Protein AF-A0A7W1PFA1-F1 (afdb_monomer)

Nearest PDB structures (foldseek):
  4y68-assembly4_D  TM=8.320E-01  e=7.350E-23  Streptococcus agalactiae 515
  4y68-assembly3_B  TM=8.410E-01  e=1.377E-21  Streptococcus agalactiae 515
  8vcb-assembly2_B  TM=6.824E-01  e=9.541E-14  Bacteroides fragilis
  6vbb-assembly1_A  TM=6.671E-01  e=4.237E-11  Acinetobacter baumannii
  6vbb-assembly1_B  TM=6.614E-01  e=5.052E-11  Acinetobacter baumannii

Foldseek 3Di:
DFWAQQPPFFKFKWKFWPAPDPDTPDIDTCRPPGDGHGGGDDDDDDDDDHDPRTDDMDMDIDGDGDGDDDDPPDDDDDCPALPEDPQLVVQLVVLLVCCCVFFLLNVVDPSVVLVVVLVVVCGNPHDPVVCQVSSQVSQVVSVLNQWGWFDDDDPPDPDDDAKAWDDLPQAEIETEDAADADLDQVVLQNNLQRLQVRVVVSVVSHHLAYEYELELRLYHDLFSVCLNCVLQLADPQLKWWQFSVRDTWTWHYDQSFIDTPRHGSHGYPHDDHHPDNQQAYEYEYDQNCADSSVVSVLSNPPPHNYFYWEAWYVQRQFAWDWDAGPNRIITTHGGTFMHGPVGDTGSTIDGTPYYDYHQPPDDDDCPTPGNVVRVVSSCPDPSNVVSPDPDD

Radius of gyration: 30.36 Å; Cα contacts (8 Å, |Δi|>4): 870; chains: 1; bounding box: 67×48×95 Å

Sequence (392 aa):
MRTRDATGGSAGFALVVWGTSPLPLYAEAMASTGATGTQDWTRYEIELPVPREAVRIEFGAHFSGAGTAWFDALALETVTDAAITDSVRAYIQHALELMQTHSMRRDSIDWTSFRAHAWEQVRGTRTVAALHPVLEVLVRRLGDGHSIFVRQGPNRNPAPVPPGGERAGDHVGYLRVPGFGTADPKQSTAYADAIQDAIRTLEATGACGWIVDLRNNTGGNMWPMIAGLGPLLGQNPVGWFVRPTGAREPWTYERGASLYRGTPLATVTRAHVVRDADAPVAVLTDGRTASSGEAAVVAFRGRPNTRSFGAATAGMSTGNESFEMADGSRLLITTNVYADRTGQTYGTVIAPDVTLPASGSGQPTPNDTVAVAARNWVESQPACAKAATPHR

Structure (mmCIF, N/CA/C/O backbone):
data_AF-A0A7W1PFA1-F1
#
_entry.id   AF-A0A7W1PFA1-F1
#
loop_
_atom_site.group_PDB
_atom_site.id
_atom_site.type_symbol
_atom_site.label_atom_id
_atom_site.label_alt_id
_atom_site.label_comp_id
_atom_site.label_asym_id
_atom_site.label_entity_id
_atom_site.label_seq_id
_atom_site.pdbx_PDB_ins_code
_atom_site.Cartn_x
_atom_site.Cartn_y
_atom_site.Cartn_z
_atom_site.occupancy
_atom_site.B_iso_or_equiv
_atom_site.auth_seq_id
_atom_site.auth_comp_id
_atom_site.auth_asym_id
_atom_site.auth_atom_id
_atom_site.pdbx_PDB_model_num
ATOM 1 N N . MET A 1 1 ? 31.881 8.098 -46.195 1.00 95.50 1 MET A N 1
ATOM 2 C CA . MET A 1 1 ? 31.759 9.379 -46.920 1.00 95.50 1 MET A CA 1
ATOM 3 C C . MET A 1 1 ? 33.104 10.085 -46.917 1.00 95.50 1 MET A C 1
ATOM 5 O O . MET A 1 1 ? 33.820 9.977 -45.930 1.00 95.50 1 MET A O 1
ATOM 9 N N . ARG A 1 2 ? 33.440 10.786 -47.998 1.00 97.00 2 ARG A N 1
ATOM 10 C CA . ARG A 1 2 ? 34.595 11.691 -48.108 1.00 97.00 2 ARG A CA 1
ATOM 11 C C . ARG A 1 2 ? 34.093 13.039 -48.616 1.00 97.00 2 ARG A C 1
ATOM 13 O O . ARG A 1 2 ? 33.219 13.052 -49.482 1.00 97.00 2 ARG A O 1
ATOM 20 N N . THR A 1 3 ? 34.642 14.151 -48.141 1.00 97.31 3 THR A N 1
ATOM 21 C CA . THR A 1 3 ? 34.258 15.493 -48.610 1.00 97.31 3 THR A CA 1
ATOM 22 C C . THR A 1 3 ? 35.472 16.331 -48.987 1.00 97.31 3 THR A C 1
ATOM 24 O O . THR A 1 3 ? 36.561 16.171 -48.437 1.00 97.31 3 THR A O 1
ATOM 27 N N . ARG A 1 4 ? 35.290 17.245 -49.938 1.00 97.69 4 ARG A N 1
ATOM 28 C CA . ARG A 1 4 ? 36.255 18.290 -50.280 1.00 97.69 4 ARG A CA 1
ATOM 29 C C . ARG A 1 4 ? 35.522 19.617 -50.381 1.00 97.69 4 ARG A C 1
ATOM 31 O O . ARG A 1 4 ? 34.580 19.737 -51.163 1.00 97.69 4 ARG A O 1
ATOM 38 N N . ASP A 1 5 ? 35.972 20.576 -49.586 1.00 96.31 5 ASP A N 1
ATOM 39 C CA . ASP A 1 5 ? 35.474 21.949 -49.522 1.00 96.31 5 ASP A CA 1
ATOM 40 C C . ASP A 1 5 ? 33.950 22.036 -49.319 1.00 96.31 5 ASP A C 1
ATOM 42 O O . ASP A 1 5 ? 33.300 22.951 -49.821 1.00 96.31 5 ASP A O 1
ATOM 46 N N . ALA A 1 6 ? 33.374 21.076 -48.579 1.00 93.75 6 ALA A N 1
ATOM 47 C CA . ALA A 1 6 ? 31.945 21.035 -48.280 1.00 93.75 6 ALA A CA 1
ATOM 48 C C . ALA A 1 6 ? 31.562 22.187 -47.338 1.00 93.75 6 ALA A C 1
ATOM 50 O O . ALA A 1 6 ? 31.852 22.155 -46.142 1.00 93.75 6 ALA A O 1
ATOM 51 N N . THR A 1 7 ? 30.933 23.226 -47.876 1.00 92.25 7 THR A N 1
ATOM 52 C CA . THR A 1 7 ? 30.607 24.465 -47.155 1.00 92.25 7 THR A CA 1
ATOM 53 C C . THR A 1 7 ? 29.149 24.859 -47.376 1.00 92.25 7 THR A C 1
ATOM 55 O O . THR A 1 7 ? 28.557 24.548 -48.407 1.00 92.25 7 THR A O 1
ATOM 58 N N . GLY A 1 8 ? 28.541 25.539 -46.399 1.00 88.62 8 GLY A N 1
ATOM 59 C CA . GLY A 1 8 ? 27.139 25.973 -46.492 1.00 88.62 8 GLY A CA 1
ATOM 60 C C . GLY A 1 8 ? 26.102 24.844 -46.389 1.00 88.62 8 GLY A C 1
ATOM 61 O O . GLY A 1 8 ? 24.938 25.069 -46.702 1.00 88.62 8 GLY A O 1
ATOM 62 N N . GLY A 1 9 ? 26.516 23.651 -45.954 1.00 89.25 9 GLY A N 1
ATOM 63 C CA . GLY A 1 9 ? 25.670 22.482 -45.719 1.00 89.25 9 GLY A CA 1
ATOM 64 C C . GLY A 1 9 ? 26.510 21.260 -45.339 1.00 89.25 9 GLY A C 1
ATOM 65 O O . GLY A 1 9 ? 27.693 21.398 -45.015 1.00 89.25 9 GLY A O 1
ATOM 66 N N . SER A 1 10 ? 25.902 20.075 -45.357 1.00 91.50 10 SER A N 1
ATOM 67 C CA . SER A 1 10 ? 26.555 18.809 -45.006 1.00 91.50 10 SER A CA 1
ATOM 68 C C . SER A 1 10 ? 26.254 17.703 -46.018 1.00 91.50 10 SER A C 1
ATOM 70 O O . SER A 1 10 ? 25.242 17.727 -46.729 1.00 91.50 10 SER A O 1
ATOM 72 N N . ALA A 1 11 ? 27.174 16.741 -46.104 1.00 95.62 11 ALA A N 1
ATOM 73 C CA . ALA A 1 11 ? 26.965 15.465 -46.777 1.00 95.62 11 ALA A CA 1
ATOM 74 C C . ALA A 1 11 ? 26.536 14.420 -45.745 1.00 95.62 11 ALA A C 1
ATOM 76 O O . ALA A 1 11 ? 27.199 14.250 -44.721 1.00 95.62 11 ALA A O 1
ATOM 77 N N . GLY A 1 12 ? 25.442 13.715 -46.004 1.00 94.94 12 GLY A N 1
ATOM 78 C CA . GLY A 1 12 ? 24.849 12.806 -45.035 1.00 94.94 12 GLY A CA 1
ATOM 79 C C . GLY A 1 12 ? 24.020 11.709 -45.676 1.00 94.94 12 GLY A C 1
ATOM 80 O O . GLY A 1 12 ? 23.800 11.675 -46.888 1.00 94.94 12 GLY A O 1
ATOM 81 N N . PHE A 1 13 ? 23.532 10.811 -44.834 1.00 95.62 13 PHE A N 1
ATOM 82 C CA . PHE A 1 13 ? 22.479 9.876 -45.193 1.00 95.62 13 PHE A CA 1
ATOM 83 C C . PHE A 1 13 ? 21.123 10.439 -44.779 1.00 95.62 13 PHE A C 1
ATOM 85 O O . PHE A 1 13 ? 21.032 11.284 -43.893 1.00 95.62 13 PHE A O 1
ATOM 92 N N . ALA A 1 14 ? 20.075 9.983 -45.448 1.00 93.75 14 ALA A N 1
ATOM 93 C CA . ALA A 1 14 ? 18.697 10.169 -45.038 1.00 93.75 14 ALA A CA 1
ATOM 94 C C . ALA A 1 14 ? 18.042 8.792 -44.927 1.00 93.75 14 ALA A C 1
ATOM 96 O O . ALA A 1 14 ? 18.232 7.954 -45.809 1.00 93.75 14 ALA A O 1
ATOM 97 N N . LEU A 1 15 ? 17.289 8.568 -43.854 1.00 94.94 15 LEU A N 1
ATOM 98 C CA . LEU A 1 15 ? 16.469 7.381 -43.635 1.00 94.94 15 LEU A CA 1
ATOM 99 C C . LEU A 1 15 ? 15.120 7.829 -43.075 1.00 94.94 15 LEU A C 1
ATOM 101 O O . LEU A 1 15 ? 15.060 8.585 -42.107 1.00 94.94 15 LEU A O 1
ATOM 105 N N . VAL A 1 16 ? 14.036 7.370 -43.690 1.00 95.38 16 VAL A N 1
ATOM 106 C CA . VAL A 1 16 ? 12.663 7.719 -43.327 1.00 95.38 16 VAL A CA 1
ATOM 107 C C . VAL A 1 16 ? 11.815 6.454 -43.310 1.00 95.38 16 VAL A C 1
ATOM 109 O O . VAL A 1 16 ? 11.769 5.704 -44.284 1.00 95.38 16 VAL A O 1
ATOM 112 N N . VAL A 1 17 ? 11.121 6.222 -42.202 1.00 94.50 17 VAL A N 1
ATOM 113 C CA . VAL A 1 17 ? 10.216 5.090 -41.995 1.00 94.50 17 VAL A CA 1
ATOM 114 C C . VAL A 1 17 ? 8.788 5.616 -41.972 1.00 94.50 17 VAL A C 1
ATOM 116 O O . VAL A 1 17 ? 8.445 6.481 -41.169 1.00 94.50 17 VAL A O 1
ATOM 119 N N . TRP A 1 18 ? 7.944 5.089 -42.850 1.00 95.50 18 TRP A N 1
ATOM 120 C CA . TRP A 1 18 ? 6.570 5.536 -43.058 1.00 95.50 18 TRP A CA 1
ATOM 121 C C . TRP A 1 18 ? 5.560 4.533 -42.506 1.00 95.50 18 TRP A C 1
ATOM 123 O O . TRP A 1 18 ? 5.718 3.323 -42.673 1.00 95.50 18 TRP A O 1
ATOM 133 N N . GLY A 1 19 ? 4.490 5.057 -41.909 1.00 90.31 19 GLY A N 1
ATOM 134 C CA . GLY A 1 19 ? 3.269 4.318 -41.590 1.00 90.31 19 GLY A CA 1
ATOM 135 C C . GLY A 1 19 ? 2.179 4.600 -42.626 1.00 90.31 19 GLY A C 1
ATOM 136 O O . GLY A 1 19 ? 2.445 5.129 -43.702 1.00 90.31 19 GLY A O 1
ATOM 137 N N . THR A 1 20 ? 0.927 4.289 -42.297 1.00 89.75 20 THR A N 1
ATOM 138 C CA . THR A 1 20 ? -0.233 4.576 -43.166 1.00 89.75 20 THR A CA 1
ATOM 139 C C . THR A 1 20 ? -0.642 6.055 -43.188 1.00 89.75 20 THR A C 1
ATOM 141 O O . THR A 1 20 ? -1.449 6.463 -44.021 1.00 89.75 20 THR A O 1
ATOM 144 N N . SER A 1 21 ? -0.094 6.860 -42.275 1.00 89.12 21 SER A N 1
ATOM 145 C CA . SER A 1 21 ? -0.281 8.311 -42.201 1.00 89.12 21 SER A CA 1
ATOM 146 C C . SER A 1 21 ? 0.597 9.047 -43.227 1.00 89.12 21 SER A C 1
ATOM 148 O O . SER A 1 21 ? 1.689 8.573 -43.541 1.00 89.12 21 SER A O 1
ATOM 150 N N . PRO A 1 22 ? 0.193 10.242 -43.705 1.00 84.62 22 PRO A N 1
ATOM 151 C CA . PRO A 1 22 ? 1.040 11.108 -44.532 1.00 84.62 22 PRO A CA 1
ATOM 152 C C . PRO A 1 22 ? 2.252 11.713 -43.795 1.00 84.62 22 PRO A C 1
ATOM 154 O O . PRO A 1 22 ? 3.031 12.426 -44.422 1.00 84.62 22 PRO A O 1
ATOM 157 N N . LEU A 1 23 ? 2.422 11.464 -42.491 1.00 88.38 23 LEU A N 1
ATOM 158 C CA . LEU A 1 23 ? 3.625 11.823 -41.731 1.00 88.38 23 LEU A CA 1
ATOM 159 C C . LEU A 1 23 ? 4.494 10.579 -41.475 1.00 88.38 23 LEU A C 1
ATOM 161 O O . LEU A 1 23 ? 3.942 9.512 -41.187 1.00 88.38 23 LEU A O 1
ATOM 165 N N . PRO A 1 24 ? 5.835 10.697 -41.537 1.00 90.31 24 PRO A N 1
ATOM 166 C CA . PRO A 1 24 ? 6.719 9.578 -41.235 1.00 90.31 24 PRO A CA 1
ATOM 167 C C . PRO A 1 24 ? 6.647 9.200 -39.748 1.00 90.31 24 PRO A C 1
ATOM 169 O O . PRO A 1 24 ? 6.462 10.058 -38.886 1.00 90.31 24 PRO A O 1
ATOM 172 N N . LEU A 1 25 ? 6.820 7.909 -39.453 1.00 78.31 25 LEU A N 1
ATOM 173 C CA . LEU A 1 25 ? 6.956 7.384 -38.088 1.00 78.31 25 LEU A CA 1
ATOM 174 C C . LEU A 1 25 ? 8.307 7.790 -37.489 1.00 78.31 25 LEU A C 1
ATOM 176 O O . LEU A 1 25 ? 8.373 8.208 -36.337 1.00 78.31 25 LEU A O 1
ATOM 180 N N . TYR A 1 26 ? 9.368 7.698 -38.297 1.00 89.50 26 TYR A N 1
ATOM 181 C CA . TYR A 1 26 ? 10.730 8.089 -37.939 1.00 89.50 26 TYR A CA 1
ATOM 182 C C . TYR A 1 26 ? 11.430 8.704 -39.152 1.00 89.50 26 TYR A C 1
ATOM 184 O O . TYR A 1 26 ? 11.223 8.252 -40.276 1.00 89.50 26 TYR A O 1
ATOM 192 N N . ALA A 1 27 ? 12.265 9.719 -38.936 1.00 91.56 27 ALA A N 1
ATOM 193 C CA . ALA A 1 27 ? 13.074 10.342 -39.979 1.00 91.56 27 ALA A CA 1
ATOM 194 C C . ALA A 1 27 ? 14.385 10.877 -39.388 1.00 91.56 27 ALA A C 1
ATOM 196 O O . ALA A 1 27 ? 14.364 11.540 -38.354 1.00 91.56 27 ALA A O 1
ATOM 197 N N . GLU A 1 28 ? 15.504 10.620 -40.059 1.00 91.38 28 GLU A N 1
ATOM 198 C CA . GLU A 1 28 ? 16.830 11.149 -39.729 1.00 91.38 28 GLU A CA 1
ATOM 199 C C . GLU A 1 28 ? 17.556 11.499 -41.032 1.00 91.38 28 GLU A C 1
ATOM 201 O O . GLU A 1 28 ? 17.470 10.762 -42.015 1.00 91.38 28 GLU A O 1
ATOM 206 N N . ALA A 1 29 ? 18.242 12.640 -41.050 1.00 90.19 29 ALA A N 1
ATOM 207 C CA . ALA A 1 29 ? 18.897 13.197 -42.232 1.00 90.19 29 ALA A CA 1
ATOM 208 C C . ALA A 1 29 ? 20.279 13.806 -41.931 1.00 90.19 29 ALA A C 1
ATOM 210 O O . ALA A 1 29 ? 20.786 14.603 -42.709 1.00 90.19 29 ALA A O 1
ATOM 211 N N . MET A 1 30 ? 20.892 13.487 -40.789 1.00 87.00 30 MET A N 1
ATOM 212 C CA . MET A 1 30 ? 22.246 13.901 -40.405 1.00 87.00 30 MET A CA 1
ATOM 213 C C . MET A 1 30 ? 22.514 15.411 -40.536 1.00 87.00 30 MET A C 1
ATOM 215 O O . MET A 1 30 ? 23.632 15.834 -40.842 1.00 87.00 30 MET A O 1
ATOM 219 N N . ALA A 1 31 ? 21.508 16.250 -40.273 1.00 79.56 31 ALA A N 1
ATOM 220 C CA . ALA A 1 31 ? 21.624 17.699 -40.454 1.00 79.56 31 ALA A CA 1
ATOM 221 C C . ALA A 1 31 ? 22.747 18.314 -39.593 1.00 79.56 31 ALA A C 1
ATOM 223 O O . ALA A 1 31 ? 23.417 19.249 -40.025 1.00 79.56 31 ALA A O 1
ATOM 224 N N . SER A 1 32 ? 22.984 17.766 -38.397 1.00 77.31 32 SER A N 1
ATOM 225 C CA . SER A 1 32 ? 24.036 18.205 -37.467 1.00 77.31 32 SER A CA 1
ATOM 226 C C . SER A 1 32 ? 25.244 17.264 -37.385 1.00 77.31 32 SER A C 1
ATOM 228 O O . SER A 1 32 ? 26.260 17.636 -36.802 1.00 77.31 32 SER A O 1
ATOM 230 N N . THR A 1 33 ? 25.150 16.058 -37.947 1.00 83.44 33 THR A N 1
ATOM 231 C CA . THR A 1 33 ? 26.154 14.985 -37.808 1.00 83.44 33 THR A CA 1
ATOM 232 C C . THR A 1 33 ? 26.799 14.574 -39.133 1.00 83.44 33 THR A C 1
ATOM 234 O O . THR A 1 33 ? 27.705 13.740 -39.147 1.00 83.44 33 THR A O 1
ATOM 237 N N . GLY A 1 34 ? 26.347 15.149 -40.250 1.00 88.12 34 GLY A N 1
ATOM 238 C CA . GLY A 1 34 ? 26.907 14.931 -41.580 1.00 88.12 34 GLY A CA 1
ATOM 239 C C . GLY A 1 34 ? 28.329 15.478 -41.735 1.00 88.12 34 GLY A C 1
ATOM 240 O O . GLY A 1 34 ? 28.792 16.332 -40.978 1.00 88.12 34 GLY A O 1
ATOM 241 N N . ALA A 1 35 ? 29.031 14.991 -42.754 1.00 93.19 35 ALA A N 1
ATOM 242 C CA . ALA A 1 35 ? 30.380 15.428 -43.086 1.00 93.19 35 ALA A CA 1
ATOM 243 C C . ALA A 1 35 ? 30.381 16.871 -43.623 1.00 93.19 35 ALA A C 1
ATOM 245 O O 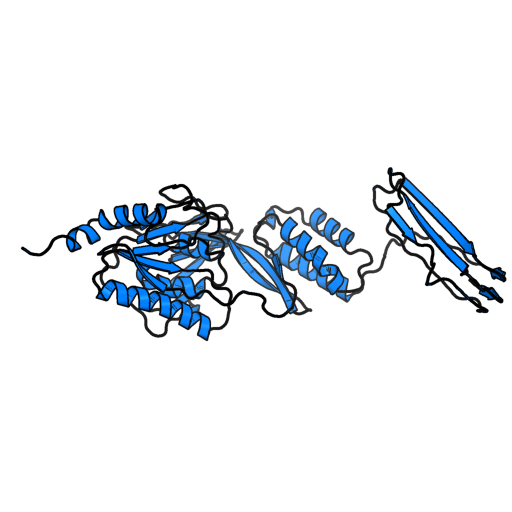. ALA A 1 35 ? 29.548 17.241 -44.455 1.00 93.19 35 ALA A O 1
ATOM 246 N N . THR A 1 36 ? 31.341 17.677 -43.166 1.00 93.62 36 THR A N 1
ATOM 247 C CA . THR A 1 36 ? 31.518 19.094 -43.537 1.00 93.62 36 THR A CA 1
ATOM 248 C C . THR A 1 36 ? 32.998 19.413 -43.771 1.00 93.62 36 THR A C 1
ATOM 250 O O . THR A 1 36 ? 33.881 18.703 -43.297 1.00 93.62 36 THR A O 1
ATOM 253 N N . GLY A 1 37 ? 33.310 20.474 -44.512 1.00 95.06 37 GLY A N 1
ATOM 254 C CA . GLY A 1 37 ? 34.684 20.833 -44.870 1.00 95.06 37 GLY A CA 1
ATOM 255 C C . GLY A 1 37 ? 35.374 19.780 -45.747 1.00 95.06 37 GLY A C 1
ATOM 256 O O . GLY A 1 37 ? 34.734 19.098 -46.553 1.00 95.06 37 GLY A O 1
ATOM 257 N N . THR A 1 38 ? 36.691 19.650 -45.596 1.00 97.19 38 THR A N 1
ATOM 258 C CA . THR A 1 38 ? 37.505 18.640 -46.290 1.00 97.19 38 THR A CA 1
ATOM 259 C C . THR A 1 38 ? 37.869 17.527 -45.318 1.00 97.19 38 THR A C 1
ATOM 261 O O . THR A 1 38 ? 38.599 17.762 -44.357 1.00 97.19 38 THR A O 1
ATOM 264 N N . GLN A 1 39 ? 37.356 16.323 -45.567 1.00 94.25 39 GLN A N 1
ATOM 265 C CA . GLN A 1 39 ? 37.567 15.144 -44.726 1.00 94.25 39 GLN A CA 1
ATOM 266 C C . GLN A 1 39 ? 37.870 13.932 -45.602 1.00 94.25 39 GLN A C 1
ATOM 268 O O . GLN A 1 39 ? 37.300 13.786 -46.687 1.00 94.25 39 GLN A O 1
ATOM 273 N N . ASP A 1 40 ? 38.760 13.061 -45.129 1.00 96.62 40 ASP A N 1
ATOM 274 C CA . ASP A 1 40 ? 39.032 11.785 -45.789 1.00 96.62 40 ASP A CA 1
ATOM 275 C C . ASP A 1 40 ? 37.901 10.770 -45.538 1.00 96.62 40 ASP A C 1
ATOM 277 O O . ASP A 1 40 ? 36.955 11.036 -44.788 1.00 96.62 40 ASP A O 1
ATOM 281 N N . TRP A 1 41 ? 37.974 9.611 -46.191 1.00 97.25 41 TRP A N 1
ATOM 282 C CA . TRP A 1 41 ? 36.997 8.536 -46.049 1.00 97.25 41 TRP A CA 1
ATOM 283 C C . TRP A 1 41 ? 36.738 8.174 -44.584 1.00 97.25 41 TRP A C 1
ATOM 285 O O . TRP A 1 41 ? 37.577 7.593 -43.902 1.00 97.25 41 TRP A O 1
ATOM 295 N N . THR A 1 42 ? 35.525 8.479 -44.133 1.00 91.94 42 THR A N 1
ATOM 296 C CA . THR A 1 42 ? 35.046 8.211 -42.775 1.00 91.94 42 THR A CA 1
ATOM 297 C C . THR A 1 42 ? 33.740 7.422 -42.842 1.00 91.94 42 THR A C 1
ATOM 299 O O . THR A 1 42 ? 32.898 7.668 -43.714 1.00 91.94 42 THR A O 1
ATOM 302 N N . ARG A 1 43 ? 33.568 6.438 -41.955 1.00 91.19 43 ARG A N 1
ATOM 303 C CA . ARG A 1 43 ? 32.334 5.645 -41.849 1.00 91.19 43 ARG A CA 1
ATOM 304 C C . ARG A 1 43 ? 31.265 6.441 -41.099 1.00 91.19 43 ARG A C 1
ATOM 306 O O . ARG A 1 43 ? 31.559 7.056 -40.082 1.00 91.19 43 ARG A O 1
ATOM 313 N N . TYR A 1 44 ? 30.040 6.404 -41.609 1.00 89.31 44 TYR A N 1
ATOM 314 C CA . TYR A 1 44 ? 28.865 7.036 -41.011 1.00 89.31 44 TYR A CA 1
ATOM 315 C C . TYR A 1 44 ? 27.684 6.078 -41.095 1.00 89.31 44 TYR A C 1
ATOM 317 O O . TYR A 1 44 ? 27.642 5.248 -42.002 1.00 89.31 44 TYR A O 1
ATOM 325 N N . GLU A 1 45 ? 26.743 6.201 -40.164 1.00 89.25 45 GLU A N 1
ATOM 326 C CA . GLU A 1 45 ? 25.618 5.279 -40.013 1.00 89.25 45 GLU A CA 1
ATOM 327 C C . GLU A 1 45 ? 24.377 6.025 -39.514 1.00 89.25 45 GLU A C 1
ATOM 329 O O . GLU A 1 45 ? 24.491 7.014 -38.787 1.00 89.25 45 GLU A O 1
ATOM 334 N N . ILE A 1 46 ? 23.198 5.529 -39.898 1.00 85.81 46 ILE A N 1
ATOM 335 C CA . ILE A 1 46 ? 21.899 5.899 -39.329 1.00 85.81 46 ILE A CA 1
ATOM 336 C C . ILE A 1 46 ? 21.186 4.601 -38.958 1.00 85.81 46 ILE A C 1
ATOM 338 O O . ILE A 1 46 ? 21.092 3.693 -39.782 1.00 85.81 46 ILE A O 1
ATOM 342 N N . GLU A 1 47 ? 20.637 4.543 -37.749 1.00 86.25 47 GLU A N 1
ATOM 343 C CA . GLU A 1 47 ? 19.786 3.448 -37.288 1.00 86.25 47 GLU A CA 1
ATOM 344 C C . GLU A 1 47 ? 18.421 4.023 -36.892 1.00 86.25 47 GLU A C 1
ATOM 346 O O . GLU A 1 47 ? 18.351 4.911 -36.042 1.00 86.25 47 GLU A O 1
ATOM 351 N N . LEU A 1 48 ? 17.337 3.537 -37.510 1.00 82.31 48 LEU A N 1
ATOM 352 C CA . LEU A 1 48 ? 15.963 3.899 -37.146 1.00 82.31 48 LEU A CA 1
ATOM 353 C C . LEU A 1 48 ? 15.114 2.651 -36.854 1.00 82.31 48 LEU A C 1
ATOM 355 O O . LEU A 1 48 ? 15.278 1.634 -37.534 1.00 82.31 48 LEU A O 1
ATOM 359 N N . PRO A 1 49 ? 14.169 2.720 -35.895 1.00 80.19 49 PRO A N 1
ATOM 360 C CA . PRO A 1 49 ? 13.229 1.633 -35.643 1.00 80.19 49 PRO A CA 1
ATOM 361 C C . PRO A 1 49 ? 12.311 1.375 -36.844 1.00 80.19 49 PRO A C 1
ATOM 363 O O . PRO A 1 49 ? 11.809 2.311 -37.466 1.00 80.19 49 PRO A O 1
ATOM 366 N N . VAL A 1 50 ? 12.016 0.099 -37.112 1.00 84.00 50 VAL A N 1
ATOM 367 C CA . VAL A 1 50 ? 11.018 -0.332 -38.107 1.00 84.00 50 VAL A CA 1
ATOM 368 C C . VAL A 1 50 ? 9.918 -1.121 -37.384 1.00 84.00 50 VAL A C 1
ATOM 370 O O . VAL A 1 50 ? 10.053 -2.334 -37.206 1.00 84.00 50 VAL A O 1
ATOM 373 N N . PRO A 1 51 ? 8.862 -0.452 -36.886 1.00 75.81 51 PRO A N 1
ATOM 374 C CA . PRO A 1 51 ? 7.789 -1.113 -36.148 1.00 75.81 51 PRO A CA 1
ATOM 375 C C . PRO A 1 51 ? 6.868 -1.907 -37.094 1.00 75.81 51 PRO A C 1
ATOM 377 O O . PRO A 1 51 ? 6.923 -1.742 -38.312 1.00 75.81 51 PRO A O 1
ATOM 380 N N . ARG A 1 52 ? 6.011 -2.787 -36.553 1.00 80.94 52 ARG A N 1
ATOM 381 C CA . ARG A 1 52 ? 5.166 -3.693 -37.367 1.00 80.94 52 ARG A CA 1
ATOM 382 C C . ARG A 1 52 ? 4.184 -2.957 -38.282 1.00 80.94 52 ARG A C 1
ATOM 384 O O . ARG A 1 52 ? 3.785 -3.498 -39.306 1.00 80.94 52 ARG A O 1
ATOM 391 N N . GLU A 1 53 ? 3.785 -1.751 -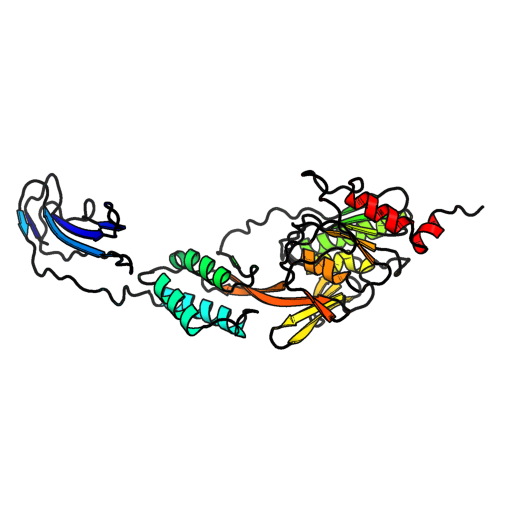37.903 1.00 80.94 53 GLU A N 1
ATOM 392 C CA . GLU A 1 53 ? 2.907 -0.861 -38.660 1.00 80.94 53 GLU A CA 1
ATOM 393 C C . GLU A 1 53 ? 3.621 -0.074 -39.774 1.00 80.94 53 GLU A C 1
ATOM 395 O O . GLU A 1 53 ? 2.967 0.678 -40.501 1.00 80.94 53 GLU A O 1
ATOM 400 N N . ALA A 1 54 ? 4.944 -0.219 -39.918 1.00 91.19 54 ALA A N 1
ATOM 401 C CA . ALA A 1 54 ? 5.684 0.407 -41.004 1.00 91.19 54 ALA A CA 1
ATOM 402 C C . ALA A 1 54 ? 5.299 -0.216 -42.354 1.00 91.19 54 ALA A C 1
ATOM 404 O O . ALA A 1 54 ? 5.274 -1.434 -42.517 1.00 91.19 54 ALA A O 1
ATOM 405 N N . VAL A 1 55 ? 5.030 0.637 -43.342 1.00 96.06 55 VAL A N 1
ATOM 406 C CA . VAL A 1 55 ? 4.591 0.222 -44.687 1.00 96.06 55 VAL A CA 1
ATOM 407 C C . VAL A 1 55 ? 5.601 0.563 -45.779 1.00 96.06 55 VAL A C 1
ATOM 409 O O . VAL A 1 55 ? 5.527 0.009 -46.873 1.00 96.06 55 VAL A O 1
ATOM 412 N N . ARG A 1 56 ? 6.541 1.480 -45.513 1.00 95.06 56 ARG A N 1
ATOM 413 C CA . ARG A 1 56 ? 7.556 1.916 -46.482 1.00 95.06 56 ARG A CA 1
ATOM 414 C C . ARG A 1 56 ? 8.790 2.469 -45.773 1.00 95.06 56 ARG A C 1
ATOM 416 O O . ARG A 1 56 ? 8.667 3.183 -44.783 1.00 95.06 56 ARG A O 1
ATOM 423 N N . ILE A 1 57 ? 9.967 2.182 -46.324 1.00 94.25 57 ILE A N 1
ATOM 424 C CA . ILE A 1 57 ? 11.246 2.770 -45.914 1.00 94.25 57 ILE A CA 1
ATOM 425 C C . ILE A 1 57 ? 11.820 3.515 -47.120 1.00 94.25 57 ILE A C 1
ATOM 427 O O . ILE A 1 57 ? 11.896 2.955 -48.212 1.00 94.25 57 ILE A O 1
ATOM 431 N N . GLU A 1 58 ? 12.210 4.769 -46.925 1.00 95.50 58 GLU A N 1
ATOM 432 C CA . GLU A 1 58 ? 12.914 5.588 -47.911 1.00 95.50 58 GLU A CA 1
ATOM 433 C C . GLU A 1 58 ? 14.301 5.915 -47.369 1.00 95.50 58 GLU A C 1
ATOM 435 O O . GLU A 1 58 ? 14.443 6.289 -46.207 1.00 95.50 58 GLU A O 1
ATOM 440 N N . PHE A 1 59 ? 15.334 5.756 -48.190 1.00 94.44 59 PHE A N 1
ATOM 441 C CA . PHE A 1 59 ? 16.706 6.002 -47.769 1.00 94.44 59 PHE A CA 1
ATOM 442 C C . PHE A 1 59 ? 17.564 6.504 -48.924 1.00 94.44 59 PHE A C 1
ATOM 444 O O . PHE A 1 59 ? 17.259 6.266 -50.093 1.00 94.44 59 PHE A O 1
ATOM 451 N N . GLY A 1 60 ? 18.656 7.186 -48.597 1.00 93.88 60 GLY A N 1
ATOM 452 C CA . GLY A 1 60 ? 19.605 7.650 -49.597 1.00 93.88 60 GLY A CA 1
ATOM 453 C C . GLY A 1 60 ? 20.766 8.439 -49.015 1.00 93.88 60 GLY A C 1
ATOM 454 O O . GLY A 1 60 ? 20.827 8.725 -47.822 1.00 93.88 60 GLY A O 1
ATOM 455 N N . ALA A 1 61 ? 21.694 8.803 -49.889 1.00 95.00 61 ALA A N 1
ATOM 456 C CA . ALA A 1 61 ? 22.728 9.785 -49.612 1.00 95.00 61 ALA A CA 1
ATOM 457 C C . ALA A 1 61 ? 22.278 11.155 -50.127 1.00 95.00 61 ALA A C 1
ATOM 459 O O . ALA A 1 61 ? 21.646 11.248 -51.180 1.00 95.00 61 ALA A O 1
ATOM 460 N N . HIS A 1 62 ? 22.621 12.218 -49.410 1.00 93.56 62 HIS A N 1
ATOM 461 C CA . HIS A 1 62 ? 22.361 13.585 -49.839 1.00 93.56 62 HIS A CA 1
ATOM 462 C C . HIS A 1 62 ? 23.555 14.486 -49.526 1.00 93.56 62 HIS A C 1
ATOM 464 O O . HIS A 1 62 ? 24.362 14.220 -48.635 1.00 93.56 62 HIS A O 1
ATOM 470 N N . PHE A 1 63 ? 23.660 15.573 -50.279 1.00 93.94 63 PHE A N 1
ATOM 471 C CA . PHE A 1 63 ? 24.620 16.634 -50.034 1.00 93.94 63 PHE A CA 1
ATOM 472 C C . PHE A 1 63 ? 23.938 17.976 -50.274 1.00 93.94 63 PHE A C 1
ATOM 474 O O . PHE A 1 63 ? 23.272 18.165 -51.292 1.00 93.94 63 PHE A O 1
ATOM 481 N N . SER A 1 64 ? 24.096 18.889 -49.322 1.00 91.38 64 SER A N 1
ATOM 482 C CA . SER A 1 64 ? 23.638 20.273 -49.421 1.00 91.38 64 SER A CA 1
ATOM 483 C C . SER A 1 64 ? 24.830 21.223 -49.296 1.00 91.38 64 SER A C 1
ATOM 485 O O . SER A 1 64 ? 25.770 20.949 -48.552 1.00 91.38 64 SER A O 1
ATOM 487 N N . GLY A 1 65 ? 24.793 22.343 -50.019 1.00 91.81 65 GLY A N 1
ATOM 488 C CA . GLY A 1 65 ? 25.869 23.338 -50.026 1.00 91.81 65 GLY A CA 1
ATOM 489 C C . GLY A 1 65 ? 26.791 23.249 -51.248 1.00 91.81 65 GLY A C 1
ATOM 490 O O . GLY A 1 65 ? 26.420 22.713 -52.292 1.00 91.81 65 GLY A O 1
ATOM 491 N N . ALA A 1 66 ? 27.983 23.831 -51.128 1.00 95.06 66 ALA A N 1
ATOM 492 C CA . ALA A 1 66 ? 29.009 23.879 -52.169 1.00 95.06 66 ALA A CA 1
ATOM 493 C C . ALA A 1 66 ? 30.165 22.924 -51.845 1.00 95.06 66 ALA A C 1
ATOM 495 O O . ALA A 1 66 ? 30.455 22.699 -50.675 1.00 95.06 66 ALA A O 1
ATOM 496 N N . GLY A 1 67 ? 30.837 22.387 -52.869 1.00 96.19 67 GLY A N 1
ATOM 497 C CA . GLY A 1 67 ? 31.970 21.465 -52.721 1.00 96.19 67 GLY A CA 1
ATOM 498 C C . GLY A 1 67 ? 31.737 20.128 -53.424 1.00 96.19 67 GLY A C 1
ATOM 499 O O . GLY A 1 67 ? 30.997 20.042 -54.405 1.00 96.19 67 GLY A O 1
ATOM 500 N N . THR A 1 68 ? 32.394 19.069 -52.953 1.00 97.19 68 THR A N 1
ATOM 501 C CA . THR A 1 68 ? 32.214 17.706 -53.477 1.00 97.19 68 THR A CA 1
ATOM 502 C C . THR A 1 68 ? 32.109 16.698 -52.339 1.00 97.19 68 THR A C 1
ATOM 504 O O . THR A 1 68 ? 32.906 16.737 -51.402 1.00 97.19 68 THR A O 1
ATOM 507 N N . ALA A 1 69 ? 31.161 15.768 -52.450 1.00 96.75 69 ALA A N 1
ATOM 508 C CA . ALA A 1 69 ? 31.004 14.639 -51.543 1.00 96.75 69 ALA A CA 1
ATOM 509 C C . ALA A 1 69 ? 31.043 13.322 -52.327 1.00 96.75 69 ALA A C 1
ATOM 511 O O . ALA A 1 69 ? 30.405 13.197 -53.372 1.00 96.75 69 ALA A O 1
ATOM 512 N N . TRP A 1 70 ? 31.784 12.345 -51.810 1.00 97.62 70 TRP A N 1
ATOM 513 C CA . TRP A 1 70 ? 31.838 10.985 -52.334 1.00 97.62 70 TRP A CA 1
ATOM 514 C C . TRP A 1 70 ? 31.267 10.007 -51.309 1.00 97.62 70 TRP A C 1
ATOM 516 O O . TRP A 1 70 ? 31.551 10.078 -50.106 1.00 97.62 70 TRP A O 1
ATOM 526 N N . PHE A 1 71 ? 30.483 9.066 -51.818 1.00 97.00 71 PHE A N 1
ATOM 527 C CA . PHE A 1 71 ? 29.831 8.010 -51.062 1.00 97.00 71 PHE A CA 1
ATOM 528 C C . PHE A 1 71 ? 30.253 6.685 -51.682 1.00 97.00 71 PHE A C 1
ATOM 530 O O . PHE A 1 71 ? 30.235 6.547 -52.902 1.00 97.00 71 PHE A O 1
ATOM 537 N N . ASP A 1 72 ? 30.664 5.743 -50.848 1.00 95.56 72 ASP A N 1
ATOM 538 C CA . ASP A 1 72 ? 31.114 4.422 -51.271 1.00 95.56 72 ASP A CA 1
ATOM 539 C C . ASP A 1 72 ? 30.755 3.413 -50.175 1.00 95.56 72 ASP A C 1
ATOM 541 O O . ASP A 1 72 ? 30.524 3.814 -49.028 1.00 95.56 72 ASP A O 1
ATOM 545 N N . ALA A 1 73 ? 30.680 2.134 -50.546 1.00 93.62 73 ALA A N 1
ATOM 546 C CA . ALA A 1 73 ? 30.313 1.015 -49.680 1.00 93.62 73 ALA A CA 1
ATOM 547 C C . ALA A 1 73 ? 28.975 1.216 -48.933 1.00 93.62 73 ALA A C 1
ATOM 549 O O . ALA A 1 73 ? 28.874 0.958 -47.734 1.00 93.62 73 ALA A O 1
ATOM 550 N N . LEU A 1 74 ? 27.942 1.696 -49.637 1.00 92.88 74 LEU A N 1
ATOM 551 C CA . LEU A 1 74 ? 26.604 1.858 -49.060 1.00 92.88 74 LEU A CA 1
ATOM 552 C C . LEU A 1 74 ? 25.949 0.494 -48.824 1.00 92.88 74 LEU A C 1
ATOM 554 O O . LEU A 1 74 ? 25.778 -0.283 -49.762 1.00 92.88 74 LEU A O 1
ATOM 558 N N . ALA A 1 75 ? 25.534 0.247 -47.585 1.00 89.88 75 ALA A N 1
ATOM 559 C CA . ALA A 1 75 ? 24.787 -0.936 -47.190 1.00 89.88 75 ALA A CA 1
ATOM 560 C C . ALA A 1 75 ? 23.523 -0.526 -46.428 1.00 89.88 75 ALA A C 1
ATOM 562 O O . ALA A 1 75 ? 23.544 0.409 -45.627 1.00 89.88 75 ALA A O 1
ATOM 563 N N . LEU A 1 76 ? 22.425 -1.237 -46.690 1.00 88.81 76 LEU A N 1
ATOM 564 C CA . LEU A 1 76 ? 21.228 -1.210 -45.860 1.00 88.81 76 LEU A CA 1
ATOM 565 C C . LEU A 1 76 ? 21.094 -2.586 -45.222 1.00 88.81 76 LEU A C 1
ATOM 567 O O . LEU A 1 76 ? 20.906 -3.582 -45.921 1.00 88.81 76 LEU A O 1
ATOM 571 N N . GLU A 1 77 ? 21.194 -2.631 -43.901 1.00 85.38 77 GLU A N 1
ATOM 572 C CA . GLU A 1 77 ? 21.208 -3.875 -43.145 1.00 85.38 77 GLU A CA 1
ATOM 573 C C . GLU A 1 77 ? 20.060 -3.890 -42.143 1.00 85.38 77 GLU A C 1
ATOM 575 O O . GLU A 1 77 ? 19.738 -2.885 -41.505 1.00 85.38 77 GLU A O 1
ATOM 580 N N . THR A 1 78 ? 19.430 -5.052 -41.983 1.00 78.50 78 THR A N 1
ATOM 581 C CA . THR A 1 78 ? 18.538 -5.268 -40.850 1.00 78.50 78 THR A CA 1
ATOM 582 C C . THR A 1 78 ? 19.386 -5.368 -39.594 1.00 78.50 78 THR A C 1
ATOM 584 O O . THR A 1 78 ? 20.119 -6.342 -39.417 1.00 78.50 78 THR A O 1
ATOM 587 N N . VAL A 1 79 ? 19.247 -4.398 -38.695 1.00 68.00 79 VAL A N 1
ATOM 588 C CA . VAL A 1 79 ? 19.856 -4.467 -37.367 1.00 68.00 79 VAL A CA 1
ATOM 589 C C . VAL A 1 79 ? 19.007 -5.415 -36.513 1.00 68.00 79 VAL A C 1
ATOM 591 O O . VAL A 1 79 ? 18.119 -5.017 -35.763 1.00 68.00 79 VAL A O 1
ATOM 594 N N . THR A 1 80 ? 19.219 -6.720 -36.691 1.00 57.53 80 THR A N 1
ATOM 595 C CA . THR A 1 80 ? 18.496 -7.765 -35.942 1.00 57.53 80 THR A CA 1
ATOM 596 C C . THR A 1 80 ? 18.889 -7.792 -34.466 1.00 57.53 80 THR A C 1
ATOM 598 O O . THR A 1 80 ? 18.090 -8.228 -33.635 1.00 57.53 80 THR A O 1
ATOM 601 N N . ASP A 1 81 ? 20.067 -7.240 -34.163 1.00 56.41 81 ASP A N 1
ATOM 602 C CA . ASP A 1 81 ? 20.622 -6.996 -32.838 1.00 56.41 81 ASP A CA 1
ATOM 603 C C . ASP A 1 81 ? 21.025 -5.527 -32.722 1.00 56.41 81 ASP A C 1
ATOM 605 O O . ASP A 1 81 ? 22.198 -5.172 -32.850 1.00 56.41 81 ASP A O 1
ATOM 609 N N . ALA A 1 82 ? 20.070 -4.649 -32.420 1.00 56.88 82 ALA A N 1
ATOM 610 C CA . ALA A 1 82 ? 20.432 -3.391 -31.785 1.00 56.88 82 ALA A CA 1
ATOM 611 C C . ALA A 1 82 ? 20.939 -3.792 -30.394 1.00 56.88 82 ALA A C 1
ATOM 613 O O . ALA A 1 82 ? 20.155 -3.976 -29.456 1.00 56.88 82 ALA A O 1
ATOM 614 N N . ALA A 1 83 ? 22.231 -4.128 -30.332 1.00 69.56 83 ALA A N 1
ATOM 615 C CA . ALA A 1 83 ? 22.780 -4.938 -29.264 1.00 69.56 83 ALA A CA 1
ATOM 616 C C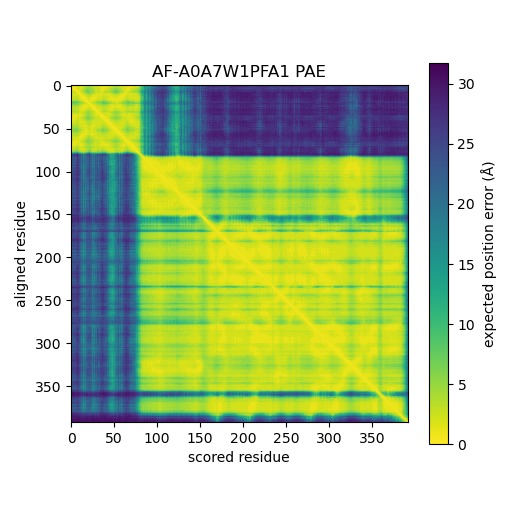 . ALA A 1 83 ? 22.617 -4.187 -27.949 1.00 69.56 83 ALA A C 1
ATOM 618 O O . ALA A 1 83 ? 23.230 -3.138 -27.718 1.00 69.56 83 ALA A O 1
ATOM 619 N N . ILE A 1 84 ? 21.771 -4.737 -27.086 1.00 82.31 84 ILE A N 1
ATOM 620 C CA . ILE A 1 84 ? 21.731 -4.308 -25.702 1.00 82.31 84 ILE A CA 1
ATOM 621 C C . ILE A 1 84 ? 23.086 -4.600 -25.072 1.00 82.31 84 ILE A C 1
ATOM 623 O O . ILE A 1 84 ? 23.717 -5.617 -25.369 1.00 82.31 84 ILE A O 1
ATOM 627 N N . THR A 1 85 ? 23.540 -3.702 -24.211 1.00 84.25 85 THR A N 1
ATOM 628 C CA . THR A 1 85 ? 24.765 -3.929 -23.446 1.00 84.25 85 THR A CA 1
ATOM 629 C C . THR A 1 85 ? 24.559 -5.077 -22.455 1.00 84.25 85 THR A C 1
ATOM 631 O O . THR A 1 85 ? 23.431 -5.356 -22.037 1.00 84.25 85 THR A O 1
ATOM 634 N N . ASP A 1 86 ? 25.641 -5.736 -22.037 1.00 86.38 86 ASP A N 1
ATOM 635 C CA . ASP A 1 86 ? 25.560 -6.836 -21.065 1.00 86.38 86 ASP A CA 1
ATOM 636 C C . ASP A 1 86 ? 24.930 -6.392 -19.739 1.00 86.38 86 ASP A C 1
ATOM 638 O O . ASP A 1 86 ? 24.174 -7.143 -19.125 1.00 86.38 86 ASP A O 1
ATOM 642 N N . SER A 1 87 ? 25.166 -5.142 -19.328 1.00 87.38 87 SER A N 1
ATOM 643 C CA . SER A 1 87 ? 24.549 -4.561 -18.133 1.00 87.38 87 SER A CA 1
ATOM 644 C C . SER A 1 87 ? 23.034 -4.413 -18.277 1.00 87.38 87 SER A C 1
ATOM 646 O O . SER A 1 87 ? 22.299 -4.784 -17.366 1.00 87.38 87 SER A O 1
ATOM 648 N N . VAL A 1 88 ? 22.548 -3.939 -19.429 1.00 91.81 88 VAL A N 1
ATOM 649 C CA . VAL A 1 88 ? 21.112 -3.865 -19.744 1.00 91.81 88 VAL A CA 1
ATOM 650 C C . VAL A 1 88 ? 20.501 -5.262 -19.767 1.00 91.81 88 VAL A C 1
ATOM 652 O O . VAL A 1 88 ? 19.464 -5.481 -19.143 1.00 91.81 88 VAL A O 1
ATOM 655 N N . ARG A 1 89 ? 21.166 -6.220 -20.425 1.00 92.50 89 ARG A N 1
ATOM 656 C CA . ARG A 1 89 ? 20.728 -7.620 -20.507 1.00 92.50 89 ARG A CA 1
ATOM 657 C C . ARG A 1 89 ? 20.592 -8.258 -19.129 1.00 92.50 89 ARG A C 1
ATOM 659 O O . ARG A 1 89 ? 19.540 -8.815 -18.826 1.00 92.50 89 ARG A O 1
ATOM 666 N N . ALA A 1 90 ? 21.624 -8.152 -18.296 1.00 92.50 90 ALA A N 1
ATOM 667 C CA . ALA A 1 90 ? 21.613 -8.702 -16.946 1.00 92.50 90 ALA A CA 1
ATOM 668 C C . ALA A 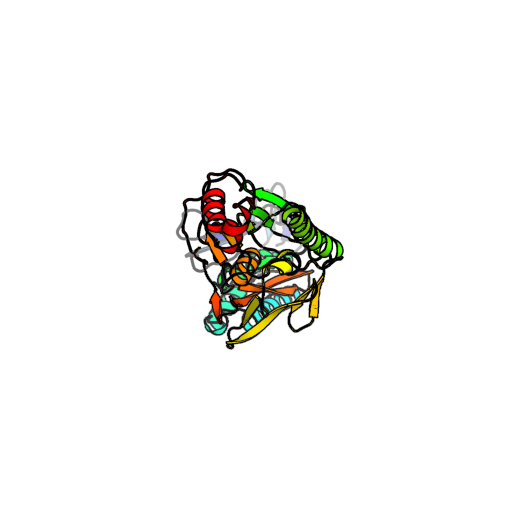1 90 ? 20.516 -8.057 -16.086 1.00 92.50 90 ALA A C 1
ATOM 670 O O . ALA A 1 90 ? 19.800 -8.754 -15.370 1.00 92.50 90 ALA A O 1
ATOM 671 N N . TYR A 1 91 ? 20.334 -6.738 -16.202 1.00 96.31 91 TYR A N 1
ATOM 672 C CA . TYR A 1 91 ? 19.356 -5.996 -15.410 1.00 96.31 91 TYR A CA 1
ATOM 673 C C . TYR A 1 91 ? 17.909 -6.395 -15.732 1.00 96.31 91 TYR A C 1
ATOM 675 O O . TYR A 1 91 ? 17.140 -6.713 -14.823 1.00 96.31 91 TYR A O 1
ATOM 683 N N . ILE A 1 92 ? 17.529 -6.427 -17.017 1.00 96.50 92 ILE A N 1
ATOM 684 C CA . ILE A 1 92 ? 16.173 -6.839 -17.415 1.00 96.50 92 ILE A CA 1
ATOM 685 C C . ILE A 1 92 ? 15.938 -8.331 -17.159 1.00 96.50 92 ILE A C 1
ATOM 687 O O . ILE A 1 92 ? 14.847 -8.709 -16.737 1.00 96.50 92 ILE A O 1
ATOM 691 N N . GLN A 1 93 ? 16.952 -9.182 -17.347 1.00 96.94 93 GLN A N 1
ATOM 692 C CA . GLN A 1 93 ? 16.839 -10.605 -17.040 1.00 96.94 93 GLN A CA 1
ATOM 693 C C . GLN A 1 93 ? 16.554 -10.825 -15.551 1.00 96.94 93 GLN A C 1
ATOM 695 O O . GLN A 1 93 ? 15.601 -11.532 -15.224 1.00 96.94 93 GLN A O 1
ATOM 700 N N . HIS A 1 94 ? 17.310 -10.167 -14.670 1.00 97.94 94 HIS A N 1
ATOM 701 C CA . HIS A 1 94 ? 17.099 -10.251 -13.229 1.00 97.94 94 HIS A CA 1
ATOM 702 C C . HIS A 1 94 ? 15.708 -9.742 -12.822 1.00 97.94 94 HIS A C 1
ATOM 704 O O . HIS A 1 94 ? 15.001 -10.403 -12.064 1.00 97.94 94 HIS A O 1
ATOM 710 N N . ALA A 1 95 ? 15.266 -8.612 -13.386 1.00 98.25 95 ALA A N 1
ATOM 711 C CA . ALA A 1 95 ? 13.922 -8.091 -13.144 1.00 98.25 95 ALA A CA 1
ATOM 712 C C . ALA A 1 95 ? 12.826 -9.100 -13.539 1.00 98.25 95 ALA A C 1
ATOM 714 O O . ALA A 1 95 ? 11.890 -9.329 -12.774 1.00 98.25 95 ALA A O 1
ATOM 715 N N . LEU A 1 96 ? 12.951 -9.733 -14.711 1.00 98.31 96 LEU A N 1
ATOM 716 C CA . LEU A 1 96 ? 12.002 -10.745 -15.186 1.00 98.31 96 LEU A CA 1
ATOM 717 C C . LEU A 1 96 ? 12.002 -12.000 -14.306 1.00 98.31 96 LEU A C 1
ATOM 719 O O . LEU A 1 96 ? 10.935 -12.545 -14.039 1.00 98.31 96 LEU A O 1
ATOM 723 N N . GLU A 1 97 ? 13.168 -12.444 -13.839 1.00 98.31 97 GLU A N 1
ATOM 724 C CA . GLU A 1 97 ? 13.295 -13.580 -12.917 1.00 98.31 97 GLU A CA 1
ATOM 725 C C . GLU A 1 97 ? 12.617 -13.295 -11.573 1.00 98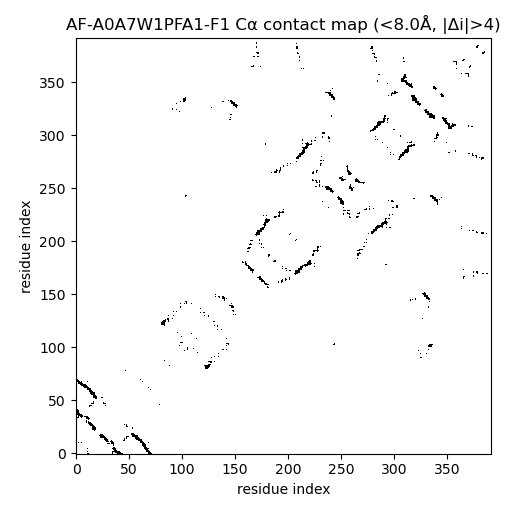.31 97 GLU A C 1
ATOM 727 O O . GLU A 1 97 ? 11.868 -14.138 -11.072 1.00 98.31 97 GLU A O 1
ATOM 732 N N . LEU A 1 98 ? 12.810 -12.093 -11.019 1.00 98.44 98 LEU A N 1
ATOM 733 C CA . LEU A 1 98 ? 12.138 -11.663 -9.793 1.00 98.44 98 LEU A CA 1
ATOM 734 C C . LEU A 1 98 ? 10.615 -11.638 -9.970 1.00 98.44 98 LEU A C 1
ATOM 736 O O . LEU A 1 98 ? 9.885 -12.212 -9.162 1.00 98.44 98 LEU A O 1
ATOM 740 N N . MET A 1 99 ? 10.127 -11.033 -11.057 1.00 98.38 99 MET A N 1
ATOM 741 C CA . MET A 1 99 ? 8.698 -11.007 -11.381 1.00 98.38 99 MET A CA 1
ATOM 742 C C . MET A 1 99 ? 8.119 -12.421 -11.520 1.00 98.38 99 MET A C 1
ATOM 744 O O . MET A 1 99 ? 7.078 -12.715 -10.930 1.00 98.38 99 MET A O 1
ATOM 748 N N . GLN A 1 100 ? 8.813 -13.306 -12.240 1.00 97.94 100 GLN A N 1
ATOM 749 C CA . GLN A 1 100 ? 8.383 -14.685 -12.477 1.00 97.94 100 GLN A CA 1
ATOM 750 C C . GLN A 1 100 ? 8.361 -15.534 -11.213 1.00 97.94 100 GLN A C 1
ATOM 752 O O . GLN A 1 100 ? 7.461 -16.349 -11.019 1.00 97.94 100 GLN A O 1
ATOM 757 N N . THR A 1 101 ? 9.326 -15.322 -10.329 1.00 97.19 101 THR A N 1
ATOM 758 C CA . THR A 1 101 ? 9.450 -16.105 -9.101 1.00 97.19 101 THR A CA 1
ATOM 759 C C . THR A 1 101 ? 8.463 -15.628 -8.034 1.00 97.19 101 THR A C 1
ATOM 761 O O . THR A 1 101 ? 7.831 -16.440 -7.350 1.00 97.19 101 THR A O 1
ATOM 764 N N . HIS A 1 102 ? 8.297 -14.311 -7.887 1.00 97.31 102 HIS A N 1
ATOM 765 C CA . HIS A 1 102 ? 7.664 -13.733 -6.700 1.00 97.31 102 HIS A CA 1
ATOM 766 C C . HIS A 1 102 ? 6.245 -13.207 -6.916 1.00 97.31 102 HIS A C 1
ATOM 768 O O . HIS A 1 102 ? 5.502 -13.130 -5.938 1.00 97.31 102 HIS A O 1
ATOM 774 N N . SER A 1 103 ? 5.834 -12.883 -8.148 1.00 97.00 103 SER A N 1
ATOM 775 C CA . SER A 1 103 ? 4.511 -12.290 -8.382 1.00 97.00 103 SER A CA 1
ATOM 776 C C . SER A 1 103 ? 3.377 -13.181 -7.868 1.00 97.00 103 SER A C 1
ATOM 778 O O . SER A 1 103 ? 3.328 -14.381 -8.140 1.00 97.00 103 SER A O 1
ATOM 780 N N . MET A 1 104 ? 2.396 -12.569 -7.201 1.00 95.69 104 MET A N 1
ATOM 781 C CA . MET A 1 104 ? 1.145 -13.212 -6.791 1.00 95.69 104 MET A CA 1
ATOM 782 C C . MET A 1 104 ? 0.377 -13.792 -7.993 1.00 95.69 104 MET A C 1
ATOM 784 O O . MET A 1 104 ? -0.412 -14.723 -7.847 1.00 95.69 104 MET A O 1
ATOM 788 N N . ARG A 1 105 ? 0.622 -13.256 -9.196 1.00 95.00 105 ARG A N 1
ATOM 789 C CA . ARG A 1 105 ? 0.002 -13.660 -10.465 1.00 95.00 105 ARG A CA 1
ATOM 790 C C . ARG A 1 105 ? 0.851 -14.651 -11.265 1.00 95.00 105 ARG A C 1
ATOM 792 O O . ARG A 1 105 ? 0.449 -15.010 -12.371 1.00 95.00 105 ARG A O 1
ATOM 799 N N . ARG A 1 106 ? 1.994 -15.110 -10.740 1.00 95.31 106 ARG A N 1
ATOM 800 C CA . ARG A 1 106 ? 2.983 -15.897 -11.499 1.00 95.31 106 ARG A CA 1
ATOM 801 C C . ARG A 1 106 ? 2.430 -17.141 -12.186 1.00 95.31 106 ARG A C 1
ATOM 803 O O . ARG A 1 106 ? 2.846 -17.424 -13.299 1.00 95.31 106 ARG A O 1
ATOM 810 N N . ASP A 1 107 ? 1.463 -17.827 -11.585 1.00 94.75 107 ASP A N 1
ATOM 811 C CA . ASP A 1 107 ? 0.898 -19.055 -12.160 1.00 94.75 107 ASP A CA 1
ATOM 812 C C . ASP A 1 107 ? -0.155 -18.766 -13.250 1.00 94.75 107 ASP A C 1
ATOM 814 O O . ASP A 1 107 ? -0.528 -19.651 -14.012 1.00 94.75 107 ASP A O 1
ATOM 818 N N . SER A 1 108 ? -0.626 -17.516 -13.346 1.00 94.19 108 SER A N 1
ATOM 819 C CA . SER A 1 108 ? -1.616 -17.064 -14.337 1.00 94.19 108 SER A CA 1
ATOM 820 C C . SER A 1 108 ? -1.013 -16.330 -15.540 1.00 94.19 108 SER A C 1
ATOM 822 O O . SER A 1 108 ? -1.720 -16.047 -16.505 1.00 94.19 108 SER A O 1
ATOM 824 N N . ILE A 1 109 ? 0.279 -15.998 -15.486 1.00 95.94 109 ILE A N 1
ATOM 825 C CA . ILE A 1 109 ? 0.976 -15.246 -16.533 1.00 95.94 109 ILE A CA 1
ATOM 826 C C . ILE A 1 109 ? 1.609 -16.222 -17.531 1.00 95.94 109 ILE A C 1
ATOM 828 O O . ILE A 1 109 ? 2.365 -17.114 -17.151 1.00 95.94 109 ILE A O 1
ATOM 832 N N . ASP A 1 110 ? 1.371 -16.005 -18.827 1.00 96.38 110 ASP A N 1
ATOM 833 C CA . ASP A 1 110 ? 2.178 -16.624 -19.883 1.00 96.38 110 ASP A CA 1
ATOM 834 C C . ASP A 1 110 ? 3.559 -15.955 -19.924 1.00 96.38 110 ASP A C 1
ATOM 836 O O . ASP A 1 110 ? 3.768 -14.928 -20.577 1.00 96.38 110 ASP A O 1
ATOM 840 N N . TRP A 1 111 ? 4.514 -16.543 -19.203 1.00 96.44 111 TRP A N 1
ATOM 841 C CA . TRP A 1 111 ? 5.877 -16.025 -19.105 1.00 96.44 111 TRP A CA 1
ATOM 842 C C . TRP A 1 111 ? 6.641 -16.059 -20.426 1.00 96.44 111 TRP A C 1
ATOM 844 O O . TRP A 1 111 ? 7.541 -15.241 -20.616 1.00 96.44 111 TRP A O 1
ATOM 854 N N . THR A 1 112 ? 6.277 -16.937 -21.361 1.00 95.88 112 THR A N 1
ATOM 855 C CA . THR A 1 112 ? 6.904 -16.962 -22.687 1.00 95.88 112 THR A CA 1
ATOM 856 C C . THR A 1 112 ? 6.546 -15.684 -23.442 1.00 95.88 112 THR A C 1
ATOM 858 O O . THR A 1 112 ? 7.435 -14.943 -23.867 1.00 95.88 112 THR A O 1
ATOM 861 N N . SER A 1 113 ? 5.250 -15.370 -23.523 1.00 94.38 113 SER A N 1
ATOM 862 C CA . SER A 1 113 ? 4.749 -14.137 -24.144 1.00 94.38 113 SER A CA 1
ATOM 863 C C . SER A 1 113 ? 5.184 -12.876 -23.384 1.00 94.38 113 SER A C 1
ATOM 865 O O . SER A 1 113 ? 5.601 -11.880 -23.986 1.00 94.38 113 SER A O 1
ATOM 867 N N . PHE A 1 114 ? 5.165 -12.917 -22.048 1.00 95.69 114 PHE A N 1
ATOM 868 C CA . PHE A 1 114 ? 5.585 -11.797 -21.205 1.00 95.69 114 PHE A CA 1
ATOM 869 C C . PHE A 1 114 ? 7.061 -11.437 -21.422 1.00 95.69 114 PHE A C 1
ATOM 871 O O . PHE A 1 114 ? 7.379 -10.269 -21.658 1.00 95.69 114 PHE A O 1
ATOM 878 N N . ARG A 1 115 ? 7.962 -12.432 -21.394 1.00 95.06 115 ARG A N 1
ATOM 879 C CA . ARG A 1 115 ? 9.401 -12.214 -21.610 1.00 95.06 115 ARG A CA 1
ATOM 880 C C . ARG A 1 115 ? 9.692 -11.793 -23.047 1.00 95.06 115 ARG A C 1
ATOM 882 O O . ARG A 1 115 ? 10.502 -10.893 -23.238 1.00 95.06 115 ARG A O 1
ATOM 889 N N . ALA A 1 116 ? 9.021 -12.375 -24.043 1.00 89.19 116 ALA A N 1
ATOM 890 C CA . ALA A 1 116 ? 9.182 -11.963 -25.440 1.00 89.19 116 ALA A CA 1
ATOM 891 C C . ALA A 1 116 ? 8.858 -10.472 -25.635 1.00 89.19 116 ALA A C 1
ATOM 893 O O . ALA A 1 116 ? 9.647 -9.744 -26.234 1.00 89.19 116 ALA A O 1
ATOM 894 N N . HIS A 1 117 ? 7.753 -10.002 -25.050 1.00 88.38 117 HIS A N 1
ATOM 895 C CA . HIS A 1 117 ? 7.397 -8.585 -25.069 1.00 88.38 117 HIS A CA 1
ATOM 896 C C . HIS A 1 117 ? 8.432 -7.712 -24.348 1.00 88.38 117 HIS A C 1
ATOM 898 O O . HIS A 1 117 ? 8.829 -6.679 -24.874 1.00 88.38 117 HIS A O 1
ATOM 904 N N . ALA A 1 118 ? 8.906 -8.125 -23.168 1.00 92.31 118 ALA A N 1
ATOM 905 C CA . ALA A 1 118 ? 9.943 -7.385 -22.451 1.00 92.31 118 ALA A CA 1
ATOM 906 C C . ALA A 1 118 ? 11.219 -7.222 -23.295 1.00 92.31 118 ALA A C 1
ATOM 908 O O . ALA A 1 118 ? 11.756 -6.122 -23.382 1.00 92.31 118 ALA A O 1
ATOM 909 N N . TRP A 1 119 ? 11.668 -8.289 -23.963 1.00 89.44 119 TRP A N 1
ATOM 910 C CA . TRP A 1 119 ? 12.850 -8.248 -24.827 1.00 89.44 119 TRP A CA 1
ATOM 911 C C . TRP A 1 119 ? 12.656 -7.398 -26.085 1.00 89.44 119 TRP A C 1
ATOM 913 O O . TRP A 1 119 ? 13.601 -6.757 -26.537 1.00 89.44 119 TRP A O 1
ATOM 923 N N . GLU A 1 120 ? 11.443 -7.350 -26.635 1.00 88.25 120 GLU A N 1
ATOM 924 C CA . GLU A 1 120 ? 11.102 -6.460 -27.748 1.00 88.25 120 GLU A CA 1
ATOM 925 C C . GLU A 1 120 ? 11.230 -4.980 -27.352 1.00 88.25 120 GLU A C 1
ATOM 927 O O . GLU A 1 120 ? 11.826 -4.204 -28.095 1.00 88.25 120 GLU A O 1
ATOM 932 N N . GLN A 1 121 ? 10.758 -4.607 -26.156 1.00 85.62 121 GLN A N 1
ATOM 933 C CA . GLN A 1 121 ? 10.767 -3.221 -25.662 1.00 85.62 121 GLN A CA 1
ATOM 934 C C . GLN A 1 121 ? 12.167 -2.668 -25.356 1.00 85.62 121 GLN A C 1
ATOM 936 O O . GLN A 1 121 ? 12.339 -1.455 -25.279 1.00 85.62 121 GLN A O 1
ATOM 941 N N . VAL A 1 122 ? 13.165 -3.535 -25.157 1.00 87.12 122 VAL A N 1
ATOM 942 C CA . VAL A 1 122 ? 14.520 -3.117 -24.754 1.00 87.12 122 VAL A CA 1
ATOM 943 C C . VAL A 1 122 ? 15.540 -3.175 -25.889 1.00 87.12 122 VAL A C 1
ATOM 945 O O . VAL A 1 122 ? 16.704 -2.847 -25.660 1.00 87.12 122 VAL A O 1
ATOM 948 N N . ARG A 1 123 ? 15.145 -3.558 -27.113 1.00 86.00 123 ARG A N 1
ATOM 949 C CA . ARG A 1 123 ? 16.045 -3.566 -28.283 1.00 86.00 123 ARG A CA 1
ATOM 950 C C . ARG A 1 123 ? 16.724 -2.201 -28.451 1.00 86.00 123 ARG A C 1
ATOM 952 O O . ARG A 1 123 ? 16.084 -1.164 -28.322 1.00 86.00 123 ARG A O 1
ATOM 959 N N . GLY A 1 124 ? 18.036 -2.199 -28.680 1.00 80.44 124 GLY A N 1
ATOM 960 C CA . GLY A 1 124 ? 18.834 -0.978 -28.843 1.00 80.44 124 GLY A CA 1
ATOM 961 C C . GLY A 1 124 ? 19.108 -0.203 -27.555 1.00 80.44 124 GLY A C 1
ATOM 962 O O . GLY A 1 124 ? 19.852 0.777 -27.580 1.00 80.44 124 GLY A O 1
ATOM 963 N N . THR A 1 125 ? 18.579 -0.645 -26.410 1.00 83.81 125 THR A N 1
ATOM 964 C CA . THR A 1 125 ? 18.817 0.020 -25.126 1.00 83.81 125 THR A CA 1
ATOM 965 C C . THR A 1 125 ? 20.266 -0.172 -24.688 1.00 83.81 125 THR A C 1
ATOM 967 O O . THR A 1 125 ? 20.738 -1.294 -24.505 1.00 83.81 125 THR A O 1
ATOM 970 N N . ARG A 1 126 ? 20.988 0.937 -24.493 1.00 83.25 126 ARG A N 1
ATOM 971 C CA . ARG A 1 126 ? 22.419 0.916 -24.136 1.00 83.25 126 ARG A CA 1
ATOM 972 C C . ARG A 1 126 ? 22.702 1.144 -22.649 1.00 83.25 126 ARG A C 1
ATOM 974 O O . ARG A 1 126 ? 23.780 0.781 -22.182 1.00 83.25 126 ARG A O 1
ATOM 981 N N . THR A 1 127 ? 21.761 1.719 -21.897 1.00 86.25 127 THR A N 1
ATOM 982 C CA . THR A 1 127 ? 21.950 2.086 -20.482 1.00 86.25 127 THR A CA 1
ATOM 983 C C . THR A 1 127 ? 20.829 1.554 -19.591 1.00 86.25 127 THR A C 1
ATOM 985 O O . THR A 1 127 ? 19.681 1.447 -20.014 1.00 86.25 127 THR A O 1
ATOM 988 N N . VAL A 1 128 ? 21.145 1.267 -18.324 1.00 89.94 128 VAL A N 1
ATOM 989 C CA . VAL A 1 128 ? 20.153 0.823 -17.324 1.00 89.94 128 VAL A CA 1
ATOM 990 C C . VAL A 1 128 ? 19.086 1.892 -17.073 1.00 89.94 128 VAL A C 1
ATOM 992 O O . VAL A 1 128 ? 17.911 1.570 -16.962 1.00 89.94 128 VAL A O 1
ATOM 995 N N . ALA A 1 129 ? 19.457 3.174 -17.056 1.00 89.00 129 ALA A N 1
ATOM 996 C CA . ALA A 1 129 ? 18.492 4.258 -16.862 1.00 89.00 129 ALA A CA 1
ATOM 997 C C . ALA A 1 129 ? 17.410 4.292 -17.959 1.00 89.00 129 ALA A C 1
ATOM 999 O O . ALA A 1 129 ? 16.250 4.596 -17.679 1.00 89.00 129 ALA A O 1
ATOM 1000 N N . ALA A 1 130 ? 17.765 3.934 -19.198 1.00 86.94 130 ALA A N 1
ATOM 1001 C CA . ALA A 1 130 ? 16.816 3.840 -20.304 1.00 86.94 130 ALA A CA 1
ATOM 1002 C C . ALA A 1 130 ? 15.855 2.635 -20.183 1.00 86.94 130 ALA A C 1
ATOM 1004 O O . ALA A 1 130 ? 14.795 2.654 -20.801 1.00 86.94 130 ALA A O 1
ATOM 1005 N N . LEU A 1 131 ? 16.156 1.634 -19.338 1.00 91.00 131 LEU A N 1
ATOM 1006 C CA . LEU A 1 131 ? 15.238 0.527 -19.027 1.00 91.00 131 LEU A CA 1
ATOM 1007 C C . LEU A 1 131 ? 14.128 0.906 -18.043 1.00 91.00 131 LEU A C 1
ATOM 1009 O O . LEU A 1 131 ? 13.108 0.220 -17.992 1.00 91.00 131 LEU A O 1
ATOM 1013 N N . HIS A 1 132 ? 14.305 1.951 -17.229 1.00 91.94 132 HIS A N 1
ATOM 1014 C CA . HIS A 1 132 ? 13.370 2.263 -16.140 1.00 91.94 132 HIS A CA 1
ATOM 1015 C C . HIS A 1 132 ? 11.911 2.432 -16.601 1.00 91.94 132 HIS A C 1
ATOM 1017 O O . HIS A 1 132 ? 11.045 1.811 -15.984 1.00 91.94 132 HIS A O 1
ATOM 1023 N N . PRO A 1 133 ? 11.600 3.174 -17.688 1.00 90.25 133 PRO A N 1
ATOM 1024 C CA . PRO A 1 133 ? 10.226 3.262 -18.190 1.00 90.25 133 PRO A CA 1
ATOM 1025 C C . PRO A 1 133 ? 9.661 1.905 -18.635 1.00 90.25 133 PRO A C 1
ATOM 1027 O O . PRO A 1 133 ? 8.477 1.638 -18.449 1.00 90.25 133 PRO A O 1
ATOM 1030 N N . VAL A 1 134 ? 10.503 1.020 -19.181 1.00 91.31 134 VAL A N 1
ATOM 1031 C CA . VAL A 1 134 ? 10.085 -0.333 -19.576 1.00 91.31 134 VAL A CA 1
ATOM 1032 C C . VAL A 1 134 ? 9.720 -1.155 -18.341 1.00 91.31 134 VAL A C 1
ATOM 1034 O O . VAL A 1 134 ? 8.671 -1.795 -18.321 1.00 91.31 134 VAL A O 1
ATOM 1037 N N . LEU A 1 135 ? 10.526 -1.098 -17.276 1.00 95.75 1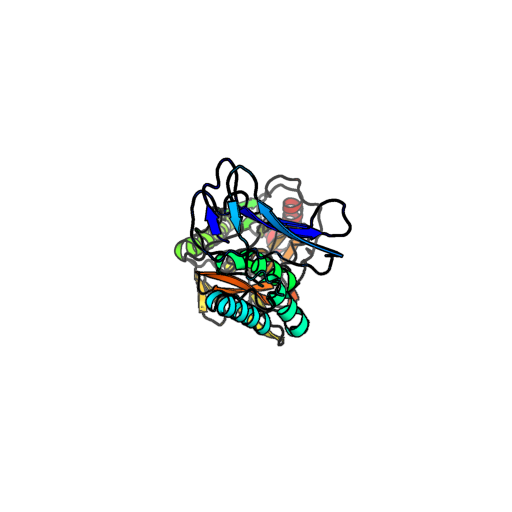35 LEU A N 1
ATOM 1038 C CA . LEU A 1 135 ? 10.207 -1.792 -16.025 1.00 95.75 135 LEU A CA 1
ATOM 1039 C C . LEU A 1 135 ? 8.915 -1.285 -15.380 1.00 95.75 135 LEU A C 1
ATOM 1041 O O . LEU A 1 135 ? 8.142 -2.099 -14.881 1.00 95.75 135 LEU A O 1
ATOM 1045 N N . GLU A 1 136 ? 8.645 0.022 -15.431 1.00 92.62 136 GLU A N 1
ATOM 1046 C CA . GLU A 1 136 ? 7.385 0.613 -14.955 1.00 92.62 136 GLU A CA 1
ATOM 1047 C C . GLU A 1 136 ? 6.161 0.063 -15.706 1.00 92.62 136 GLU A C 1
ATOM 1049 O O . GLU A 1 136 ? 5.100 -0.131 -15.109 1.00 92.62 136 GLU A O 1
ATOM 1054 N N . VAL A 1 137 ? 6.301 -0.228 -17.002 1.00 91.50 137 VAL A N 1
ATOM 1055 C CA . VAL A 1 137 ? 5.253 -0.880 -17.799 1.00 91.50 137 VAL A CA 1
ATOM 1056 C C . VAL A 1 137 ? 5.138 -2.365 -17.449 1.00 91.50 137 VAL A C 1
ATOM 1058 O O . VAL A 1 1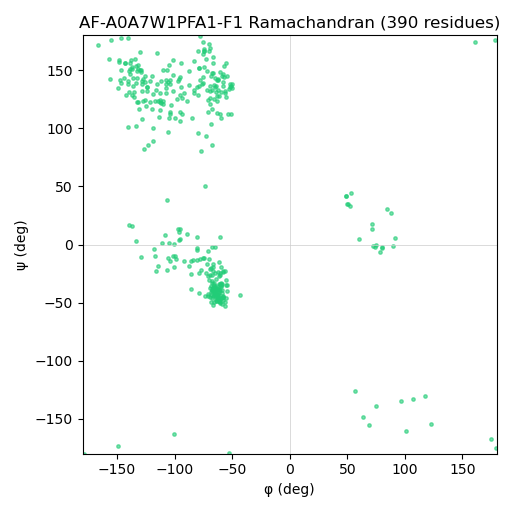37 ? 4.026 -2.863 -17.257 1.00 91.50 137 VAL A O 1
ATOM 1061 N N . LEU A 1 138 ? 6.262 -3.077 -17.321 1.00 95.44 138 LEU A N 1
ATOM 1062 C CA . LEU A 1 138 ? 6.267 -4.516 -17.040 1.00 95.44 138 LEU A CA 1
ATOM 1063 C C . LEU A 1 138 ? 5.648 -4.850 -15.678 1.00 95.44 138 LEU A C 1
ATOM 1065 O O . LEU A 1 138 ? 4.817 -5.754 -15.615 1.00 95.44 138 LEU A O 1
ATOM 1069 N N . VAL A 1 139 ? 5.958 -4.095 -14.615 1.00 95.94 139 VAL A N 1
ATOM 1070 C CA . VAL A 1 139 ? 5.326 -4.311 -13.295 1.00 95.94 139 VAL A CA 1
ATOM 1071 C C . VAL A 1 139 ? 3.812 -4.114 -13.346 1.00 95.94 139 VAL A C 1
ATOM 1073 O O . VAL A 1 139 ? 3.075 -4.907 -12.772 1.00 95.94 139 VAL A O 1
ATOM 1076 N N . ARG A 1 140 ? 3.315 -3.124 -14.103 1.00 92.81 140 ARG A N 1
ATOM 1077 C CA . ARG A 1 140 ? 1.866 -2.919 -14.287 1.00 92.81 140 ARG A CA 1
ATOM 1078 C C . ARG A 1 140 ? 1.227 -4.075 -15.050 1.00 92.81 140 ARG A C 1
ATOM 1080 O O . ARG A 1 140 ? 0.097 -4.460 -14.757 1.00 92.81 140 ARG A O 1
ATOM 1087 N N . ARG A 1 141 ? 1.956 -4.651 -16.008 1.00 93.69 141 ARG A N 1
ATOM 1088 C CA . ARG A 1 141 ? 1.497 -5.784 -16.817 1.00 93.69 141 ARG A CA 1
ATOM 1089 C C . ARG A 1 141 ? 1.391 -7.092 -16.028 1.00 93.69 141 ARG A C 1
ATOM 1091 O O . ARG A 1 141 ? 0.743 -8.012 -16.514 1.00 93.69 141 ARG A O 1
ATOM 1098 N N . LEU A 1 142 ? 1.940 -7.167 -14.810 1.00 95.38 142 LEU A N 1
ATOM 1099 C CA . LEU A 1 142 ? 1.661 -8.276 -13.888 1.00 95.38 142 LEU A CA 1
ATOM 1100 C C . LEU A 1 142 ? 0.170 -8.363 -13.525 1.00 95.38 142 LEU A C 1
ATOM 1102 O O . LEU A 1 142 ? -0.311 -9.441 -13.188 1.00 95.38 142 LEU A O 1
ATOM 1106 N N . GLY A 1 143 ? -0.578 -7.255 -13.619 1.00 93.12 143 GLY A N 1
ATOM 1107 C CA . GLY A 1 143 ? -2.033 -7.258 -13.438 1.00 93.12 143 GLY A CA 1
ATOM 1108 C C . GLY A 1 143 ? -2.489 -7.490 -11.993 1.00 93.12 143 GLY A C 1
ATOM 1109 O O . GLY A 1 143 ? -3.635 -7.872 -11.748 1.00 93.12 143 GLY A O 1
ATOM 1110 N N . ASP A 1 144 ? -1.599 -7.298 -11.020 1.00 93.38 144 ASP A N 1
ATOM 1111 C CA . ASP A 1 144 ? -1.940 -7.290 -9.592 1.00 93.38 144 ASP A CA 1
ATOM 1112 C C . ASP A 1 144 ? -2.363 -5.896 -9.084 1.00 93.38 144 ASP A C 1
ATOM 1114 O O . ASP A 1 144 ? -3.037 -5.810 -8.064 1.00 93.38 144 ASP A O 1
ATOM 1118 N N . GLY A 1 145 ? -2.029 -4.823 -9.815 1.00 91.62 145 GLY A N 1
ATOM 1119 C CA . GLY A 1 145 ? -2.409 -3.442 -9.498 1.00 91.62 145 GLY A CA 1
ATOM 1120 C C . GLY A 1 145 ? -1.584 -2.761 -8.398 1.00 91.62 145 GLY A C 1
ATOM 1121 O O . GLY A 1 145 ? -1.741 -1.556 -8.212 1.00 91.62 145 GLY A O 1
ATOM 1122 N N . HIS A 1 146 ? -0.689 -3.482 -7.716 1.00 95.25 146 HIS A N 1
ATOM 1123 C CA . HIS A 1 146 ? 0.017 -3.007 -6.519 1.00 95.25 146 HIS A CA 1
ATOM 1124 C C . HIS A 1 146 ? 1.550 -3.191 -6.584 1.00 95.25 146 HIS A C 1
ATOM 1126 O O . HIS A 1 146 ? 2.274 -2.594 -5.781 1.00 95.25 146 HIS A O 1
ATOM 1132 N N . SER A 1 147 ? 2.060 -3.927 -7.576 1.00 96.62 147 SER A N 1
ATOM 1133 C CA . SER A 1 147 ? 3.479 -4.009 -7.921 1.00 96.62 147 SER A CA 1
ATOM 1134 C C . SER A 1 147 ? 3.967 -2.716 -8.579 1.00 96.62 147 SER A C 1
ATOM 1136 O O . SER A 1 147 ? 3.348 -2.203 -9.516 1.00 96.62 147 SER A O 1
ATOM 1138 N N . ILE A 1 148 ? 5.111 -2.196 -8.127 1.00 94.50 148 ILE A N 1
ATOM 1139 C CA . ILE A 1 148 ? 5.696 -0.947 -8.629 1.00 94.50 148 ILE A CA 1
ATOM 1140 C C . ILE A 1 148 ? 7.217 -1.038 -8.769 1.00 94.50 148 ILE A C 1
ATOM 1142 O O . ILE A 1 148 ? 7.902 -1.706 -7.997 1.00 94.50 148 ILE A O 1
ATOM 1146 N N . PHE A 1 149 ? 7.757 -0.305 -9.741 1.00 95.44 149 PHE A N 1
ATOM 1147 C CA . PHE A 1 149 ? 9.186 -0.045 -9.855 1.00 95.44 149 PHE A CA 1
ATOM 1148 C C . PHE A 1 149 ? 9.485 1.332 -9.263 1.00 95.44 149 PHE A C 1
ATOM 1150 O O . PHE A 1 149 ? 8.874 2.330 -9.647 1.00 95.44 149 PHE A O 1
ATOM 1157 N N . VAL A 1 150 ? 10.411 1.383 -8.311 1.00 91.94 150 VAL A N 1
ATOM 1158 C CA . VAL A 1 150 ? 10.827 2.608 -7.628 1.00 91.94 150 VAL A CA 1
ATOM 1159 C C . VAL A 1 150 ? 12.269 2.891 -8.012 1.00 91.94 150 VAL A C 1
ATOM 1161 O O . VAL A 1 150 ? 13.179 2.189 -7.577 1.00 91.94 150 VAL A O 1
ATOM 1164 N N . ARG A 1 151 ? 12.481 3.934 -8.814 1.00 91.88 151 ARG A N 1
ATOM 1165 C CA . ARG A 1 151 ? 13.824 4.388 -9.192 1.00 91.88 151 ARG A CA 1
ATOM 1166 C C . ARG A 1 151 ? 14.628 4.794 -7.957 1.00 91.88 151 ARG A C 1
ATOM 1168 O O . ARG A 1 151 ? 14.061 5.333 -7.001 1.00 91.88 151 ARG A O 1
ATOM 1175 N N . GLN A 1 152 ? 15.944 4.604 -8.004 1.00 85.94 152 GLN A N 1
ATOM 1176 C CA . GLN A 1 152 ? 16.838 5.211 -7.021 1.00 85.94 152 GLN A CA 1
ATOM 1177 C C . GLN A 1 152 ? 16.680 6.738 -7.002 1.00 85.94 152 GLN A C 1
ATOM 1179 O O . GLN A 1 152 ? 16.459 7.384 -8.031 1.00 85.94 152 GLN A O 1
ATOM 1184 N N . GLY A 1 153 ? 16.801 7.328 -5.820 1.00 77.69 153 GLY A N 1
ATOM 1185 C CA . GLY A 1 153 ? 16.692 8.767 -5.643 1.00 77.69 153 GLY A CA 1
ATOM 1186 C C . GLY A 1 153 ? 16.399 9.149 -4.198 1.00 77.69 153 GLY A C 1
ATOM 1187 O O . GLY A 1 153 ? 16.177 8.275 -3.355 1.00 77.69 153 GLY A O 1
ATOM 1188 N N . PRO A 1 154 ? 16.385 10.457 -3.892 1.00 71.00 154 PRO A N 1
ATOM 1189 C CA . PRO A 1 154 ? 16.003 10.925 -2.570 1.00 71.00 154 PRO A CA 1
ATOM 1190 C C . PRO A 1 154 ? 14.590 10.439 -2.250 1.00 71.00 154 PRO A C 1
ATOM 1192 O O . PRO A 1 154 ? 13.715 10.449 -3.120 1.00 71.00 154 PRO A O 1
ATOM 1195 N N . ASN A 1 155 ? 14.360 10.027 -1.004 1.00 68.75 155 ASN A N 1
ATOM 1196 C CA . ASN A 1 155 ? 13.027 9.655 -0.555 1.00 68.75 155 ASN A CA 1
ATOM 1197 C C . ASN A 1 155 ? 12.097 10.870 -0.708 1.00 68.75 155 ASN A C 1
ATOM 1199 O O . ASN A 1 155 ? 12.232 11.852 0.017 1.00 68.75 155 ASN A O 1
ATOM 1203 N N . ARG A 1 156 ? 11.182 10.815 -1.681 1.00 67.81 156 ARG A N 1
ATOM 1204 C CA . ARG A 1 156 ? 10.200 11.877 -1.950 1.00 67.81 156 ARG A CA 1
ATOM 1205 C C . ARG A 1 156 ? 8.909 11.691 -1.161 1.00 67.81 156 ARG A C 1
ATOM 1207 O O . ARG A 1 156 ? 7.936 12.390 -1.437 1.00 67.81 156 ARG A O 1
ATOM 1214 N N . ASN A 1 157 ? 8.875 10.751 -0.215 1.00 69.56 157 ASN A N 1
ATOM 1215 C CA . ASN A 1 157 ? 7.711 10.596 0.638 1.00 69.56 157 ASN A CA 1
ATOM 1216 C C . ASN A 1 157 ? 7.477 11.907 1.399 1.00 69.56 157 ASN A C 1
ATOM 1218 O O . ASN A 1 157 ? 8.426 12.458 1.966 1.00 69.56 157 ASN A O 1
ATOM 1222 N N . PRO A 1 158 ? 6.236 12.423 1.405 1.00 70.69 158 PRO A N 1
ATOM 1223 C CA . PRO A 1 158 ? 5.905 13.570 2.230 1.00 70.69 158 PRO A CA 1
ATOM 1224 C C . PRO A 1 158 ? 6.230 13.257 3.693 1.00 70.69 158 PRO A C 1
ATOM 1226 O O . PRO A 1 158 ? 6.241 12.093 4.108 1.00 70.69 158 PRO A O 1
ATOM 1229 N N . ALA A 1 159 ? 6.500 14.307 4.471 1.00 76.81 159 ALA A N 1
ATOM 1230 C CA . ALA A 1 159 ? 6.710 14.160 5.903 1.00 76.81 159 ALA A CA 1
ATOM 1231 C C . ALA A 1 159 ? 5.536 13.369 6.518 1.00 76.81 159 ALA A C 1
ATOM 1233 O O . ALA A 1 159 ? 4.384 13.644 6.160 1.00 76.81 159 ALA A O 1
ATOM 1234 N N . PRO A 1 160 ? 5.799 12.390 7.406 1.00 81.25 160 PRO A N 1
ATOM 1235 C CA . PRO A 1 160 ? 4.732 11.629 8.035 1.00 81.25 160 PRO A CA 1
ATOM 1236 C C . PRO A 1 160 ? 3.742 12.567 8.724 1.00 81.25 160 PRO A C 1
ATOM 1238 O O . PRO A 1 160 ? 4.133 13.402 9.541 1.00 81.25 160 PRO A O 1
ATOM 1241 N N . VAL A 1 161 ? 2.458 12.426 8.401 1.00 88.00 161 VAL A N 1
ATOM 1242 C CA . VAL A 1 161 ? 1.403 13.096 9.162 1.00 88.00 161 VAL A CA 1
ATOM 1243 C C . VAL A 1 161 ? 1.355 12.418 10.533 1.00 88.00 161 VAL A C 1
ATOM 1245 O O . VAL A 1 161 ? 1.266 11.188 10.585 1.00 88.00 161 VAL A O 1
ATOM 1248 N N . PRO A 1 162 ? 1.448 13.165 11.646 1.00 91.00 162 PRO A N 1
ATOM 1249 C CA . PRO A 1 162 ? 1.412 12.553 12.963 1.00 91.00 162 PRO A CA 1
ATOM 1250 C C . PRO A 1 162 ? 0.035 11.915 13.208 1.00 91.00 162 PRO A C 1
ATOM 1252 O O . PRO A 1 162 ? -0.991 12.537 12.907 1.00 91.00 162 PRO A O 1
ATOM 1255 N N . PRO A 1 163 ? -0.020 10.690 13.757 1.00 96.19 163 PRO A N 1
ATOM 1256 C CA . PRO A 1 163 ? -1.261 10.147 14.273 1.00 96.19 163 PRO A CA 1
ATOM 1257 C C . PRO A 1 163 ? -1.651 10.906 15.545 1.00 96.19 163 PRO A C 1
ATOM 1259 O O . PRO A 1 163 ? -0.852 11.627 16.146 1.00 96.19 163 PRO A O 1
ATOM 1262 N N . GLY A 1 164 ? -2.888 10.732 15.985 1.00 92.62 164 GLY A N 1
ATOM 1263 C CA . GLY A 1 164 ? -3.333 11.325 17.238 1.00 92.62 164 GLY A CA 1
ATOM 1264 C C . GLY A 1 164 ? -4.769 10.971 17.546 1.00 92.62 164 GLY A C 1
ATOM 1265 O O . GLY A 1 164 ? -5.429 10.279 16.770 1.00 92.62 164 GLY A O 1
ATOM 1266 N N . GLY A 1 165 ? -5.263 11.468 18.671 1.00 95.44 165 GLY A N 1
ATOM 1267 C CA . GLY A 1 165 ? -6.641 11.245 19.059 1.00 95.44 165 GLY A CA 1
ATOM 1268 C C . GLY A 1 165 ? -7.273 12.446 19.729 1.00 95.44 165 GLY A C 1
ATOM 1269 O O . GLY A 1 165 ? -6.596 13.307 20.286 1.00 95.44 165 GLY A O 1
ATOM 1270 N N . GLU A 1 166 ? -8.592 12.479 19.653 1.00 96.50 166 GLU A N 1
ATOM 1271 C CA . GLU A 1 166 ? -9.444 13.456 20.315 1.00 96.50 166 GLU A CA 1
ATOM 1272 C C . GLU A 1 166 ? -10.768 12.800 20.721 1.00 96.50 166 GLU A C 1
ATOM 1274 O O . GLU A 1 166 ? -10.996 11.612 20.484 1.00 96.50 166 GLU A O 1
ATOM 1279 N N . ARG A 1 167 ? -11.641 13.561 21.378 1.00 95.62 167 ARG A N 1
ATOM 1280 C CA . ARG A 1 167 ? -12.970 13.087 21.766 1.00 95.62 167 ARG A CA 1
ATOM 1281 C C . ARG A 1 167 ? -13.933 13.166 20.584 1.00 95.62 167 ARG A C 1
ATOM 1283 O O . ARG A 1 167 ? -14.005 14.184 19.904 1.00 95.62 167 ARG A O 1
ATOM 1290 N N . ALA A 1 168 ? -14.718 12.113 20.389 1.00 94.38 168 ALA A N 1
ATOM 1291 C CA . ALA A 1 168 ? -15.926 12.143 19.577 1.00 94.38 168 ALA A CA 1
ATOM 1292 C C . ALA A 1 168 ? -17.133 12.116 20.519 1.00 94.38 168 ALA A C 1
ATOM 1294 O O . ALA A 1 168 ? -17.548 11.056 20.973 1.00 94.38 168 ALA A O 1
ATOM 1295 N N . GLY A 1 169 ? -17.699 13.284 20.826 1.00 89.62 169 GLY A N 1
ATOM 1296 C CA . GLY A 1 169 ? -18.714 13.392 21.881 1.00 89.62 169 GLY A CA 1
ATOM 1297 C C . GLY A 1 169 ? -18.130 13.156 23.279 1.00 89.62 169 GLY A C 1
ATOM 1298 O O . GLY A 1 169 ? -16.935 13.354 23.504 1.00 89.62 169 GLY A O 1
ATOM 1299 N N . ASP A 1 170 ? -18.971 12.732 24.220 1.00 86.56 170 ASP A N 1
ATOM 1300 C CA . ASP A 1 170 ? -18.604 12.728 25.640 1.00 86.56 170 ASP A CA 1
ATOM 1301 C C . ASP A 1 170 ? -17.854 11.477 26.085 1.00 86.56 170 ASP A C 1
ATOM 1303 O O . ASP A 1 170 ? -17.107 11.555 27.055 1.00 86.56 170 ASP A O 1
ATOM 1307 N N . HIS A 1 171 ? -18.015 10.337 25.406 1.00 90.12 171 HIS A N 1
ATOM 1308 C CA . HIS A 1 171 ? -17.514 9.046 25.902 1.00 90.12 171 HIS A CA 1
ATOM 1309 C C . HIS A 1 171 ? -16.768 8.208 24.859 1.00 90.12 171 HIS A C 1
ATOM 1311 O O . HIS A 1 171 ? -16.340 7.098 25.167 1.00 90.12 171 HIS A O 1
ATOM 1317 N N . VAL A 1 172 ? -16.564 8.709 23.639 1.00 97.06 172 VAL A N 1
ATOM 1318 C CA . VAL A 1 172 ? -15.887 7.950 22.577 1.00 97.06 172 VAL A CA 1
ATOM 1319 C C . VAL A 1 172 ? -14.540 8.581 22.247 1.00 97.06 172 VAL A C 1
ATOM 1321 O O . VAL A 1 172 ? -14.430 9.790 22.032 1.00 97.06 172 VAL A O 1
ATOM 1324 N N . GLY A 1 173 ? -13.492 7.758 22.222 1.00 97.81 173 GLY A N 1
ATOM 1325 C CA . GLY A 1 173 ? -12.180 8.158 21.727 1.00 97.81 173 GLY A CA 1
ATOM 1326 C C . GLY A 1 173 ? -12.123 8.026 20.208 1.00 97.81 173 GLY A C 1
ATOM 1327 O O . GLY A 1 173 ? -12.470 6.981 19.670 1.00 97.81 173 GLY A O 1
ATOM 1328 N N . TYR A 1 174 ? -11.671 9.058 19.506 1.00 98.38 174 TYR A N 1
ATOM 1329 C CA . TYR A 1 174 ? -11.469 9.042 18.060 1.00 98.38 174 TYR A CA 1
ATOM 1330 C C . TYR A 1 174 ? -9.976 9.110 17.756 1.00 98.38 174 TYR A C 1
ATOM 1332 O O . TYR A 1 174 ? -9.295 10.041 18.181 1.00 98.38 174 TYR A O 1
ATOM 1340 N N . LEU A 1 175 ? -9.466 8.114 17.037 1.00 98.56 175 LEU A N 1
ATOM 1341 C CA . LEU A 1 175 ? -8.058 7.945 16.695 1.00 98.56 175 LEU A CA 1
ATOM 1342 C C . LEU A 1 175 ? -7.878 8.117 15.190 1.00 98.56 175 LEU A C 1
ATOM 1344 O O . LEU A 1 175 ? -8.479 7.386 14.406 1.00 98.56 175 LEU A O 1
ATOM 1348 N N . ARG A 1 176 ? -7.008 9.040 14.786 1.00 97.75 176 ARG A N 1
ATOM 1349 C CA . ARG A 1 176 ? -6.562 9.177 13.397 1.00 97.75 176 ARG A CA 1
ATOM 1350 C C . ARG A 1 176 ? -5.288 8.389 13.185 1.00 97.75 176 ARG A C 1
ATOM 1352 O O . ARG A 1 176 ? -4.289 8.629 13.867 1.00 97.75 176 ARG A O 1
ATOM 1359 N N . VAL A 1 177 ? -5.311 7.512 12.189 1.00 98.25 177 VAL A N 1
ATOM 1360 C CA . VAL A 1 177 ? -4.168 6.679 11.814 1.00 98.25 177 VAL A CA 1
ATOM 1361 C C . VAL A 1 177 ? -3.851 6.941 10.337 1.00 98.25 177 VAL A C 1
ATOM 1363 O O . VAL A 1 177 ? -4.373 6.246 9.465 1.00 98.25 177 VAL A O 1
ATOM 1366 N N . PRO A 1 178 ? -3.052 7.980 10.023 1.00 96.62 178 PRO A N 1
ATOM 1367 C CA . PRO A 1 178 ? -2.672 8.321 8.653 1.00 96.62 178 PRO A CA 1
ATOM 1368 C C . PRO A 1 178 ? -1.628 7.349 8.083 1.00 96.62 178 PRO A C 1
ATOM 1370 O O . PRO A 1 178 ? -1.000 6.590 8.820 1.00 96.62 178 PRO A O 1
ATOM 1373 N N . GLY A 1 179 ? -1.392 7.409 6.770 1.00 95.38 179 GLY A N 1
ATOM 1374 C CA . GLY A 1 179 ? -0.313 6.651 6.129 1.00 95.38 179 GLY A CA 1
ATOM 1375 C C . GLY A 1 179 ? 1.067 6.987 6.707 1.00 95.38 179 GLY A C 1
ATOM 1376 O O . GLY A 1 179 ? 1.333 8.122 7.105 1.00 95.38 179 GLY A O 1
ATOM 1377 N N . PHE A 1 180 ? 1.960 5.998 6.743 1.00 94.75 180 PHE A N 1
ATOM 1378 C CA . PHE A 1 180 ? 3.285 6.122 7.352 1.00 94.75 180 PHE A CA 1
ATOM 1379 C C . PHE A 1 180 ? 4.364 5.556 6.427 1.00 94.75 180 PHE A C 1
ATOM 1381 O O . PHE A 1 180 ? 4.527 4.350 6.308 1.00 94.75 180 PHE A O 1
ATOM 1388 N N . GLY A 1 181 ? 5.105 6.423 5.736 1.00 89.44 181 GLY A N 1
ATOM 1389 C CA . GLY A 1 181 ? 5.972 6.026 4.616 1.00 89.44 181 GLY A CA 1
ATOM 1390 C C . GLY A 1 181 ? 7.452 5.794 4.938 1.00 89.44 181 GLY A C 1
ATOM 1391 O O . GLY A 1 181 ? 8.251 5.724 4.005 1.00 89.44 181 GLY A O 1
ATOM 1392 N N . THR A 1 182 ? 7.862 5.746 6.207 1.00 88.25 182 THR A N 1
ATOM 1393 C CA . THR A 1 182 ? 9.283 5.631 6.584 1.00 88.25 182 THR A CA 1
ATOM 1394 C C . THR A 1 182 ? 9.622 4.267 7.188 1.00 88.25 182 THR A C 1
ATOM 1396 O O . THR A 1 182 ? 8.790 3.609 7.815 1.00 88.25 182 THR A O 1
ATOM 1399 N N . ALA A 1 183 ? 10.870 3.845 6.978 1.00 85.56 183 ALA A N 1
ATOM 1400 C CA . ALA A 1 183 ? 11.476 2.669 7.601 1.00 85.56 183 ALA A CA 1
ATOM 1401 C C . ALA A 1 183 ? 12.383 3.040 8.790 1.00 85.56 183 ALA A C 1
ATOM 1403 O O . ALA A 1 183 ? 12.984 2.160 9.398 1.00 85.56 183 ALA A O 1
ATOM 1404 N N . ASP A 1 184 ? 12.503 4.332 9.119 1.00 91.69 184 ASP A N 1
ATOM 1405 C CA . ASP A 1 184 ? 13.299 4.792 10.256 1.00 91.69 184 ASP A CA 1
ATOM 1406 C C . ASP A 1 184 ? 12.714 4.246 11.578 1.00 91.69 184 ASP A C 1
ATOM 1408 O O . ASP A 1 184 ? 11.534 4.492 11.873 1.00 91.69 184 ASP A O 1
ATOM 1412 N N . PRO A 1 185 ? 13.504 3.518 12.393 1.00 94.06 185 PRO A N 1
ATOM 1413 C CA . PRO A 1 185 ? 13.000 2.920 13.626 1.00 94.06 185 PRO A CA 1
ATOM 1414 C C . PRO A 1 185 ? 12.526 3.945 14.661 1.00 94.06 185 PRO A C 1
ATOM 1416 O O . PRO A 1 185 ? 11.514 3.714 15.317 1.00 94.06 185 PRO A O 1
ATOM 1419 N N . LYS A 1 186 ? 13.202 5.096 14.791 1.00 95.38 186 LYS A N 1
ATOM 1420 C CA . LYS A 1 186 ? 12.829 6.128 15.774 1.00 95.38 186 LYS A CA 1
ATOM 1421 C C . LYS A 1 186 ? 11.501 6.775 15.403 1.00 95.38 186 LYS A C 1
ATOM 1423 O O . LYS A 1 186 ? 10.648 6.951 16.267 1.00 95.38 186 LYS A O 1
ATOM 1428 N N . GLN A 1 187 ? 11.308 7.089 14.123 1.00 95.25 187 GLN A N 1
ATOM 1429 C CA . GLN A 1 187 ? 10.033 7.607 13.625 1.00 95.25 187 GLN A CA 1
ATOM 1430 C C . GLN A 1 187 ? 8.921 6.561 13.755 1.00 95.25 187 GLN A C 1
ATOM 1432 O O . GLN A 1 187 ? 7.794 6.918 14.085 1.00 95.25 187 GLN A O 1
ATOM 1437 N N . SER A 1 188 ? 9.232 5.277 13.539 1.00 96.12 188 SER A N 1
ATOM 1438 C CA . SER A 1 188 ? 8.266 4.180 13.699 1.00 96.12 188 SER A CA 1
ATOM 1439 C C . SER A 1 188 ? 7.805 4.049 15.153 1.00 96.12 188 SER A C 1
ATOM 1441 O O . SER A 1 188 ? 6.603 3.987 15.411 1.00 96.12 188 SER A O 1
ATOM 1443 N N . THR A 1 189 ? 8.740 4.077 16.108 1.00 97.69 189 THR A N 1
ATOM 1444 C CA . THR A 1 189 ? 8.420 4.084 17.542 1.00 97.69 189 THR A CA 1
ATOM 1445 C C . THR A 1 189 ? 7.617 5.325 17.925 1.00 97.69 189 THR A C 1
ATOM 1447 O O . THR A 1 189 ? 6.571 5.177 18.544 1.00 97.69 189 THR A O 1
ATOM 1450 N N . ALA A 1 190 ? 8.019 6.524 17.487 1.00 97.56 190 ALA A N 1
ATOM 1451 C CA . ALA A 1 190 ? 7.294 7.761 17.791 1.00 97.56 190 ALA A CA 1
ATOM 1452 C C . ALA A 1 190 ? 5.853 7.763 17.244 1.00 97.56 190 ALA A C 1
ATOM 1454 O O . ALA A 1 190 ? 4.934 8.223 17.919 1.00 97.56 190 ALA A O 1
ATOM 1455 N N . TYR A 1 191 ? 5.640 7.221 16.040 1.00 97.88 191 TYR A N 1
ATOM 1456 C CA . TYR A 1 191 ? 4.308 7.063 15.455 1.00 97.88 191 TYR A CA 1
ATOM 1457 C C . TYR A 1 191 ? 3.433 6.122 16.298 1.00 97.88 191 TYR A C 1
ATOM 1459 O O . TYR A 1 191 ? 2.293 6.452 16.626 1.00 97.88 191 TYR A O 1
ATOM 1467 N N . ALA A 1 192 ? 3.966 4.957 16.674 1.00 98.25 192 ALA A N 1
ATOM 1468 C CA . ALA A 1 192 ? 3.235 3.974 17.469 1.00 98.25 192 ALA A CA 1
ATOM 1469 C C . ALA A 1 192 ? 2.962 4.472 18.905 1.00 98.25 192 ALA A C 1
ATOM 1471 O O . ALA A 1 192 ? 1.860 4.274 19.423 1.00 98.25 192 ALA A O 1
ATOM 1472 N N . ASP A 1 193 ? 3.930 5.165 19.514 1.00 98.44 193 ASP A N 1
ATOM 1473 C CA . ASP A 1 193 ? 3.796 5.810 20.824 1.00 98.44 193 ASP A CA 1
ATOM 1474 C C . ASP A 1 193 ? 2.676 6.849 20.812 1.00 98.44 193 ASP A C 1
ATOM 1476 O O . ASP A 1 193 ? 1.813 6.815 21.683 1.00 98.44 193 ASP A O 1
ATOM 1480 N N . ALA A 1 194 ? 2.614 7.712 19.794 1.00 98.44 194 ALA A N 1
ATOM 1481 C CA . ALA A 1 194 ? 1.574 8.733 19.692 1.00 98.44 194 ALA A CA 1
ATOM 1482 C C . ALA A 1 194 ? 0.150 8.139 19.646 1.00 98.44 194 ALA A C 1
ATOM 1484 O O . ALA A 1 194 ? -0.769 8.698 20.248 1.00 98.44 194 ALA A O 1
ATOM 1485 N N . ILE A 1 195 ? -0.044 6.981 18.999 1.00 98.62 195 ILE A N 1
ATOM 1486 C CA . ILE A 1 195 ? -1.341 6.282 19.003 1.00 98.62 195 ILE A CA 1
ATOM 1487 C C . ILE A 1 195 ? -1.652 5.730 20.400 1.00 98.62 195 ILE A C 1
ATOM 1489 O O . ILE A 1 195 ? -2.740 5.975 20.924 1.00 98.62 195 ILE A O 1
ATOM 1493 N N . GLN A 1 196 ? -0.718 5.012 21.034 1.00 98.38 196 GLN A N 1
ATOM 1494 C CA . GLN A 1 196 ? -0.972 4.442 22.363 1.00 98.38 196 GLN A CA 1
ATOM 1495 C C . GLN A 1 196 ? -1.103 5.512 23.453 1.00 98.38 196 GLN A C 1
ATOM 1497 O O . GLN A 1 196 ? -1.868 5.335 24.402 1.00 98.38 196 GLN A O 1
ATOM 1502 N N . ASP A 1 197 ? -0.406 6.636 23.324 1.00 98.25 197 ASP A N 1
ATOM 1503 C CA . ASP A 1 197 ? -0.533 7.781 24.219 1.00 98.25 197 ASP A CA 1
ATOM 1504 C C . ASP A 1 197 ? -1.905 8.450 24.081 1.00 98.25 197 ASP A C 1
ATOM 1506 O O . ASP A 1 197 ? -2.511 8.808 25.098 1.00 98.25 197 ASP A O 1
ATOM 1510 N N . ALA A 1 198 ? -2.437 8.544 22.856 1.00 98.31 198 ALA A N 1
ATOM 1511 C CA . ALA A 1 198 ? -3.798 9.009 22.614 1.00 98.31 198 ALA A CA 1
ATOM 1512 C C . ALA A 1 198 ? -4.841 8.063 23.229 1.00 98.31 198 ALA A C 1
ATOM 1514 O O . ALA A 1 198 ? -5.736 8.533 23.933 1.00 98.31 198 ALA A O 1
ATOM 1515 N N . ILE A 1 199 ? -4.687 6.743 23.049 1.00 98.19 199 ILE A N 1
ATOM 1516 C CA . ILE A 1 199 ? -5.546 5.736 23.696 1.00 98.19 199 ILE A CA 1
ATOM 1517 C C . ILE A 1 199 ? -5.507 5.930 25.216 1.00 98.19 199 ILE A C 1
ATOM 1519 O O . ILE A 1 199 ? -6.540 6.140 25.849 1.00 98.19 199 ILE A O 1
ATOM 1523 N N . ARG A 1 200 ? -4.310 5.967 25.808 1.00 97.44 200 ARG A N 1
ATOM 1524 C CA . ARG A 1 200 ? -4.141 6.102 27.260 1.00 97.44 200 ARG A CA 1
ATOM 1525 C C . ARG A 1 200 ? -4.781 7.378 27.811 1.00 97.44 200 ARG A C 1
ATOM 1527 O O . ARG A 1 200 ? -5.402 7.349 28.871 1.00 97.44 200 ARG A O 1
ATOM 1534 N N . THR A 1 201 ? -4.630 8.495 27.101 1.00 97.19 201 THR A N 1
ATOM 1535 C CA . THR A 1 201 ? -5.182 9.799 27.505 1.00 97.19 201 THR A CA 1
ATOM 1536 C C . THR A 1 201 ? -6.708 9.815 27.413 1.00 97.19 201 THR A C 1
ATOM 1538 O O . THR A 1 201 ? -7.387 10.254 28.342 1.00 97.19 201 THR A O 1
ATOM 1541 N N . LEU A 1 202 ? -7.270 9.304 26.316 1.00 97.06 202 LEU A N 1
ATOM 1542 C CA . LEU A 1 202 ? -8.719 9.277 26.104 1.00 97.06 202 LEU A CA 1
ATOM 1543 C C . LEU A 1 202 ? -9.412 8.297 27.059 1.00 97.06 202 LEU A C 1
ATOM 1545 O O . LEU A 1 202 ? -10.467 8.607 27.608 1.00 97.06 202 LEU A O 1
ATOM 1549 N N . GLU A 1 203 ? -8.790 7.156 27.344 1.00 95.44 203 GLU A N 1
ATOM 1550 C CA . GLU A 1 203 ? -9.292 6.211 28.342 1.00 95.44 203 GLU A CA 1
ATOM 1551 C C . GLU A 1 203 ? -9.266 6.814 29.756 1.00 95.44 203 GLU A C 1
ATOM 1553 O O . GLU A 1 203 ? -10.239 6.701 30.503 1.00 95.44 203 GLU A O 1
ATOM 1558 N N . ALA A 1 204 ? -8.192 7.525 30.125 1.00 94.94 204 ALA A N 1
ATOM 1559 C CA . ALA A 1 204 ? -8.094 8.197 31.422 1.00 94.94 204 ALA A CA 1
ATOM 1560 C C . ALA A 1 204 ? -9.170 9.279 31.626 1.00 94.94 204 ALA A C 1
ATOM 1562 O O . ALA A 1 204 ? -9.526 9.577 32.764 1.00 94.94 204 ALA A O 1
ATOM 1563 N N . THR A 1 205 ? -9.715 9.825 30.537 1.00 92.06 205 THR A N 1
ATOM 1564 C CA . THR A 1 205 ? -10.829 10.788 30.543 1.00 92.06 205 THR A CA 1
ATOM 1565 C C . THR A 1 205 ? -12.196 10.118 30.350 1.00 92.06 205 THR A C 1
ATOM 1567 O O . THR A 1 205 ? -13.202 10.786 30.107 1.00 92.06 205 THR A O 1
ATOM 1570 N N . GLY A 1 206 ? -12.268 8.789 30.467 1.00 92.88 206 GLY A N 1
ATOM 1571 C CA . GLY A 1 206 ? -13.520 8.033 30.487 1.00 92.88 206 GLY A CA 1
ATOM 1572 C C . GLY A 1 206 ? -14.043 7.630 29.111 1.00 92.88 206 GLY A C 1
ATOM 1573 O O . GLY A 1 206 ? -15.255 7.514 28.948 1.00 92.88 206 GLY A O 1
ATOM 1574 N N . ALA A 1 207 ? -13.172 7.466 28.108 1.00 95.69 207 ALA A N 1
ATOM 1575 C CA . ALA A 1 207 ? -13.587 6.831 26.860 1.00 95.69 207 ALA A CA 1
ATOM 1576 C C . ALA A 1 207 ? -14.007 5.373 27.124 1.00 95.69 207 ALA A C 1
ATOM 1578 O O . ALA A 1 207 ? -13.252 4.609 27.721 1.00 95.69 207 ALA A O 1
ATOM 1579 N N . CYS A 1 208 ? -15.205 4.998 26.678 1.00 94.81 208 CYS A N 1
ATOM 1580 C CA . CYS A 1 208 ? -15.779 3.656 26.824 1.00 94.81 208 CYS A CA 1
ATOM 1581 C C . CYS A 1 208 ? -15.682 2.817 25.539 1.00 94.81 208 CYS A C 1
ATOM 1583 O O . CYS A 1 208 ? -15.989 1.629 25.540 1.00 94.81 208 CYS A O 1
ATOM 1585 N N . GLY A 1 209 ? -15.292 3.446 24.430 1.00 97.12 209 GLY A N 1
ATOM 1586 C CA . GLY A 1 209 ? -15.247 2.858 23.100 1.00 97.12 209 GLY A CA 1
ATOM 1587 C C . GLY A 1 209 ? -14.454 3.734 22.139 1.00 97.12 209 GLY A C 1
ATOM 1588 O O . GLY A 1 209 ? -14.071 4.861 22.474 1.00 97.12 209 GLY A O 1
ATOM 1589 N N . TRP A 1 210 ? -14.207 3.209 20.941 1.00 98.44 210 TRP A N 1
ATOM 1590 C CA . TRP A 1 210 ? -13.220 3.767 20.022 1.00 98.44 210 TRP A CA 1
ATOM 1591 C C . TRP A 1 210 ? -13.758 3.916 18.607 1.00 98.44 210 TRP A C 1
ATOM 1593 O O . TRP A 1 210 ? -14.461 3.048 18.099 1.00 98.44 210 TRP A O 1
ATOM 1603 N N . ILE A 1 211 ? -13.350 4.987 17.940 1.00 98.81 211 ILE A N 1
ATOM 1604 C CA . ILE A 1 211 ? -13.399 5.130 16.490 1.00 98.81 211 ILE A CA 1
ATOM 1605 C C . ILE A 1 211 ? -11.954 5.149 15.998 1.00 98.81 211 ILE A C 1
ATOM 1607 O O . ILE A 1 211 ? -11.168 5.992 16.422 1.00 98.81 211 ILE A O 1
ATOM 1611 N N . VAL A 1 212 ? -11.606 4.232 15.104 1.00 98.81 212 VAL A N 1
ATOM 1612 C CA . VAL A 1 212 ? -10.321 4.188 14.406 1.00 98.81 212 VAL A CA 1
ATOM 1613 C C . VAL A 1 212 ? -10.550 4.663 12.981 1.00 98.81 212 VAL A C 1
ATOM 1615 O O . VAL A 1 212 ? -11.177 3.975 12.176 1.00 98.81 212 VAL A O 1
ATOM 1618 N N . ASP A 1 213 ? -10.059 5.853 12.669 1.00 98.44 213 ASP A N 1
ATOM 1619 C CA . ASP A 1 213 ? -10.204 6.451 11.353 1.00 98.44 213 ASP A CA 1
ATOM 1620 C C . ASP A 1 213 ? -9.001 6.136 10.458 1.00 98.44 213 ASP A C 1
ATOM 1622 O O . ASP A 1 213 ? -7.883 6.607 10.702 1.00 98.44 213 ASP A O 1
ATOM 1626 N N . LEU A 1 214 ? -9.256 5.333 9.422 1.00 98.38 214 LEU A N 1
ATOM 1627 C CA . LEU A 1 214 ? -8.302 4.933 8.385 1.00 98.38 214 LEU A CA 1
ATOM 1628 C C . LEU A 1 214 ? -8.605 5.604 7.035 1.00 98.38 214 LEU A C 1
ATOM 1630 O O . LEU A 1 214 ? -7.996 5.256 6.017 1.00 98.38 214 LEU A O 1
ATOM 1634 N N . ARG A 1 215 ? -9.538 6.562 6.989 1.00 97.00 215 ARG A N 1
ATOM 1635 C CA . ARG A 1 215 ? -9.830 7.345 5.781 1.00 97.00 215 ARG A CA 1
ATOM 1636 C C . ARG A 1 215 ? -8.596 8.139 5.362 1.00 97.00 215 ARG A C 1
ATOM 1638 O O . ARG A 1 215 ? -7.854 8.644 6.204 1.00 97.00 215 ARG A O 1
ATOM 1645 N N . ASN A 1 216 ? -8.358 8.241 4.056 1.00 94.75 216 ASN A N 1
ATOM 1646 C CA . ASN A 1 216 ? -7.128 8.788 3.463 1.00 94.75 216 ASN A CA 1
ATOM 1647 C C . ASN A 1 216 ? -5.813 8.058 3.826 1.00 94.75 216 ASN A C 1
ATOM 1649 O O . ASN A 1 216 ? -4.746 8.520 3.415 1.00 94.75 216 ASN A O 1
ATOM 1653 N N . ASN A 1 217 ? -5.835 6.935 4.556 1.00 96.44 217 ASN A N 1
ATOM 1654 C CA . ASN A 1 217 ? -4.621 6.163 4.830 1.00 96.44 217 ASN A CA 1
ATOM 1655 C C . ASN A 1 217 ? -4.248 5.292 3.620 1.00 96.44 217 ASN A C 1
ATOM 1657 O O . ASN A 1 217 ? -4.728 4.171 3.470 1.00 96.44 217 ASN A O 1
ATOM 1661 N N . THR A 1 218 ? -3.343 5.793 2.781 1.00 94.94 218 THR A N 1
ATOM 1662 C CA . THR A 1 218 ? -2.850 5.095 1.581 1.00 94.94 218 THR A CA 1
ATOM 1663 C C . THR A 1 218 ? -1.771 4.039 1.866 1.00 94.94 218 THR A C 1
ATOM 1665 O O . THR A 1 218 ? -1.195 3.477 0.934 1.00 94.94 218 THR A O 1
ATOM 1668 N N . GLY A 1 219 ? -1.477 3.762 3.140 1.00 94.56 219 GLY A N 1
ATOM 1669 C CA . GLY A 1 219 ? -0.561 2.713 3.571 1.00 94.56 219 GLY A CA 1
ATOM 1670 C C . GLY A 1 219 ? 0.863 3.186 3.873 1.00 94.56 219 GLY A C 1
ATOM 1671 O O . GLY A 1 219 ? 1.075 4.151 4.610 1.00 94.56 219 GLY A O 1
ATOM 1672 N N . GLY A 1 220 ? 1.852 2.435 3.376 1.00 93.38 220 GLY A N 1
ATOM 1673 C CA . GLY A 1 220 ? 3.264 2.557 3.751 1.00 93.38 220 GLY A CA 1
ATOM 1674 C C . GLY A 1 220 ? 3.727 1.398 4.638 1.00 93.38 220 GLY A C 1
ATOM 1675 O O . GLY A 1 220 ? 3.464 0.238 4.340 1.00 93.38 220 GLY A O 1
ATOM 1676 N N . ASN A 1 221 ? 4.426 1.685 5.725 1.00 94.50 221 ASN A N 1
ATOM 1677 C CA . ASN A 1 221 ? 4.912 0.709 6.689 1.00 94.50 221 ASN A CA 1
ATOM 1678 C C . ASN A 1 221 ? 3.815 0.386 7.727 1.00 94.50 221 ASN A C 1
ATOM 1680 O O . ASN A 1 221 ? 3.486 1.219 8.572 1.00 94.50 221 ASN A O 1
ATOM 1684 N N . MET A 1 222 ? 3.244 -0.826 7.659 1.00 97.00 222 MET A N 1
ATOM 1685 C CA . MET A 1 222 ? 2.146 -1.262 8.541 1.00 97.00 222 MET A CA 1
ATOM 1686 C C . MET A 1 222 ? 2.569 -1.504 9.993 1.00 97.00 222 MET A C 1
ATOM 1688 O O . MET A 1 222 ? 1.747 -1.401 10.900 1.00 97.00 222 MET A O 1
ATOM 1692 N N . TRP A 1 223 ? 3.834 -1.843 10.242 1.00 98.00 223 TRP A N 1
ATOM 1693 C CA . TRP A 1 223 ? 4.294 -2.313 11.551 1.00 98.00 223 TRP A CA 1
ATOM 1694 C C . TRP A 1 223 ? 4.038 -1.316 12.690 1.00 98.00 223 TRP A C 1
ATOM 1696 O O . TRP A 1 223 ? 3.466 -1.733 13.703 1.00 98.00 223 TRP A O 1
ATOM 1706 N N . PRO A 1 224 ? 4.361 -0.015 12.562 1.00 98.19 224 PRO A N 1
ATOM 1707 C CA . PRO A 1 224 ? 4.024 0.967 13.589 1.00 98.19 224 PRO A CA 1
ATOM 1708 C C . PRO A 1 224 ? 2.518 1.247 13.697 1.00 98.19 224 PRO A C 1
ATOM 1710 O O . PRO A 1 224 ? 2.055 1.565 14.790 1.00 98.19 224 PRO A O 1
ATOM 1713 N N . MET A 1 225 ? 1.732 1.061 12.627 1.00 98.50 225 MET A N 1
ATOM 1714 C CA . MET A 1 225 ? 0.265 1.141 12.713 1.00 98.50 225 MET A CA 1
ATOM 1715 C C . MET A 1 225 ? -0.279 0.026 13.614 1.00 98.50 225 MET A C 1
ATOM 1717 O O . MET A 1 225 ? -1.028 0.300 14.549 1.00 98.50 225 MET A O 1
ATOM 1721 N N . ILE A 1 226 ? 0.157 -1.220 13.389 1.00 98.50 226 ILE A N 1
ATOM 1722 C CA . ILE A 1 226 ? -0.244 -2.381 14.198 1.00 98.50 226 ILE A CA 1
ATOM 1723 C C . ILE A 1 226 ? 0.264 -2.259 15.641 1.00 98.50 226 ILE A C 1
ATOM 1725 O O . ILE A 1 226 ? -0.484 -2.536 16.574 1.00 98.50 226 ILE A O 1
ATOM 1729 N N . ALA A 1 227 ? 1.504 -1.805 15.850 1.00 98.38 227 ALA A N 1
ATOM 1730 C CA . ALA A 1 227 ? 2.050 -1.604 17.194 1.00 98.38 227 ALA A CA 1
ATOM 1731 C C . ALA A 1 227 ? 1.293 -0.507 17.965 1.00 98.38 227 ALA A C 1
ATOM 1733 O O . ALA A 1 227 ? 1.011 -0.672 19.152 1.00 98.38 227 ALA A O 1
ATOM 1734 N N . GLY A 1 228 ? 0.924 0.587 17.293 1.00 98.38 228 GLY A N 1
ATOM 1735 C CA . GLY A 1 228 ? 0.143 1.675 17.879 1.00 98.38 228 GLY A CA 1
ATOM 1736 C C . GLY A 1 228 ? -1.288 1.262 18.226 1.00 98.38 228 GLY A C 1
ATOM 1737 O O . GLY A 1 228 ? -1.757 1.515 19.332 1.00 98.38 228 GLY A O 1
ATOM 1738 N N . LEU A 1 229 ? -1.968 0.572 17.307 1.00 98.56 229 LEU A N 1
ATOM 1739 C CA . LEU A 1 229 ? -3.351 0.108 17.480 1.00 98.56 229 LEU A CA 1
ATOM 1740 C C . LEU A 1 229 ? -3.485 -1.133 18.363 1.00 98.56 229 LEU A C 1
ATOM 1742 O O . LEU A 1 229 ? -4.594 -1.460 18.777 1.00 98.56 229 LEU A O 1
ATOM 1746 N N . GLY A 1 230 ? -2.379 -1.810 18.661 1.00 97.62 230 GLY A N 1
ATOM 1747 C CA . GLY A 1 230 ? -2.333 -3.075 19.385 1.00 97.62 230 GLY A CA 1
ATOM 1748 C C . GLY A 1 230 ? -3.230 -3.202 20.620 1.00 97.62 230 GLY A C 1
ATOM 1749 O O . GLY A 1 230 ? -3.914 -4.223 20.719 1.00 97.62 230 GLY A O 1
ATOM 1750 N N . PRO A 1 231 ? -3.334 -2.191 21.511 1.00 97.19 231 PRO A N 1
ATOM 1751 C CA . PRO A 1 231 ? -4.236 -2.260 22.663 1.00 97.19 231 PRO A CA 1
ATOM 1752 C C . PRO A 1 231 ? -5.710 -2.484 22.282 1.00 97.19 231 PRO A C 1
ATOM 1754 O O . PRO A 1 231 ? -6.475 -3.000 23.088 1.00 97.19 231 PRO A O 1
ATOM 1757 N N . LEU A 1 232 ? -6.105 -2.131 21.054 1.00 97.81 232 LEU A N 1
ATOM 1758 C CA . LEU A 1 232 ? -7.465 -2.271 20.534 1.00 97.81 232 LEU A CA 1
ATOM 1759 C C . LEU A 1 232 ? -7.667 -3.515 19.661 1.00 97.81 232 LEU A C 1
ATOM 1761 O O . LEU A 1 232 ? -8.807 -3.838 19.351 1.00 97.81 232 LEU A O 1
ATOM 1765 N N . LEU A 1 233 ? -6.616 -4.223 19.234 1.00 96.31 233 LEU A N 1
ATOM 1766 C CA . LEU A 1 233 ? -6.747 -5.318 18.254 1.00 96.31 233 LEU A CA 1
ATOM 1767 C C . LEU A 1 233 ? -7.261 -6.630 18.870 1.00 96.31 233 LEU A C 1
ATOM 1769 O O . LEU A 1 233 ? -7.877 -7.450 18.176 1.00 96.31 233 LEU A O 1
ATOM 1773 N N . GLY A 1 234 ? -7.059 -6.818 20.174 1.00 90.12 234 GLY A N 1
ATOM 1774 C CA . GLY A 1 234 ? -7.465 -8.021 20.898 1.00 90.12 234 GLY A CA 1
ATOM 1775 C C . GLY A 1 234 ? -6.557 -9.223 20.618 1.00 90.12 234 GLY A C 1
ATOM 1776 O O . GLY A 1 234 ? -5.336 -9.100 20.599 1.00 90.12 234 GLY A O 1
ATOM 1777 N N . GLN A 1 235 ? -7.161 -10.403 20.455 1.00 85.88 235 GLN A N 1
ATOM 1778 C CA . GLN A 1 235 ? -6.443 -11.681 20.375 1.00 85.88 235 GLN A CA 1
ATOM 1779 C C . GLN A 1 235 ? -5.607 -11.840 19.096 1.00 85.88 235 GLN A C 1
ATOM 1781 O O . GLN A 1 235 ? -6.016 -11.424 18.011 1.00 85.88 235 GLN A O 1
ATOM 1786 N N . ASN A 1 236 ? -4.464 -12.516 19.240 1.00 90.56 236 ASN A N 1
ATOM 1787 C CA . ASN A 1 236 ? -3.586 -12.902 18.140 1.00 90.56 236 ASN A CA 1
ATOM 1788 C C . ASN A 1 236 ? -4.035 -14.197 17.442 1.00 90.56 236 ASN A C 1
ATOM 1790 O O . ASN A 1 236 ? -4.664 -15.047 18.074 1.00 90.56 236 ASN A O 1
ATOM 1794 N N . PRO A 1 237 ? -3.603 -14.408 16.186 1.00 96.12 237 PRO A N 1
ATOM 1795 C CA . PRO A 1 237 ? -2.945 -13.426 15.321 1.00 96.12 237 PRO A CA 1
ATOM 1796 C C . PRO A 1 237 ? -3.932 -12.364 14.839 1.00 96.12 237 PRO A C 1
ATOM 1798 O O . PRO A 1 237 ? -5.116 -12.644 14.659 1.00 96.12 237 PRO A O 1
ATOM 1801 N N . VAL A 1 238 ? -3.441 -11.146 14.612 1.00 96.56 238 VAL A N 1
ATOM 1802 C CA . VAL A 1 238 ? -4.302 -10.048 14.146 1.00 96.56 238 VAL A CA 1
ATOM 1803 C C . VAL A 1 238 ? -4.477 -10.078 12.626 1.00 96.56 238 VAL A C 1
ATOM 1805 O O . VAL A 1 238 ? -5.397 -9.462 12.113 1.00 96.56 238 VAL A O 1
ATOM 1808 N N . GLY A 1 239 ? -3.674 -10.851 11.894 1.00 97.31 239 GLY A N 1
ATOM 1809 C CA . GLY A 1 239 ? -3.923 -11.177 10.490 1.00 97.31 239 GLY A CA 1
ATOM 1810 C C . GLY A 1 239 ? -2.828 -12.056 9.894 1.00 97.31 239 GLY A C 1
ATOM 1811 O O . GLY A 1 239 ? -1.932 -12.522 10.605 1.00 97.31 239 GLY A O 1
ATOM 1812 N N . TRP A 1 240 ? -2.930 -12.314 8.592 1.00 97.75 240 TRP A N 1
ATOM 1813 C CA . TRP A 1 240 ? -2.053 -13.234 7.872 1.00 97.75 240 TRP A CA 1
ATOM 1814 C C . TRP A 1 240 ? -1.685 -12.729 6.481 1.00 97.75 240 TRP A C 1
ATOM 1816 O O . TRP A 1 240 ? -2.552 -12.260 5.746 1.00 97.75 240 TRP A O 1
ATOM 1826 N N . PHE A 1 241 ? -0.432 -12.933 6.071 1.00 97.81 241 PHE A N 1
ATOM 1827 C CA . PHE A 1 241 ? -0.075 -12.945 4.654 1.00 97.81 241 PHE A CA 1
ATOM 1828 C C . PHE A 1 241 ? -0.378 -14.340 4.107 1.00 97.81 241 PHE A C 1
ATOM 1830 O O . PHE A 1 241 ? 0.000 -15.344 4.717 1.00 97.81 241 PHE A O 1
ATOM 1837 N N . VAL A 1 242 ? -1.047 -14.418 2.961 1.00 97.50 242 VAL A N 1
ATOM 1838 C CA . VAL A 1 242 ? -1.333 -15.679 2.268 1.00 97.50 242 VAL A CA 1
ATOM 1839 C C . VAL A 1 242 ? -0.689 -15.641 0.887 1.00 97.50 242 VAL A C 1
ATOM 1841 O O . VAL A 1 242 ? -1.021 -14.796 0.057 1.00 97.50 242 VAL A O 1
ATOM 1844 N N . ARG A 1 243 ? 0.264 -16.546 0.647 1.00 94.69 243 ARG A N 1
ATOM 1845 C CA . ARG A 1 243 ? 0.983 -16.667 -0.634 1.00 94.69 243 ARG A CA 1
ATOM 1846 C C . ARG A 1 243 ? 0.167 -17.428 -1.688 1.00 94.69 243 ARG A C 1
ATOM 1848 O O . ARG A 1 243 ? -0.751 -18.156 -1.313 1.00 94.69 243 ARG A O 1
ATOM 1855 N N . PRO A 1 244 ? 0.556 -17.391 -2.982 1.00 91.94 244 PRO A N 1
ATOM 1856 C CA . PRO A 1 244 ? -0.085 -18.200 -4.027 1.00 91.94 244 PRO A CA 1
ATOM 1857 C C . PRO A 1 244 ? -0.091 -19.701 -3.727 1.00 91.94 244 PRO A C 1
ATOM 1859 O O . PRO A 1 244 ? -1.019 -20.407 -4.094 1.00 91.94 244 PRO A O 1
ATOM 1862 N N . THR A 1 245 ? 0.919 -20.190 -3.000 1.00 91.75 245 THR A N 1
ATOM 1863 C CA . THR A 1 245 ? 1.010 -21.595 -2.571 1.00 91.75 245 THR A CA 1
ATOM 1864 C C . THR A 1 245 ? -0.006 -21.978 -1.489 1.00 91.75 245 THR A C 1
ATOM 1866 O O . THR A 1 245 ? -0.037 -23.129 -1.068 1.00 91.75 245 THR A O 1
ATOM 1869 N N . GLY A 1 246 ? -0.776 -21.018 -0.968 1.00 92.69 246 GLY A N 1
ATOM 1870 C CA . GLY A 1 246 ? -1.636 -21.185 0.202 1.00 92.69 246 GLY A CA 1
ATOM 1871 C C . GLY A 1 246 ? -0.893 -21.100 1.539 1.00 92.69 246 GLY A C 1
ATOM 1872 O O . GLY A 1 246 ? -1.529 -21.166 2.589 1.00 92.69 246 GLY A O 1
ATOM 1873 N N . ALA A 1 247 ? 0.436 -20.925 1.534 1.00 95.00 247 ALA A N 1
ATOM 1874 C CA . ALA A 1 247 ? 1.207 -20.744 2.761 1.00 95.00 247 ALA A CA 1
ATOM 1875 C C . ALA A 1 247 ? 0.742 -19.483 3.504 1.00 95.00 247 ALA A C 1
ATOM 1877 O O . ALA A 1 247 ? 0.697 -18.397 2.920 1.00 95.00 247 ALA A O 1
ATOM 1878 N N . ARG A 1 248 ? 0.417 -19.646 4.791 1.00 95.69 248 ARG A N 1
ATOM 1879 C CA . ARG A 1 248 ? -0.097 -18.587 5.665 1.00 95.69 248 ARG A CA 1
ATOM 1880 C C . ARG A 1 248 ? 0.958 -18.163 6.671 1.00 95.69 248 ARG A C 1
ATOM 1882 O O . ARG A 1 248 ? 1.582 -19.008 7.309 1.00 95.69 248 ARG A O 1
ATOM 1889 N N . GLU A 1 249 ? 1.114 -16.860 6.848 1.00 96.06 249 GLU A N 1
ATOM 1890 C CA . GLU A 1 249 ? 2.125 -16.292 7.736 1.00 96.06 249 GLU A CA 1
ATOM 1891 C C . GLU A 1 249 ? 1.516 -15.247 8.653 1.00 96.06 249 GLU A C 1
ATOM 1893 O O . GLU A 1 249 ? 1.015 -14.238 8.156 1.00 96.06 249 GLU A O 1
ATOM 1898 N N . PRO A 1 250 ? 1.530 -15.471 9.972 1.00 96.44 250 PRO A N 1
ATOM 1899 C CA . PRO A 1 250 ? 0.833 -14.587 10.879 1.00 96.44 250 PRO A CA 1
ATOM 1900 C C . PRO A 1 250 ? 1.646 -13.315 11.102 1.00 96.44 250 PRO A C 1
ATOM 1902 O O . PRO A 1 250 ? 2.872 -13.358 11.270 1.00 96.44 250 PRO A O 1
ATOM 1905 N N . TRP A 1 251 ? 0.936 -12.197 11.193 1.00 96.12 251 TRP A N 1
ATOM 1906 C CA . TRP A 1 251 ? 1.418 -11.026 11.906 1.00 96.12 251 TRP A CA 1
ATOM 1907 C C . TRP A 1 251 ? 0.639 -10.874 13.218 1.00 96.12 251 TRP A C 1
ATOM 1909 O O . TRP A 1 251 ? -0.574 -11.105 13.292 1.00 96.12 251 TRP A O 1
ATOM 1919 N N . THR A 1 252 ? 1.354 -10.531 14.283 1.00 97.69 252 THR A N 1
ATOM 1920 C CA . THR A 1 252 ? 0.827 -10.502 15.654 1.00 97.69 252 THR A CA 1
ATOM 1921 C C . THR A 1 252 ? 1.153 -9.182 16.340 1.00 97.69 252 THR A C 1
ATOM 1923 O O . THR A 1 252 ? 1.980 -8.400 15.866 1.00 97.69 252 THR A O 1
ATOM 1926 N N . TYR A 1 253 ? 0.485 -8.927 17.460 1.00 97.19 253 TYR A N 1
ATOM 1927 C CA . TYR A 1 253 ? 0.828 -7.862 18.390 1.00 97.19 253 TYR A CA 1
ATOM 1928 C C . TYR A 1 253 ? 1.014 -8.437 19.794 1.00 97.19 253 TYR A C 1
ATOM 1930 O O . TYR A 1 253 ? 0.107 -9.066 20.333 1.00 97.19 253 TYR A O 1
ATOM 1938 N N . GLU A 1 254 ? 2.169 -8.219 20.416 1.00 95.81 254 GLU A N 1
ATOM 1939 C CA . GLU A 1 254 ? 2.458 -8.712 21.763 1.00 95.81 254 GLU A CA 1
ATOM 1940 C C . GLU A 1 254 ? 3.259 -7.689 22.561 1.00 95.81 254 GLU A C 1
ATOM 1942 O O . GLU A 1 254 ? 4.307 -7.221 22.118 1.00 95.81 254 GLU A O 1
ATOM 1947 N N . ARG A 1 255 ? 2.788 -7.369 23.775 1.00 93.00 255 ARG A N 1
ATOM 1948 C CA . ARG A 1 255 ? 3.513 -6.546 24.765 1.00 93.00 255 ARG A CA 1
ATOM 1949 C C . ARG A 1 255 ? 4.087 -5.240 24.183 1.00 93.00 255 ARG A C 1
ATOM 1951 O O . ARG A 1 255 ? 5.205 -4.855 24.510 1.00 93.00 255 ARG A O 1
ATOM 1958 N N . GLY A 1 256 ? 3.320 -4.558 23.331 1.00 96.75 256 GLY A N 1
ATOM 1959 C CA . GLY A 1 256 ? 3.728 -3.293 22.711 1.00 96.75 256 GLY A CA 1
ATOM 1960 C C . GLY A 1 256 ? 4.482 -3.416 21.383 1.00 96.75 256 GLY A C 1
ATOM 1961 O O . GLY A 1 256 ? 4.809 -2.391 20.789 1.00 96.75 256 GLY A O 1
ATOM 1962 N N . ALA A 1 257 ? 4.738 -4.627 20.894 1.00 98.06 257 ALA A N 1
ATOM 1963 C CA . ALA A 1 257 ? 5.406 -4.846 19.619 1.00 98.06 257 ALA A CA 1
ATOM 1964 C C . ALA A 1 257 ? 4.457 -5.447 18.582 1.00 98.06 257 ALA A C 1
ATOM 1966 O O . ALA A 1 257 ? 3.674 -6.335 18.907 1.00 98.06 257 ALA A O 1
ATOM 1967 N N . SER A 1 258 ? 4.555 -5.001 17.331 1.00 98.19 258 SER A N 1
ATOM 1968 C CA . SER A 1 258 ? 4.050 -5.762 16.187 1.00 98.19 258 SER A CA 1
ATOM 1969 C C . SER A 1 258 ? 5.136 -6.717 15.697 1.00 98.19 258 SER A C 1
ATOM 1971 O O . SER A 1 258 ? 6.315 -6.351 15.631 1.00 98.19 258 SER A O 1
ATOM 1973 N N . LEU A 1 259 ? 4.753 -7.955 15.388 1.00 97.88 259 LEU A N 1
ATOM 1974 C CA . LEU A 1 259 ? 5.684 -9.018 15.033 1.00 97.88 259 LEU A CA 1
ATOM 1975 C C . LEU A 1 259 ? 5.283 -9.703 13.732 1.00 97.88 259 LEU A C 1
ATOM 1977 O O . LEU A 1 259 ? 4.103 -9.881 13.429 1.00 97.88 259 LEU A O 1
ATOM 1981 N N . TYR A 1 260 ? 6.296 -10.166 13.012 1.00 95.31 260 TYR A N 1
ATOM 1982 C CA . TYR A 1 260 ? 6.159 -11.048 11.863 1.00 95.31 260 TYR A CA 1
ATOM 1983 C C . TYR A 1 260 ? 7.056 -12.258 12.072 1.00 95.31 260 TYR A C 1
ATOM 1985 O O . TYR A 1 260 ? 8.251 -12.106 12.326 1.00 95.31 260 TYR A O 1
ATOM 1993 N N . ARG A 1 261 ? 6.474 -13.465 12.024 1.00 89.00 261 ARG A N 1
ATOM 1994 C CA . ARG A 1 261 ? 7.192 -14.723 12.321 1.00 89.00 261 ARG A CA 1
ATOM 1995 C C . ARG A 1 261 ? 7.974 -14.676 13.654 1.00 89.00 261 ARG A C 1
ATOM 1997 O O . ARG A 1 261 ? 9.056 -15.238 13.769 1.00 89.00 261 ARG A O 1
ATOM 2004 N N . GLY A 1 262 ? 7.432 -13.977 14.656 1.00 89.56 262 GLY A N 1
ATOM 2005 C CA . GLY A 1 262 ? 8.050 -13.807 15.978 1.00 89.56 262 GLY A CA 1
ATOM 2006 C C . GLY A 1 262 ? 9.152 -12.743 16.060 1.00 89.56 262 GLY A C 1
ATOM 2007 O O . GLY A 1 262 ? 9.652 -12.481 17.150 1.00 89.56 262 GLY A O 1
ATOM 2008 N N . THR A 1 263 ? 9.521 -12.094 14.954 1.00 95.69 263 THR A N 1
ATOM 2009 C CA . THR A 1 263 ? 10.470 -10.974 14.951 1.00 95.69 263 THR A CA 1
ATOM 2010 C C . THR A 1 263 ? 9.726 -9.648 15.141 1.00 95.69 263 THR A C 1
ATOM 2012 O O . THR A 1 263 ? 8.833 -9.355 14.343 1.00 95.69 263 THR A O 1
ATOM 2015 N N . PRO A 1 264 ? 10.071 -8.832 16.156 1.00 96.88 264 PRO A N 1
ATOM 2016 C CA . PRO A 1 264 ? 9.523 -7.486 16.308 1.00 96.88 264 PRO A CA 1
ATOM 2017 C C . PRO A 1 264 ? 9.929 -6.580 15.142 1.00 96.88 264 PRO A C 1
ATOM 2019 O O . PRO A 1 264 ? 11.110 -6.507 14.807 1.00 96.88 264 PRO A O 1
ATOM 2022 N N . LEU A 1 265 ? 8.963 -5.870 14.556 1.00 97.00 265 LEU A N 1
ATOM 2023 C CA . LEU A 1 265 ? 9.197 -4.930 13.449 1.00 97.00 265 LEU A CA 1
ATOM 2024 C C . LEU A 1 265 ? 8.873 -3.475 13.808 1.00 97.00 265 LEU A C 1
ATOM 2026 O O . LEU A 1 265 ? 9.433 -2.558 13.211 1.00 97.00 265 LEU A O 1
ATOM 2030 N N . ALA A 1 266 ? 8.031 -3.250 14.815 1.00 97.62 266 ALA A N 1
ATOM 2031 C CA . ALA A 1 266 ? 7.907 -1.967 15.496 1.00 97.62 266 ALA A CA 1
ATOM 2032 C C . ALA A 1 266 ? 7.547 -2.199 16.965 1.00 97.62 266 ALA A C 1
ATOM 2034 O O . ALA A 1 266 ? 6.731 -3.069 17.268 1.00 97.62 266 ALA A O 1
ATOM 2035 N N . THR A 1 267 ? 8.122 -1.397 17.859 1.00 98.31 267 THR A N 1
ATOM 2036 C CA . THR A 1 267 ? 7.920 -1.509 19.307 1.00 98.31 267 THR A CA 1
ATOM 2037 C C . THR A 1 267 ? 7.688 -0.124 19.895 1.00 98.31 267 THR A C 1
ATOM 2039 O O . THR A 1 267 ? 8.447 0.805 19.602 1.00 98.31 267 THR A O 1
ATOM 2042 N N . VAL A 1 268 ? 6.644 0.008 20.714 1.00 98.19 268 VAL A N 1
ATOM 2043 C CA . VAL A 1 268 ? 6.385 1.224 21.501 1.00 98.19 268 VAL A CA 1
ATOM 2044 C C . VAL A 1 268 ? 7.339 1.324 22.686 1.00 98.19 268 VAL A C 1
ATOM 2046 O O . VAL A 1 268 ? 7.772 0.313 23.242 1.00 98.19 268 VAL A O 1
ATOM 2049 N N . THR A 1 269 ? 7.613 2.544 23.130 1.00 98.25 269 THR A N 1
ATOM 2050 C CA . THR A 1 269 ? 8.427 2.808 24.321 1.00 98.25 269 THR A CA 1
ATOM 2051 C C . THR A 1 269 ? 7.719 2.330 25.587 1.00 98.25 269 THR A C 1
ATOM 2053 O O . THR A 1 269 ? 8.353 1.810 26.506 1.00 98.25 269 THR A O 1
ATOM 2056 N N . ARG A 1 270 ? 6.389 2.489 25.651 1.00 96.81 270 ARG A N 1
ATOM 2057 C CA . ARG A 1 270 ? 5.587 2.086 26.812 1.00 96.81 270 ARG A CA 1
ATOM 2058 C C . ARG A 1 270 ? 4.257 1.473 26.401 1.00 96.81 270 ARG A C 1
ATOM 2060 O O . ARG A 1 270 ? 3.292 2.186 26.126 1.00 96.81 270 ARG A O 1
ATOM 2067 N N . ALA A 1 271 ? 4.211 0.144 26.452 1.00 96.75 271 ALA A N 1
ATOM 2068 C CA . ALA A 1 271 ? 3.012 -0.626 26.162 1.00 96.75 271 ALA A CA 1
ATOM 2069 C C . ALA A 1 271 ? 1.840 -0.202 27.059 1.00 96.75 271 ALA A C 1
ATOM 2071 O O . ALA A 1 271 ? 1.969 -0.088 28.281 1.00 96.75 271 ALA A O 1
ATOM 2072 N N . HIS A 1 272 ? 0.693 0.025 26.435 1.00 95.69 272 HIS A N 1
ATOM 2073 C CA . HIS A 1 272 ? -0.576 0.271 27.089 1.00 95.69 272 HIS A CA 1
ATOM 2074 C C . HIS A 1 272 ? -1.466 -0.967 26.969 1.00 95.69 272 HIS A C 1
ATOM 2076 O O . HIS A 1 272 ? -1.509 -1.628 25.936 1.00 95.69 272 HIS A O 1
ATOM 2082 N N . VAL A 1 273 ? -2.176 -1.273 28.048 1.00 94.25 273 VAL A N 1
ATOM 2083 C CA . VAL A 1 273 ? -3.224 -2.289 28.083 1.00 94.25 273 VAL A CA 1
ATOM 2084 C C . VAL A 1 273 ? -4.507 -1.543 28.400 1.00 94.25 273 VAL A C 1
ATOM 2086 O O . VAL A 1 273 ? -4.550 -0.831 29.405 1.00 94.25 273 VAL A O 1
ATOM 2089 N N . VAL A 1 274 ? -5.507 -1.675 27.532 1.00 92.19 274 VAL A N 1
ATOM 2090 C CA . VAL A 1 274 ? -6.823 -1.077 27.770 1.00 92.19 274 VAL A CA 1
ATOM 2091 C C . VAL A 1 274 ? -7.506 -1.737 28.966 1.00 92.19 274 VAL A C 1
ATOM 2093 O O . VAL A 1 274 ? -7.333 -2.931 29.216 1.00 92.19 274 VAL A O 1
ATOM 2096 N N . ARG A 1 275 ? -8.297 -0.959 29.703 1.00 90.50 275 ARG A N 1
ATOM 2097 C CA . ARG A 1 275 ? -9.090 -1.407 30.858 1.00 90.50 275 ARG A CA 1
ATOM 2098 C C . ARG A 1 275 ? -10.196 -2.366 30.450 1.00 90.50 275 ARG A C 1
ATOM 2100 O O . ARG A 1 275 ? -10.481 -3.305 31.185 1.00 90.50 275 ARG A O 1
ATOM 2107 N N . ASP A 1 276 ? -10.809 -2.109 29.298 1.00 90.06 276 ASP A N 1
ATOM 2108 C CA . ASP A 1 276 ? -11.855 -2.944 28.721 1.00 90.06 276 ASP A CA 1
ATOM 2109 C C . ASP A 1 276 ? -11.397 -3.468 27.356 1.00 90.06 276 ASP A C 1
ATOM 2111 O O . ASP A 1 276 ? -11.423 -2.760 26.347 1.00 90.06 276 ASP A O 1
ATOM 2115 N N . ALA A 1 277 ? -10.946 -4.722 27.335 1.00 88.00 277 ALA A N 1
ATOM 2116 C CA . ALA A 1 277 ? -10.508 -5.392 26.112 1.00 88.00 277 ALA A CA 1
ATOM 2117 C C . ALA A 1 277 ? -11.665 -5.636 25.122 1.00 88.00 277 ALA A C 1
ATOM 2119 O O . ALA A 1 277 ? -11.426 -5.742 23.913 1.00 88.00 277 ALA A O 1
ATOM 2120 N N . ASP A 1 278 ? -12.904 -5.669 25.624 1.00 89.50 278 ASP A N 1
ATOM 2121 C CA . ASP A 1 278 ? -14.127 -5.906 24.856 1.00 89.50 278 ASP A CA 1
ATOM 2122 C C . ASP A 1 278 ? -14.816 -4.603 24.428 1.00 89.50 278 ASP A C 1
ATOM 2124 O O . ASP A 1 278 ? -15.887 -4.646 23.806 1.00 89.50 278 ASP A O 1
ATOM 2128 N N . ALA A 1 279 ? -14.191 -3.449 24.701 1.00 94.69 279 ALA A N 1
ATOM 2129 C CA . ALA A 1 279 ? -14.703 -2.144 24.314 1.00 94.69 279 ALA A CA 1
ATOM 2130 C C . ALA A 1 279 ? -15.051 -2.104 22.810 1.00 94.69 279 ALA A C 1
ATOM 2132 O O . ALA A 1 279 ? -14.298 -2.629 21.970 1.00 94.69 279 ALA A O 1
ATOM 2133 N N . PRO A 1 280 ? -16.182 -1.484 22.437 1.00 97.62 280 PRO A N 1
ATOM 2134 C CA . PRO A 1 280 ? -16.611 -1.382 21.053 1.00 97.62 280 PRO A CA 1
ATOM 2135 C C . PRO A 1 280 ? -15.639 -0.550 20.216 1.00 97.62 280 PRO A C 1
ATOM 2137 O O . PRO A 1 280 ? -15.199 0.520 20.640 1.00 97.62 280 PRO A O 1
ATOM 2140 N N . VAL A 1 281 ? -15.325 -1.031 19.010 1.00 98.56 281 VAL A N 1
ATOM 2141 C CA . VAL A 1 281 ? -14.444 -0.336 18.061 1.00 98.56 281 VAL A CA 1
ATOM 2142 C C . VAL A 1 281 ? -15.156 -0.150 16.726 1.00 98.56 281 VAL A C 1
ATOM 2144 O O . VAL A 1 281 ? -15.528 -1.116 16.062 1.00 98.56 281 VAL A O 1
ATOM 2147 N N . ALA A 1 282 ? -15.331 1.097 16.308 1.00 98.75 282 ALA A N 1
ATOM 2148 C CA . ALA A 1 282 ? -15.750 1.429 14.958 1.00 98.75 282 ALA A CA 1
ATOM 2149 C C . ALA A 1 282 ? -14.528 1.715 14.077 1.00 98.75 282 ALA A C 1
ATOM 2151 O O . ALA A 1 282 ? -13.633 2.442 14.496 1.00 98.75 282 ALA A O 1
ATOM 2152 N N . VAL A 1 283 ? -14.489 1.185 12.856 1.00 98.81 283 VAL A N 1
ATOM 2153 C CA . VAL A 1 283 ? -13.388 1.413 11.901 1.00 98.81 283 VAL A CA 1
ATOM 2154 C C . VAL A 1 283 ? -13.906 2.192 10.699 1.00 98.81 283 VAL A C 1
ATOM 2156 O O . VAL A 1 283 ? -14.859 1.751 10.059 1.00 98.81 283 VAL A O 1
ATOM 2159 N N . LEU A 1 284 ? -13.311 3.342 10.382 1.00 98.62 284 LEU A N 1
ATOM 2160 C CA . LEU A 1 284 ? -13.759 4.177 9.263 1.00 98.62 284 LEU A CA 1
ATOM 2161 C C . LEU A 1 284 ? -12.853 3.992 8.048 1.00 98.62 284 LEU A C 1
ATOM 2163 O O . LEU A 1 284 ? -11.632 4.082 8.175 1.00 98.62 284 LEU A O 1
ATOM 2167 N N . THR A 1 285 ? -13.451 3.785 6.877 1.00 98.25 285 THR A N 1
ATOM 2168 C CA . THR A 1 285 ? -12.731 3.591 5.609 1.00 98.25 285 THR A CA 1
ATOM 2169 C C . THR A 1 285 ? -13.289 4.464 4.490 1.00 98.25 285 THR A C 1
ATOM 2171 O O . THR A 1 285 ? -14.459 4.859 4.499 1.00 98.25 285 THR A O 1
ATOM 2174 N N . ASP A 1 286 ? -12.444 4.769 3.507 1.00 96.50 286 ASP A N 1
ATOM 2175 C CA . ASP A 1 286 ? -12.838 5.401 2.249 1.00 96.50 286 ASP A CA 1
ATOM 2176 C C . ASP A 1 286 ? -12.075 4.805 1.057 1.00 96.50 286 ASP A C 1
ATOM 2178 O O . ASP A 1 286 ? -11.184 3.974 1.223 1.00 96.50 286 ASP A O 1
ATOM 2182 N N . GLY A 1 287 ? -12.387 5.269 -0.157 1.00 95.31 287 GLY A N 1
ATOM 2183 C CA . GLY A 1 287 ? -11.722 4.814 -1.386 1.00 95.31 287 GLY A CA 1
ATOM 2184 C C . GLY A 1 287 ? -10.230 5.154 -1.478 1.00 95.31 287 GLY A C 1
ATOM 2185 O O . GLY A 1 287 ? -9.592 4.799 -2.465 1.00 95.31 287 GLY A O 1
ATOM 2186 N N . ARG A 1 288 ? -9.665 5.858 -0.487 1.00 95.31 288 ARG A N 1
ATOM 2187 C CA . ARG A 1 288 ? -8.228 6.138 -0.368 1.00 95.31 288 ARG A CA 1
ATOM 2188 C C . ARG A 1 288 ? -7.550 5.271 0.689 1.00 95.31 288 ARG A C 1
ATOM 2190 O O . ARG A 1 288 ? -6.322 5.205 0.681 1.00 95.31 288 ARG A O 1
ATOM 2197 N N . THR A 1 289 ? -8.302 4.604 1.566 1.00 97.56 289 THR A N 1
ATOM 2198 C CA . THR A 1 289 ? -7.769 3.563 2.446 1.00 97.56 289 THR A CA 1
ATOM 2199 C C . THR A 1 289 ? -7.188 2.445 1.580 1.00 97.56 289 THR A C 1
ATOM 2201 O O . THR A 1 289 ? -7.936 1.773 0.875 1.00 97.56 289 THR A O 1
ATOM 2204 N N . ALA A 1 290 ? -5.868 2.258 1.590 1.00 97.25 290 ALA A N 1
ATOM 2205 C CA . ALA A 1 290 ? -5.172 1.363 0.662 1.00 97.25 290 ALA A CA 1
ATOM 2206 C C . ALA A 1 290 ? -4.005 0.633 1.337 1.00 97.25 290 ALA A C 1
ATOM 2208 O O . ALA A 1 290 ? -3.417 1.156 2.287 1.00 97.25 290 ALA A O 1
ATOM 2209 N N . SER A 1 291 ? -3.597 -0.520 0.801 1.00 96.94 291 SER A N 1
ATOM 2210 C CA . SER A 1 291 ? -2.319 -1.168 1.137 1.00 96.94 291 SER A CA 1
ATOM 2211 C C . SER A 1 291 ? -2.207 -1.429 2.646 1.00 96.94 291 SER A C 1
ATOM 2213 O O . SER A 1 291 ? -3.128 -1.974 3.248 1.00 96.94 291 SER A O 1
ATOM 2215 N N . SER A 1 292 ? -1.143 -0.984 3.314 1.00 97.62 292 SER A N 1
ATOM 2216 C CA . SER A 1 292 ? -1.008 -1.083 4.777 1.00 97.62 292 SER A CA 1
ATOM 2217 C C . SER A 1 292 ? -2.154 -0.434 5.577 1.00 97.62 292 SER A C 1
ATOM 2219 O O . SER A 1 292 ? -2.410 -0.849 6.707 1.00 97.62 292 SER A O 1
ATOM 2221 N N . GLY A 1 293 ? -2.888 0.528 5.005 1.00 98.00 293 GLY A N 1
ATOM 2222 C CA . GLY A 1 293 ? -4.136 1.034 5.582 1.00 98.00 293 GLY A CA 1
ATOM 2223 C C . GLY A 1 293 ? -5.241 -0.028 5.577 1.00 98.00 293 GLY A C 1
ATOM 2224 O O . GLY A 1 293 ? -5.938 -0.204 6.572 1.00 98.00 293 GLY A O 1
ATOM 2225 N N . GLU A 1 294 ? -5.344 -0.821 4.507 1.00 98.69 294 GLU A N 1
ATOM 2226 C CA . GLU A 1 294 ? -6.221 -1.998 4.443 1.00 98.69 294 GLU A CA 1
ATOM 2227 C C . GLU A 1 294 ? -5.724 -3.136 5.343 1.00 98.69 294 GLU A C 1
ATOM 2229 O O . GLU A 1 294 ? -6.546 -3.850 5.909 1.00 98.69 294 GLU A O 1
ATOM 2234 N N . ALA A 1 295 ? -4.412 -3.277 5.563 1.00 98.56 295 ALA A N 1
ATOM 2235 C CA . ALA A 1 295 ? -3.889 -4.228 6.547 1.00 98.56 295 ALA A CA 1
ATOM 2236 C C . ALA A 1 295 ? -4.391 -3.903 7.967 1.00 98.56 295 ALA A C 1
ATOM 2238 O O . ALA A 1 295 ? -4.768 -4.810 8.710 1.00 98.56 295 ALA A O 1
ATOM 2239 N N . ALA A 1 296 ? -4.470 -2.615 8.327 1.00 98.50 296 ALA A N 1
ATOM 2240 C CA . ALA A 1 296 ? -5.074 -2.180 9.586 1.00 98.50 296 ALA A CA 1
ATOM 2241 C C . ALA A 1 296 ? -6.589 -2.463 9.637 1.00 98.50 296 ALA A C 1
ATOM 2243 O O . ALA A 1 296 ? -7.087 -2.883 10.679 1.00 98.50 296 ALA A O 1
ATOM 2244 N N . VAL A 1 297 ? -7.319 -2.323 8.519 1.00 98.69 297 VAL A N 1
ATOM 2245 C CA . VAL A 1 297 ? -8.736 -2.738 8.429 1.00 98.69 297 VAL A CA 1
ATOM 2246 C C . VAL A 1 297 ? -8.877 -4.241 8.680 1.00 98.69 297 VAL A C 1
ATOM 2248 O O . VAL A 1 297 ? -9.679 -4.656 9.518 1.00 98.69 297 VAL A O 1
ATOM 2251 N N . VAL A 1 298 ? -8.079 -5.062 7.990 1.00 98.69 298 VAL A N 1
ATOM 2252 C CA . VAL A 1 298 ? -8.058 -6.525 8.151 1.00 98.69 298 VAL A CA 1
ATOM 2253 C C . VAL A 1 298 ? -7.708 -6.908 9.587 1.00 98.69 298 VAL A C 1
ATOM 2255 O O . VAL A 1 298 ? -8.305 -7.837 10.126 1.00 98.69 298 VAL A O 1
ATOM 2258 N N . ALA A 1 299 ? -6.827 -6.149 10.247 1.00 98.44 299 ALA A N 1
ATOM 2259 C CA . ALA A 1 299 ? -6.466 -6.396 11.637 1.00 98.44 299 ALA A CA 1
ATOM 2260 C C . ALA A 1 299 ? -7.651 -6.302 12.607 1.00 98.44 299 ALA A C 1
ATOM 2262 O O . ALA A 1 299 ? -7.638 -6.959 13.645 1.00 98.44 299 ALA A O 1
ATOM 2263 N N . PHE A 1 300 ? -8.694 -5.541 12.269 1.00 98.38 300 PHE A N 1
ATOM 2264 C CA . PHE A 1 300 ? -9.931 -5.442 13.046 1.00 98.38 300 PHE A CA 1
ATOM 2265 C C . PHE A 1 300 ? -11.020 -6.433 12.613 1.00 98.38 300 PHE A C 1
ATOM 2267 O O . PHE A 1 300 ? -11.980 -6.654 13.355 1.00 98.38 300 PHE A O 1
ATOM 2274 N N . ARG A 1 301 ? -10.893 -7.069 11.444 1.00 97.56 301 ARG A N 1
ATOM 2275 C CA . ARG A 1 301 ? -11.865 -8.064 10.975 1.00 97.56 301 ARG A CA 1
ATOM 2276 C C . ARG A 1 301 ? -11.857 -9.302 11.871 1.00 97.56 301 ARG A C 1
ATOM 2278 O O . ARG A 1 301 ? -10.812 -9.764 12.330 1.00 97.56 301 ARG A O 1
ATOM 2285 N N . GLY A 1 302 ? -13.057 -9.794 12.178 1.00 94.50 302 GLY A N 1
ATOM 2286 C CA . GLY A 1 302 ? -13.278 -10.895 13.117 1.00 94.50 302 GLY A CA 1
ATOM 22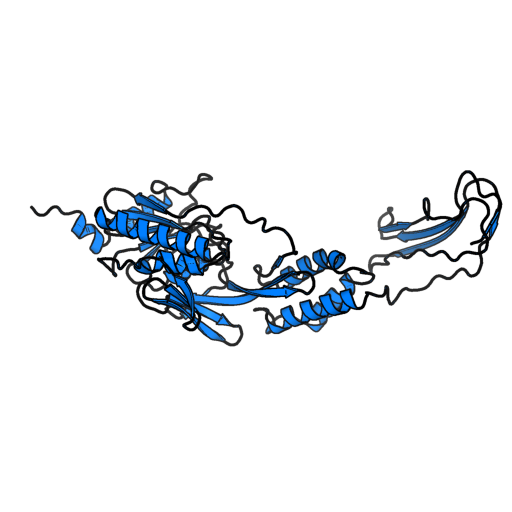87 C C . GLY A 1 302 ? -13.059 -10.546 14.595 1.00 94.50 302 GLY A C 1
ATOM 2288 O O . GLY A 1 302 ? -13.255 -11.415 15.443 1.00 94.50 302 GLY A O 1
ATOM 2289 N N . ARG A 1 303 ? -12.665 -9.310 14.944 1.00 96.31 303 ARG A N 1
ATOM 2290 C CA . ARG A 1 303 ? -12.626 -8.867 16.344 1.00 96.31 303 ARG A CA 1
ATOM 2291 C C . ARG A 1 303 ? -14.065 -8.733 16.881 1.00 96.31 303 ARG A C 1
ATOM 2293 O O . ARG A 1 303 ? -14.880 -8.082 16.224 1.00 96.31 303 ARG A O 1
ATOM 2300 N N . PRO A 1 304 ? -14.395 -9.275 18.069 1.00 94.50 304 PRO A N 1
ATOM 2301 C CA . PRO A 1 304 ? -15.684 -9.026 18.719 1.00 94.50 304 PRO A CA 1
ATOM 2302 C C . PRO A 1 304 ? -15.968 -7.529 18.908 1.00 94.50 304 PRO A C 1
ATOM 2304 O O . PRO A 1 304 ? -15.042 -6.719 18.943 1.00 94.50 304 PRO A O 1
ATOM 2307 N N . ASN A 1 305 ? -17.245 -7.149 19.013 1.00 96.19 305 ASN A N 1
ATOM 2308 C CA . ASN A 1 305 ? -17.686 -5.762 19.236 1.00 96.19 305 ASN A CA 1
ATOM 2309 C C . ASN A 1 305 ? -17.021 -4.746 18.291 1.00 96.19 305 ASN A C 1
ATOM 2311 O O . ASN A 1 305 ? -16.601 -3.666 18.703 1.00 96.19 305 ASN A O 1
ATOM 2315 N N . THR A 1 306 ? -16.885 -5.107 17.015 1.00 97.94 306 THR A N 1
ATOM 2316 C CA . THR A 1 306 ? -16.220 -4.275 16.010 1.00 97.94 306 THR A CA 1
ATOM 2317 C C . THR A 1 306 ? -17.110 -4.114 14.791 1.00 97.94 306 THR A C 1
ATOM 2319 O O . THR A 1 306 ? -17.744 -5.078 14.364 1.00 97.94 306 THR A O 1
ATOM 2322 N N . ARG A 1 307 ? -17.176 -2.901 14.237 1.00 98.62 307 ARG A N 1
ATOM 2323 C CA . ARG A 1 307 ? -17.969 -2.618 13.035 1.00 98.62 307 ARG A CA 1
ATOM 2324 C C . ARG A 1 307 ? -17.311 -1.553 12.171 1.00 98.62 307 ARG A C 1
ATOM 2326 O O . ARG A 1 307 ? -16.799 -0.563 12.679 1.00 98.62 307 ARG A O 1
ATOM 2333 N N . SER A 1 308 ? -17.326 -1.747 10.862 1.00 98.75 308 SER A N 1
ATOM 2334 C CA . SER A 1 308 ? -16.738 -0.820 9.893 1.00 98.75 308 SER A CA 1
ATOM 2335 C C . SER A 1 308 ? -17.788 0.061 9.206 1.00 98.75 308 SER A C 1
ATOM 2337 O O . SER A 1 308 ? -18.913 -0.376 8.960 1.00 98.75 308 SER A O 1
ATOM 2339 N N . PHE A 1 309 ? -17.421 1.308 8.902 1.00 98.62 309 PHE A N 1
ATOM 2340 C CA . PHE A 1 309 ? -18.305 2.346 8.363 1.00 98.62 309 PHE A CA 1
ATOM 2341 C C . PHE A 1 309 ? -17.612 3.158 7.262 1.00 98.62 309 PHE A C 1
ATOM 2343 O O . PHE A 1 309 ? -16.403 3.379 7.316 1.00 98.62 309 PHE A O 1
ATOM 2350 N N . GLY A 1 310 ? -18.388 3.680 6.311 1.00 97.12 310 GLY A N 1
ATOM 2351 C CA . GLY A 1 310 ? -17.901 4.614 5.289 1.00 97.12 310 GLY A CA 1
ATOM 2352 C C . GLY A 1 310 ? -18.032 4.047 3.882 1.00 97.12 310 GLY A C 1
ATOM 2353 O O . GLY A 1 310 ? -19.097 3.553 3.522 1.00 97.12 310 GLY A O 1
ATOM 2354 N N . ALA A 1 311 ? -16.964 4.107 3.089 1.00 96.44 311 ALA A N 1
ATOM 2355 C CA . ALA A 1 311 ? -16.936 3.569 1.729 1.00 96.44 311 ALA A CA 1
ATOM 2356 C C . ALA A 1 311 ? -15.942 2.406 1.597 1.00 96.44 311 ALA A C 1
ATOM 2358 O O . ALA A 1 311 ? -15.093 2.190 2.467 1.00 96.44 311 ALA A O 1
ATOM 2359 N N . ALA A 1 312 ? -16.070 1.651 0.503 1.00 97.50 312 ALA A N 1
ATOM 2360 C CA . ALA A 1 312 ? -15.127 0.592 0.163 1.00 97.50 312 ALA A CA 1
ATOM 2361 C C . ALA A 1 312 ? -13.704 1.149 0.011 1.00 97.50 312 ALA A C 1
ATOM 2363 O O . ALA A 1 312 ? -13.525 2.275 -0.456 1.00 97.50 312 ALA A O 1
ATOM 2364 N N . THR A 1 313 ? -12.720 0.347 0.409 1.00 98.00 313 THR A N 1
ATOM 2365 C CA . THR A 1 313 ? -11.292 0.675 0.319 1.00 98.00 313 THR A CA 1
ATOM 2366 C C . THR A 1 313 ? -10.789 0.693 -1.133 1.00 98.00 313 THR A C 1
ATOM 2368 O O . THR A 1 313 ? -11.505 0.306 -2.058 1.00 98.00 313 THR A O 1
ATOM 2371 N N . ALA A 1 314 ? -9.544 1.127 -1.350 1.00 96.94 314 ALA A N 1
ATOM 2372 C CA . ALA A 1 314 ? -8.921 1.225 -2.673 1.00 96.94 314 ALA A CA 1
ATOM 2373 C C . ALA A 1 314 ? -8.685 -0.136 -3.358 1.00 96.94 314 ALA A C 1
ATOM 2375 O O . ALA A 1 314 ? -8.511 -0.186 -4.575 1.00 96.94 314 ALA A O 1
ATOM 2376 N N . GLY A 1 315 ? -8.681 -1.234 -2.596 1.00 96.25 315 GLY A N 1
ATOM 2377 C CA . GLY A 1 315 ? -8.570 -2.592 -3.117 1.00 96.25 315 GLY A CA 1
ATOM 2378 C C . GLY A 1 315 ? -7.152 -3.075 -3.374 1.00 96.25 315 GLY A C 1
ATOM 2379 O O . GLY A 1 315 ? -6.946 -3.918 -4.242 1.00 96.25 315 GLY A O 1
ATOM 2380 N N . MET A 1 316 ? -6.198 -2.574 -2.595 1.00 95.50 316 MET A N 1
ATOM 2381 C CA . MET A 1 316 ? -4.786 -2.958 -2.599 1.00 95.50 316 MET A CA 1
ATOM 2382 C C . MET A 1 316 ? -4.454 -3.799 -1.359 1.00 95.50 316 MET A C 1
ATOM 2384 O O . MET A 1 316 ? -3.388 -3.640 -0.766 1.00 95.50 316 MET A O 1
ATOM 2388 N N . SER A 1 317 ? -5.367 -4.678 -0.931 1.00 95.81 317 SER A N 1
ATOM 2389 C CA . SER A 1 317 ? -5.259 -5.485 0.292 1.00 95.81 317 SER A CA 1
ATOM 2390 C C . SER A 1 317 ? -4.242 -6.635 0.158 1.00 95.81 317 SER A C 1
ATOM 2392 O O . SER A 1 317 ? -4.539 -7.802 0.407 1.00 95.81 317 SER A O 1
ATOM 2394 N N . THR A 1 318 ? -3.041 -6.317 -0.306 1.00 95.94 318 THR A N 1
ATOM 2395 C CA . THR A 1 318 ? -1.977 -7.247 -0.667 1.00 95.94 318 THR A CA 1
ATOM 2396 C C . THR A 1 318 ? -0.630 -6.743 -0.159 1.00 95.94 318 THR A C 1
ATOM 2398 O O . THR A 1 318 ? -0.417 -5.543 0.025 1.00 95.94 318 THR A O 1
ATOM 2401 N N . GLY A 1 319 ? 0.291 -7.658 0.130 1.00 94.38 319 GLY A N 1
ATOM 2402 C CA . GLY A 1 319 ? 1.629 -7.322 0.609 1.00 94.38 319 GLY A CA 1
ATOM 2403 C C . GLY A 1 319 ? 2.648 -7.307 -0.520 1.00 94.38 319 GLY A C 1
ATOM 2404 O O . GLY A 1 319 ? 2.639 -8.180 -1.392 1.00 94.38 319 GLY A O 1
ATOM 2405 N N . ASN A 1 320 ? 3.560 -6.338 -0.452 1.00 95.06 320 ASN A N 1
ATOM 2406 C CA . ASN A 1 320 ? 4.694 -6.239 -1.357 1.00 95.06 320 ASN A CA 1
ATOM 2407 C C . ASN A 1 320 ? 5.978 -6.700 -0.664 1.00 95.06 320 ASN A C 1
ATOM 2409 O O . ASN A 1 320 ? 6.252 -6.315 0.473 1.00 95.06 320 ASN A O 1
ATOM 2413 N N . GLU A 1 321 ? 6.796 -7.462 -1.381 1.00 94.62 321 GLU A N 1
ATOM 2414 C CA . GLU A 1 321 ? 8.206 -7.658 -1.046 1.00 94.62 321 GLU A CA 1
ATOM 2415 C C . GLU A 1 321 ? 9.053 -6.686 -1.872 1.00 94.62 321 GLU A C 1
ATOM 2417 O O . GLU A 1 321 ? 8.733 -6.389 -3.023 1.00 94.62 321 GLU A O 1
ATOM 2422 N N . SER A 1 322 ? 10.116 -6.154 -1.266 1.00 93.94 322 SER A N 1
ATOM 2423 C CA . SER A 1 322 ? 11.019 -5.190 -1.896 1.00 93.94 322 SER A CA 1
ATOM 2424 C C . SER A 1 322 ? 12.309 -5.884 -2.313 1.00 93.94 322 SER A C 1
ATOM 2426 O O . SER A 1 322 ? 13.054 -6.355 -1.457 1.00 93.94 322 SER A O 1
ATOM 2428 N N . PHE A 1 323 ? 12.607 -5.863 -3.607 1.00 96.69 323 PHE A N 1
ATOM 2429 C CA . PHE A 1 323 ? 13.826 -6.410 -4.192 1.00 96.69 323 PHE A CA 1
ATOM 2430 C C . PHE A 1 323 ? 14.711 -5.267 -4.681 1.00 96.69 323 PHE A C 1
ATOM 2432 O O . PHE A 1 323 ? 14.276 -4.442 -5.486 1.00 96.69 323 PHE A O 1
ATOM 2439 N N . GLU A 1 324 ? 15.930 -5.183 -4.156 1.00 95.69 324 GLU A N 1
ATOM 2440 C CA . GLU A 1 324 ? 16.913 -4.182 -4.568 1.00 95.69 324 GLU A CA 1
ATOM 2441 C C . GLU A 1 324 ? 17.525 -4.551 -5.922 1.00 95.69 324 GLU A C 1
ATOM 2443 O O . GLU A 1 324 ? 17.838 -5.709 -6.189 1.00 95.69 324 GLU A O 1
ATOM 2448 N N . MET A 1 325 ? 17.680 -3.549 -6.781 1.00 95.50 325 MET A N 1
ATOM 2449 C CA . MET A 1 325 ? 18.272 -3.668 -8.106 1.00 95.50 325 MET A CA 1
ATOM 2450 C C . MET A 1 325 ? 19.713 -3.154 -8.087 1.00 95.50 325 MET A C 1
ATOM 2452 O O . MET A 1 325 ? 20.082 -2.336 -7.249 1.00 95.50 325 MET A O 1
ATOM 2456 N N . ALA A 1 326 ? 20.530 -3.573 -9.057 1.00 93.00 326 ALA A N 1
ATOM 2457 C CA . ALA A 1 326 ? 21.962 -3.248 -9.102 1.00 93.00 326 ALA A CA 1
ATOM 2458 C C . ALA A 1 326 ? 22.291 -1.740 -9.163 1.00 93.00 326 ALA A C 1
ATOM 2460 O O . ALA A 1 326 ? 23.410 -1.338 -8.863 1.00 93.00 326 ALA A O 1
ATOM 2461 N N . ASP A 1 327 ? 21.334 -0.905 -9.567 1.00 90.88 327 ASP A N 1
ATOM 2462 C CA . ASP A 1 327 ? 21.454 0.552 -9.600 1.00 90.88 327 ASP A CA 1
ATOM 2463 C C . ASP A 1 327 ? 20.837 1.226 -8.361 1.00 90.88 327 ASP A C 1
ATOM 2465 O O . ASP A 1 327 ? 20.576 2.418 -8.405 1.00 90.88 327 ASP A O 1
ATOM 2469 N N . GLY A 1 328 ? 20.519 0.487 -7.294 1.00 91.94 328 GLY A N 1
ATOM 2470 C CA . GLY A 1 328 ? 19.855 1.006 -6.091 1.00 91.94 328 GLY A CA 1
ATOM 2471 C C . GLY A 1 328 ? 18.356 1.295 -6.256 1.00 91.94 328 GLY A C 1
ATOM 2472 O O . GLY A 1 328 ? 17.698 1.730 -5.306 1.00 91.94 328 GLY A O 1
ATOM 2473 N N . SER A 1 329 ? 17.787 1.075 -7.448 1.00 94.69 329 SER A N 1
ATOM 2474 C CA . SER A 1 329 ? 16.333 1.066 -7.637 1.00 94.69 329 SER A CA 1
ATOM 2475 C C . SER A 1 329 ? 15.720 -0.161 -6.952 1.00 94.69 329 SER A C 1
ATOM 2477 O O . SER A 1 329 ? 16.426 -1.069 -6.518 1.00 94.69 329 SER A O 1
ATOM 2479 N N . ARG A 1 330 ? 14.392 -0.215 -6.829 1.00 95.06 330 ARG A N 1
ATOM 2480 C CA . ARG A 1 330 ? 13.688 -1.330 -6.183 1.00 95.06 330 ARG A CA 1
ATOM 2481 C C . ARG A 1 330 ? 12.494 -1.799 -7.002 1.00 95.06 330 ARG A C 1
ATOM 2483 O O . ARG A 1 330 ? 11.718 -0.982 -7.495 1.00 95.06 330 ARG A O 1
ATOM 2490 N N . LEU A 1 331 ? 12.314 -3.111 -7.083 1.00 96.88 331 LEU A N 1
ATOM 2491 C CA . LEU A 1 331 ? 11.069 -3.745 -7.508 1.00 96.88 331 LEU A CA 1
ATOM 2492 C C . LEU A 1 331 ? 10.262 -4.102 -6.265 1.00 96.88 331 LEU A C 1
ATOM 2494 O O . LEU A 1 331 ? 10.679 -4.935 -5.466 1.00 96.88 331 LEU A O 1
ATOM 2498 N N . LEU A 1 332 ? 9.112 -3.461 -6.093 1.00 96.12 332 LEU A N 1
ATOM 2499 C CA . LEU A 1 332 ? 8.142 -3.836 -5.074 1.00 96.12 332 LEU A CA 1
ATOM 2500 C C . LEU A 1 332 ? 7.126 -4.738 -5.760 1.00 96.12 332 LEU A C 1
ATOM 2502 O O . LEU A 1 332 ? 6.340 -4.258 -6.570 1.00 96.12 332 LEU A O 1
ATOM 2506 N N . ILE A 1 333 ? 7.186 -6.036 -5.483 1.00 98.19 333 ILE A N 1
ATOM 2507 C CA . ILE A 1 333 ? 6.348 -7.040 -6.144 1.00 98.19 333 ILE A CA 1
ATOM 2508 C C . ILE A 1 333 ? 5.301 -7.511 -5.150 1.00 98.19 333 ILE A C 1
ATOM 2510 O O . ILE A 1 333 ? 5.637 -7.885 -4.027 1.00 98.19 333 ILE A O 1
ATOM 2514 N N . THR A 1 334 ? 4.041 -7.530 -5.568 1.00 97.69 334 THR A N 1
ATOM 2515 C CA . THR A 1 334 ? 2.960 -8.121 -4.786 1.00 97.69 334 THR A CA 1
ATOM 2516 C C . THR A 1 334 ? 3.143 -9.631 -4.707 1.00 97.69 334 THR A C 1
ATOM 2518 O O . THR A 1 334 ? 3.084 -10.308 -5.733 1.00 97.69 334 THR A O 1
ATOM 2521 N N . THR A 1 335 ? 3.354 -10.168 -3.502 1.00 97.31 335 THR A N 1
ATOM 2522 C CA . THR A 1 335 ? 3.673 -11.598 -3.288 1.00 97.31 335 THR A CA 1
ATOM 2523 C C . THR A 1 335 ? 2.627 -12.353 -2.477 1.00 97.31 335 THR A C 1
ATOM 2525 O O . THR A 1 335 ? 2.699 -13.578 -2.352 1.00 97.31 335 THR A O 1
ATOM 2528 N N . ASN A 1 336 ? 1.671 -11.639 -1.885 1.00 96.88 336 ASN A N 1
ATOM 2529 C CA . ASN A 1 336 ? 0.688 -12.216 -0.981 1.00 96.88 336 ASN A CA 1
ATOM 2530 C C . ASN A 1 336 ? -0.584 -11.361 -0.899 1.00 96.88 336 ASN A C 1
ATOM 2532 O O . ASN A 1 336 ? -0.573 -10.167 -1.195 1.00 96.88 336 ASN A O 1
ATOM 2536 N N . VAL A 1 337 ? -1.674 -11.986 -0.461 1.00 97.81 337 VAL A N 1
ATOM 2537 C CA . VAL A 1 337 ? -2.934 -11.329 -0.088 1.00 97.81 337 VAL A CA 1
ATOM 2538 C C . VAL A 1 337 ? -3.067 -11.292 1.434 1.00 97.81 337 VAL A C 1
ATOM 2540 O O . VAL A 1 337 ? -2.495 -12.138 2.128 1.00 97.81 337 VAL A O 1
ATOM 2543 N N . TYR A 1 338 ? -3.821 -10.335 1.970 1.00 98.19 338 TYR A N 1
ATOM 2544 C CA . TYR A 1 338 ? -4.117 -10.305 3.401 1.00 98.19 338 TYR A CA 1
ATOM 2545 C C . TYR A 1 338 ? -5.217 -11.307 3.748 1.00 98.19 338 TYR A C 1
ATOM 2547 O O . TYR A 1 338 ? -6.093 -11.588 2.934 1.00 98.19 338 TYR A O 1
ATOM 2555 N N . ALA A 1 339 ? -5.215 -11.818 4.973 1.00 98.25 339 ALA A N 1
ATOM 2556 C CA . ALA A 1 339 ? -6.357 -12.519 5.538 1.00 98.25 339 ALA A CA 1
ATOM 2557 C C . ALA A 1 339 ? -6.584 -12.130 6.996 1.00 98.25 339 ALA A C 1
ATOM 2559 O O . ALA A 1 339 ? -5.633 -11.863 7.737 1.00 98.25 339 ALA A O 1
ATOM 2560 N N . ASP A 1 340 ? -7.850 -12.104 7.404 1.00 97.19 340 ASP A N 1
ATOM 2561 C CA . ASP A 1 340 ? -8.217 -11.807 8.784 1.00 97.19 340 ASP A CA 1
ATOM 2562 C C . ASP A 1 340 ? -8.014 -13.016 9.712 1.00 97.19 340 ASP A C 1
ATOM 2564 O O . ASP A 1 340 ? -7.602 -14.112 9.307 1.00 97.19 340 ASP A O 1
ATOM 2568 N N . ARG A 1 341 ? -8.324 -12.819 10.995 1.00 94.25 341 ARG A N 1
ATOM 2569 C CA . ARG A 1 341 ? -8.224 -13.865 12.020 1.00 94.25 341 ARG A CA 1
ATOM 2570 C C . ARG A 1 341 ? -9.213 -15.025 11.831 1.00 94.25 341 ARG A C 1
ATOM 2572 O O . ARG A 1 341 ? -8.999 -16.084 12.411 1.00 94.25 341 ARG A O 1
ATOM 2579 N N . THR A 1 342 ? -10.257 -14.856 11.015 1.00 94.56 342 THR A N 1
ATOM 2580 C CA . THR A 1 342 ? -11.200 -15.930 10.640 1.00 94.56 342 THR A CA 1
ATOM 2581 C C . THR A 1 342 ? -10.698 -16.747 9.446 1.00 94.56 342 THR A C 1
ATOM 2583 O O . THR A 1 342 ? -11.169 -17.855 9.202 1.00 94.56 342 THR A O 1
ATOM 2586 N N . GLY A 1 343 ? -9.684 -16.239 8.738 1.00 94.00 343 GLY A N 1
ATOM 2587 C CA . GLY A 1 343 ? -9.113 -16.846 7.542 1.00 94.00 343 GLY A CA 1
ATOM 2588 C C . GLY A 1 343 ? -9.739 -16.373 6.236 1.00 94.00 343 GLY A C 1
ATOM 2589 O O . GLY A 1 343 ? -9.345 -16.883 5.188 1.00 94.00 343 GLY A O 1
ATOM 2590 N N . GLN A 1 344 ? -10.644 -15.391 6.273 1.00 96.88 344 GLN A N 1
ATOM 2591 C CA . GLN A 1 344 ? -11.139 -14.740 5.065 1.00 96.88 344 GLN A CA 1
ATOM 2592 C C . GLN A 1 344 ? -9.993 -13.977 4.401 1.00 96.88 344 GLN A C 1
ATOM 2594 O O . GLN A 1 344 ? -9.349 -13.144 5.039 1.00 96.88 344 G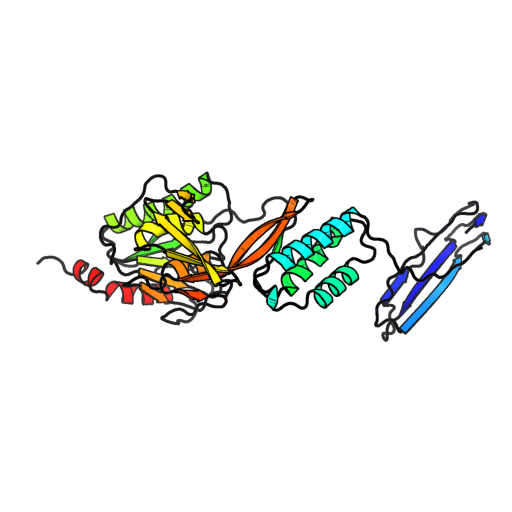LN A O 1
ATOM 2599 N N . THR A 1 345 ? -9.743 -14.254 3.123 1.00 97.56 345 THR A N 1
ATOM 2600 C CA . THR A 1 345 ? -8.729 -13.563 2.321 1.00 97.56 345 THR A CA 1
ATOM 2601 C C . THR A 1 345 ? -9.297 -12.306 1.666 1.00 97.56 345 THR A C 1
ATOM 2603 O O . THR A 1 345 ? -10.475 -12.240 1.309 1.00 97.56 345 THR A O 1
ATOM 2606 N N . TYR A 1 346 ? -8.432 -11.317 1.473 1.00 96.62 346 TYR A N 1
ATOM 2607 C CA . TYR A 1 346 ? -8.720 -10.044 0.828 1.00 96.62 346 TYR A CA 1
ATOM 2608 C C . TYR A 1 346 ? -7.631 -9.785 -0.208 1.00 96.62 346 TYR A C 1
ATOM 2610 O O . TYR A 1 346 ? -6.461 -9.725 0.147 1.00 96.62 346 TYR A O 1
ATOM 2618 N N . GLY A 1 347 ? -7.991 -9.600 -1.476 1.00 92.62 347 GLY A N 1
ATOM 2619 C CA . GLY A 1 347 ? -7.058 -9.199 -2.545 1.00 92.62 347 GLY A CA 1
ATOM 2620 C C . GLY A 1 347 ? -7.644 -8.136 -3.475 1.00 92.62 347 GLY A C 1
ATOM 2621 O O . GLY A 1 347 ? -7.175 -7.967 -4.595 1.00 92.62 347 GLY A O 1
ATOM 2622 N N . THR A 1 348 ? -8.726 -7.500 -3.034 1.00 94.31 348 THR A N 1
ATOM 2623 C CA . THR A 1 348 ? -9.553 -6.539 -3.769 1.00 94.31 348 THR A CA 1
ATOM 2624 C C . THR A 1 348 ? -10.141 -5.547 -2.766 1.00 94.31 348 THR A C 1
ATOM 2626 O O . THR A 1 348 ? -9.824 -5.598 -1.580 1.00 94.31 348 THR A O 1
ATOM 2629 N N . VAL A 1 349 ? -11.043 -4.672 -3.220 1.00 96.69 349 VAL A N 1
ATOM 2630 C CA . VAL A 1 349 ? -11.766 -3.730 -2.352 1.00 96.69 349 VAL A CA 1
ATOM 2631 C C . VAL A 1 349 ? -12.402 -4.432 -1.145 1.00 96.69 349 VAL A C 1
ATOM 2633 O O . VAL A 1 349 ? -12.986 -5.511 -1.271 1.00 96.69 349 VAL A O 1
ATOM 2636 N N . ILE A 1 350 ? -12.305 -3.801 0.024 1.00 98.19 350 ILE A N 1
ATOM 2637 C CA . ILE A 1 350 ? -12.928 -4.234 1.274 1.00 98.19 350 ILE A CA 1
ATOM 2638 C C . ILE A 1 350 ? -14.134 -3.327 1.514 1.00 98.19 350 ILE A C 1
ATOM 2640 O O . ILE A 1 350 ? -13.986 -2.130 1.760 1.00 98.19 350 ILE A O 1
ATOM 2644 N N . ALA A 1 351 ? -15.340 -3.889 1.440 1.00 97.81 351 ALA A N 1
ATOM 2645 C CA . ALA A 1 351 ? -16.563 -3.156 1.755 1.00 97.81 351 ALA A CA 1
ATOM 2646 C C . ALA A 1 351 ? -16.718 -2.980 3.278 1.00 97.81 351 ALA A C 1
ATOM 2648 O O . ALA A 1 351 ? -16.462 -3.937 4.012 1.00 97.81 351 ALA A O 1
ATOM 2649 N N . PRO A 1 352 ? -17.151 -1.811 3.780 1.00 98.06 352 PRO A N 1
ATOM 2650 C CA . PRO A 1 352 ? -17.487 -1.646 5.190 1.00 98.06 352 PRO A CA 1
ATOM 2651 C C . PRO A 1 352 ? -18.804 -2.360 5.528 1.00 98.06 352 PRO A C 1
ATOM 2653 O O . PRO A 1 352 ? -19.646 -2.586 4.660 1.00 98.06 352 PRO A O 1
ATOM 2656 N N . ASP A 1 353 ? -19.020 -2.660 6.808 1.00 98.56 353 ASP A N 1
ATOM 2657 C CA . ASP A 1 353 ? -20.265 -3.277 7.295 1.00 98.56 353 ASP A CA 1
ATOM 2658 C C . ASP A 1 353 ? -21.464 -2.330 7.172 1.00 98.56 353 ASP A C 1
ATOM 2660 O O . ASP A 1 353 ? -22.614 -2.764 7.087 1.00 98.56 353 ASP A O 1
ATOM 2664 N N . VAL A 1 354 ? -21.203 -1.021 7.196 1.00 98.44 354 VAL A N 1
ATOM 2665 C CA . VAL A 1 354 ? -22.190 0.032 6.960 1.00 98.44 354 VAL A CA 1
ATOM 2666 C C . VAL A 1 354 ? -21.655 0.973 5.895 1.00 98.44 354 VAL A C 1
ATOM 2668 O O . VAL A 1 354 ? -20.742 1.764 6.138 1.00 98.44 354 VAL A O 1
ATOM 2671 N N . THR A 1 355 ? -22.245 0.899 4.705 1.00 97.62 355 THR A N 1
ATOM 2672 C CA . THR A 1 355 ? -21.905 1.817 3.619 1.00 97.62 355 THR A CA 1
ATOM 2673 C C . THR A 1 355 ? -22.603 3.155 3.827 1.00 97.62 355 THR A C 1
ATOM 2675 O O . THR A 1 355 ? -23.816 3.211 4.024 1.00 97.62 355 THR A O 1
ATOM 2678 N N . LEU A 1 356 ? -21.830 4.233 3.768 1.00 93.44 356 LEU A N 1
ATOM 2679 C CA . LEU A 1 356 ? -22.288 5.612 3.860 1.00 93.44 356 LEU A CA 1
ATOM 2680 C C . LEU A 1 356 ? -21.644 6.424 2.729 1.00 93.44 356 LEU A C 1
ATOM 2682 O O . LEU A 1 356 ? -20.515 6.121 2.330 1.00 93.44 356 LEU A O 1
ATOM 2686 N N . PRO A 1 357 ? -22.320 7.463 2.208 1.00 81.69 357 PRO A N 1
ATOM 2687 C CA . PRO A 1 357 ? -21.697 8.391 1.275 1.00 81.69 357 PRO A CA 1
ATOM 2688 C C . PRO A 1 357 ? -20.416 8.965 1.879 1.00 81.69 357 PRO A C 1
ATOM 2690 O O . PRO A 1 357 ? -20.353 9.213 3.086 1.00 81.69 357 PRO A O 1
ATOM 2693 N N . ALA A 1 358 ? -19.408 9.200 1.041 1.00 68.25 358 ALA A N 1
ATOM 2694 C CA . ALA A 1 358 ? -18.214 9.893 1.491 1.00 68.25 358 ALA A CA 1
ATOM 2695 C C . ALA A 1 358 ? -18.615 11.251 2.081 1.00 68.25 358 ALA A C 1
ATOM 2697 O O . ALA A 1 358 ? -19.345 12.024 1.453 1.00 68.25 358 ALA A O 1
ATOM 2698 N N . SER A 1 359 ? -18.117 11.546 3.282 1.00 64.12 359 SER A N 1
ATOM 2699 C CA . SER A 1 359 ? -18.053 12.918 3.777 1.00 64.12 359 SER A CA 1
ATOM 2700 C C . SER A 1 359 ? -17.376 13.751 2.679 1.00 64.12 359 SER A C 1
ATOM 2702 O O . SER A 1 359 ? -16.456 13.249 2.034 1.00 64.12 359 SER A O 1
ATOM 2704 N N . GLY A 1 360 ? -17.888 14.951 2.374 1.00 62.09 360 GLY A N 1
ATOM 2705 C CA . GLY A 1 360 ? -17.415 15.769 1.243 1.00 62.09 360 GLY A CA 1
ATOM 2706 C C . GLY A 1 360 ? -15.894 16.003 1.238 1.00 62.09 360 GLY A C 1
ATOM 2707 O O . GLY A 1 360 ? -15.189 15.570 2.137 1.00 62.09 360 GLY A O 1
ATOM 2708 N N . SER A 1 361 ? -15.354 16.736 0.259 1.00 58.47 361 SER A N 1
ATOM 2709 C CA . SER A 1 361 ? -13.898 16.867 0.009 1.00 58.47 361 SER A CA 1
ATOM 2710 C C . SER A 1 361 ? -13.027 17.463 1.140 1.00 58.47 361 SER A C 1
ATOM 2712 O O . SER A 1 361 ? -11.846 17.732 0.917 1.00 58.47 361 SER A O 1
ATOM 2714 N N . GLY A 1 362 ? -13.584 17.714 2.325 1.00 68.88 362 GLY A N 1
ATOM 2715 C CA . GLY A 1 362 ? -12.852 18.110 3.522 1.00 68.88 362 GLY A CA 1
ATOM 2716 C C . GLY A 1 362 ? -12.077 16.954 4.163 1.00 68.88 362 GLY A C 1
ATOM 2717 O O . GLY A 1 362 ? -12.264 15.782 3.843 1.00 68.88 362 GLY A O 1
ATOM 2718 N N . GLN A 1 363 ? -11.181 17.299 5.087 1.00 79.50 363 GLN A N 1
ATOM 2719 C CA . GLN A 1 363 ? -10.489 16.304 5.904 1.00 79.50 363 GLN A CA 1
ATOM 2720 C C . GLN A 1 363 ? -11.487 15.562 6.812 1.00 79.50 363 GLN A C 1
ATOM 2722 O O . GLN A 1 363 ? -12.410 16.201 7.321 1.00 79.50 363 GLN A O 1
ATOM 2727 N N . PRO A 1 364 ? -11.304 14.248 7.043 1.00 88.00 364 PRO A N 1
ATOM 2728 C CA . PRO A 1 364 ? -12.055 13.487 8.037 1.00 88.00 364 PRO A CA 1
ATOM 2729 C C . PRO A 1 364 ? -12.053 14.171 9.406 1.00 88.00 364 PRO A C 1
ATOM 2731 O O . PRO A 1 364 ? -11.006 14.627 9.875 1.00 88.00 364 PRO A O 1
ATOM 2734 N N . THR A 1 365 ? -13.214 14.237 10.057 1.00 91.06 365 THR A N 1
ATOM 2735 C CA . THR A 1 365 ? -13.345 14.819 11.400 1.00 91.06 365 THR A CA 1
ATOM 2736 C C . THR A 1 365 ? -14.199 13.930 12.305 1.00 91.06 365 THR A C 1
ATOM 2738 O O . THR A 1 365 ? -15.034 13.172 11.812 1.00 91.06 365 THR A O 1
ATOM 2741 N N . PRO A 1 366 ? -14.098 14.069 13.636 1.00 93.25 366 PRO A N 1
ATOM 2742 C CA . PRO A 1 366 ? -14.991 13.365 14.559 1.00 93.25 366 PRO A CA 1
ATOM 2743 C C . PRO A 1 366 ? -16.483 13.719 14.410 1.00 93.25 366 PRO A C 1
ATOM 2745 O O . PRO A 1 366 ? -17.331 13.018 14.956 1.00 93.25 366 PRO A O 1
ATOM 2748 N N . ASN A 1 367 ? -16.812 14.811 13.708 1.00 93.12 367 ASN A N 1
ATOM 2749 C CA . ASN A 1 367 ? -18.169 15.358 13.607 1.00 93.12 367 ASN A CA 1
ATOM 2750 C C . ASN A 1 367 ? -18.786 15.214 12.210 1.00 93.12 367 ASN A C 1
ATOM 2752 O O . ASN A 1 367 ? -19.906 15.670 11.986 1.00 93.12 367 ASN A O 1
ATOM 2756 N N . ASP A 1 368 ? -18.075 14.602 11.262 1.00 94.00 368 ASP A N 1
ATOM 2757 C CA . ASP A 1 368 ? -18.642 14.332 9.944 1.00 94.00 368 ASP A CA 1
ATOM 2758 C C . ASP A 1 368 ? -19.630 13.153 9.976 1.00 94.00 368 ASP A C 1
ATOM 2760 O O . ASP A 1 368 ? -19.671 12.373 10.927 1.00 94.00 368 ASP A O 1
ATOM 2764 N N . THR A 1 369 ? -20.444 13.018 8.927 1.00 93.81 369 THR A N 1
ATOM 2765 C CA . THR A 1 369 ? -21.559 12.060 8.870 1.00 93.81 369 THR A CA 1
ATOM 2766 C C . THR A 1 369 ? -21.145 10.617 9.163 1.00 93.81 369 THR A C 1
ATOM 2768 O O . THR A 1 369 ? -21.865 9.908 9.868 1.00 93.81 369 THR A O 1
ATOM 2771 N N . VAL A 1 370 ? -19.990 10.176 8.657 1.00 96.25 370 VAL A N 1
ATOM 2772 C CA . VAL A 1 370 ? -19.504 8.805 8.864 1.00 96.25 370 VAL A CA 1
ATOM 2773 C C . VAL A 1 370 ? -19.061 8.614 10.315 1.00 96.25 370 VAL A C 1
ATOM 2775 O O . VAL A 1 370 ? -19.440 7.626 10.945 1.00 96.25 370 VAL A O 1
ATOM 2778 N N . ALA A 1 371 ? -18.320 9.578 10.870 1.00 96.38 371 ALA A N 1
ATOM 2779 C CA . ALA A 1 371 ? -17.872 9.533 12.260 1.00 96.38 371 ALA A CA 1
ATOM 2780 C C . ALA A 1 371 ? -19.041 9.611 13.257 1.00 96.38 371 ALA A C 1
ATOM 2782 O O . ALA A 1 371 ? -19.052 8.878 14.243 1.00 96.38 371 ALA A O 1
ATOM 2783 N N . VAL A 1 372 ? -20.065 10.423 12.976 1.00 96.19 372 VAL A N 1
ATOM 2784 C CA . VAL A 1 372 ? -21.281 10.512 13.802 1.00 96.19 372 VAL A CA 1
ATOM 2785 C C . VAL A 1 372 ? -22.064 9.199 13.781 1.00 96.19 372 VAL A C 1
ATOM 2787 O O . VAL A 1 372 ? -22.486 8.726 14.835 1.00 96.19 372 VAL A O 1
ATOM 2790 N N . ALA A 1 373 ? -22.228 8.568 12.615 1.00 97.06 373 ALA A N 1
ATOM 2791 C CA . ALA A 1 373 ? -22.901 7.272 12.522 1.00 97.06 373 ALA A CA 1
ATOM 2792 C C . ALA A 1 373 ? -22.154 6.179 13.305 1.00 97.06 373 ALA A C 1
ATOM 2794 O O . ALA A 1 373 ? -22.771 5.402 14.037 1.00 97.06 373 ALA A O 1
ATOM 2795 N N . ALA A 1 374 ? -20.824 6.159 13.193 1.00 97.94 374 ALA A N 1
ATOM 2796 C CA . ALA A 1 374 ? -19.968 5.266 13.959 1.00 97.94 374 ALA A CA 1
ATOM 2797 C C . ALA A 1 374 ? -20.064 5.525 15.470 1.00 97.94 374 ALA A C 1
ATOM 2799 O O . ALA A 1 374 ? -20.256 4.579 16.232 1.00 97.94 374 ALA A O 1
ATOM 2800 N N . ARG A 1 375 ? -20.002 6.793 15.901 1.00 97.62 375 ARG A N 1
ATOM 2801 C CA . ARG A 1 375 ? -20.154 7.193 17.308 1.00 97.62 375 ARG A CA 1
ATOM 2802 C C . ARG A 1 375 ? -21.480 6.707 17.882 1.00 97.62 375 ARG A C 1
ATOM 2804 O O . ARG A 1 375 ? -21.473 6.050 18.914 1.00 97.62 375 ARG A O 1
ATOM 2811 N N . ASN A 1 376 ? -22.588 6.955 17.185 1.00 96.88 376 ASN A N 1
ATOM 2812 C CA . ASN A 1 376 ? -23.913 6.534 17.640 1.00 96.88 376 ASN A CA 1
ATOM 2813 C C . ASN A 1 376 ? -23.986 5.009 17.837 1.00 96.88 376 ASN A C 1
ATOM 2815 O O . ASN A 1 376 ? -24.593 4.534 18.794 1.00 96.88 376 ASN A O 1
ATOM 2819 N N . TRP A 1 377 ? -23.351 4.230 16.952 1.00 97.75 377 TRP A N 1
ATOM 2820 C CA . TRP A 1 377 ? -23.268 2.778 17.118 1.00 97.75 377 TRP A CA 1
ATOM 2821 C C . TRP A 1 377 ? -22.389 2.374 18.307 1.00 97.75 377 TRP A C 1
ATOM 2823 O O . TRP A 1 377 ? -22.765 1.456 19.034 1.00 97.75 377 TRP A O 1
ATOM 2833 N N . VAL A 1 378 ? -21.249 3.039 18.521 1.00 97.56 378 VAL A N 1
ATOM 2834 C CA . VAL A 1 378 ? -20.372 2.798 19.681 1.00 97.56 378 VAL A CA 1
ATOM 2835 C C . VAL A 1 378 ? -21.126 3.075 20.985 1.00 97.56 378 VAL A C 1
ATOM 2837 O O . VAL A 1 378 ? -21.155 2.221 21.869 1.00 97.56 378 VAL A O 1
ATOM 2840 N N . GLU A 1 379 ? -21.792 4.226 21.084 1.00 95.31 379 GLU A N 1
ATOM 2841 C CA . GLU A 1 379 ? -22.554 4.654 22.265 1.00 95.31 379 GLU A CA 1
ATOM 2842 C C . GLU A 1 379 ? -23.752 3.742 22.557 1.00 95.31 379 GLU A C 1
ATOM 2844 O O . GLU A 1 379 ? -24.105 3.542 23.719 1.00 95.31 379 GLU A O 1
ATOM 2849 N N . SER A 1 380 ? -24.341 3.118 21.529 1.00 94.75 380 SER A N 1
ATOM 2850 C CA . SER A 1 380 ? -25.424 2.147 21.718 1.00 94.75 380 SER A CA 1
ATOM 2851 C C . SER A 1 380 ? -24.950 0.786 22.242 1.00 94.75 380 SER A C 1
ATOM 2853 O O . SER A 1 380 ? -25.787 -0.051 22.581 1.00 94.75 380 SER A O 1
ATOM 2855 N N . GLN A 1 381 ? -23.640 0.505 22.261 1.00 94.88 381 GLN A N 1
ATOM 2856 C CA . GLN A 1 381 ? -23.143 -0.788 22.736 1.00 94.88 381 GLN A CA 1
ATOM 2857 C C . GLN A 1 381 ? -23.196 -0.877 24.270 1.00 94.88 381 GLN A C 1
ATOM 2859 O O . GLN A 1 381 ? -22.893 0.106 24.951 1.00 94.88 381 GLN A O 1
ATOM 2864 N N . PRO A 1 382 ? -23.492 -2.057 24.853 1.00 89.06 382 PRO A N 1
ATOM 2865 C CA . PRO A 1 382 ? -23.648 -2.216 26.302 1.00 89.06 382 PRO A CA 1
ATOM 2866 C C . PRO A 1 382 ? -22.456 -1.745 27.146 1.00 89.06 382 PRO A C 1
ATOM 2868 O O . PRO A 1 382 ? -22.656 -1.235 28.248 1.00 89.06 382 PRO A O 1
ATOM 2871 N N . ALA A 1 383 ? -21.228 -1.905 26.642 1.00 80.25 383 ALA A N 1
ATOM 2872 C CA . ALA A 1 383 ? -20.012 -1.458 27.325 1.00 80.25 383 ALA A CA 1
ATOM 2873 C C . ALA A 1 383 ? -19.963 0.074 27.483 1.00 80.25 383 ALA A C 1
ATOM 2875 O O . ALA A 1 383 ? -19.558 0.572 28.531 1.00 80.25 383 ALA A O 1
ATOM 2876 N N . CYS A 1 384 ? -20.469 0.821 26.496 1.00 84.31 384 CYS A N 1
ATOM 2877 C CA . CYS A 1 384 ? -20.565 2.279 26.552 1.00 84.31 384 CYS A CA 1
ATOM 2878 C C . CYS A 1 384 ? -21.834 2.780 27.244 1.00 84.31 384 CYS A C 1
ATOM 2880 O O . CYS A 1 384 ? -21.777 3.733 28.019 1.00 84.31 384 CYS A O 1
ATOM 2882 N N . ALA A 1 385 ? -22.972 2.113 27.041 1.00 74.44 385 ALA A N 1
ATOM 2883 C CA . ALA A 1 385 ? -24.243 2.513 27.641 1.00 74.44 385 ALA A CA 1
ATOM 2884 C C . ALA A 1 385 ? -24.200 2.515 29.185 1.00 74.44 385 ALA A C 1
ATOM 2886 O O . ALA A 1 385 ? -24.814 3.367 29.828 1.00 74.44 385 ALA A O 1
ATOM 2887 N N . LYS A 1 386 ? -23.424 1.605 29.796 1.00 62.78 386 LYS A N 1
ATOM 2888 C CA . LYS A 1 386 ? -23.211 1.571 31.254 1.00 62.78 386 LYS A CA 1
ATOM 2889 C C . LYS A 1 386 ? -22.450 2.793 31.781 1.00 62.78 386 LYS A C 1
ATOM 2891 O O . LYS A 1 386 ? -22.736 3.231 32.889 1.00 62.78 386 LYS A O 1
ATOM 2896 N N . ALA A 1 387 ? -21.526 3.358 31.002 1.00 59.03 387 ALA A N 1
ATOM 2897 C CA . ALA A 1 387 ? -20.755 4.538 31.399 1.00 59.03 387 ALA A CA 1
ATOM 2898 C C . ALA A 1 387 ? -21.591 5.834 31.380 1.00 59.03 387 ALA A C 1
ATOM 2900 O O . ALA A 1 387 ? -21.293 6.763 32.125 1.00 59.03 387 ALA A O 1
ATOM 2901 N N . ALA A 1 388 ? -22.660 5.878 30.576 1.00 54.75 388 ALA A N 1
ATOM 2902 C CA . ALA A 1 388 ? -23.557 7.031 30.453 1.00 54.75 388 ALA A CA 1
ATOM 2903 C C . ALA A 1 388 ? -24.612 7.133 31.574 1.00 54.75 388 ALA A C 1
ATOM 2905 O O . ALA A 1 388 ? -25.377 8.095 31.613 1.00 54.75 388 ALA A O 1
ATOM 2906 N N . THR A 1 389 ? -24.686 6.153 32.484 1.00 46.81 389 THR A N 1
ATOM 2907 C CA . THR A 1 389 ? -25.643 6.177 33.600 1.00 46.81 389 THR A CA 1
ATOM 2908 C C . THR A 1 389 ? -24.918 6.648 34.865 1.00 46.81 389 THR A C 1
ATOM 2910 O O . THR A 1 389 ? -24.109 5.889 35.397 1.00 46.81 389 THR A O 1
ATOM 2913 N N . PRO A 1 390 ? -25.165 7.868 35.383 1.00 43.78 390 PRO A N 1
ATOM 2914 C CA . PRO A 1 390 ? -24.579 8.280 36.652 1.00 43.78 390 PRO A CA 1
ATOM 2915 C C . PRO A 1 390 ? -25.094 7.346 37.747 1.00 43.78 390 PRO A C 1
ATOM 2917 O O . PRO A 1 390 ? -26.302 7.098 37.818 1.00 43.78 390 PRO A O 1
ATOM 2920 N N . HIS A 1 391 ? -24.201 6.835 38.598 1.00 43.03 391 HIS A N 1
ATOM 2921 C CA . HIS A 1 391 ? -24.612 6.210 39.852 1.00 43.03 391 HIS A CA 1
ATOM 2922 C C . HIS A 1 391 ? -25.500 7.210 40.608 1.00 43.03 391 HIS A C 1
ATOM 2924 O O . HIS A 1 391 ? -25.036 8.290 40.975 1.00 43.03 391 HIS A O 1
ATOM 2930 N N . ARG A 1 392 ? -26.789 6.878 40.732 1.00 36.91 392 ARG A N 1
ATOM 2931 C CA . ARG A 1 392 ? -27.760 7.617 41.542 1.00 36.91 392 ARG A CA 1
ATOM 2932 C C . ARG A 1 392 ? -27.568 7.330 43.017 1.00 36.91 392 ARG A C 1
ATOM 2934 O O . ARG A 1 392 ? -27.250 6.160 43.334 1.00 36.91 392 ARG A O 1
#

Secondary structure (DSSP, 8-state):
-EEEEEEEEEEEEEEEEE-SSSSEEEEE--TTTSEEEEE------------TT--EEEEEEEE-SEEEEE--S------S-----HHHHHHHHHHHHHHHHH-TTTTTS-HHHHHHHHHHHTTT--SHHHHHHHHHHHHHHTSSS--EEE-SSS--PPPPPPPEEEEETTTEEEEE---B----HHHHHHHHHHHHHHHHHHHHTT--EEEEE-TT---B-HHHHHHHHHHHH-SSP-EEEE-TT--EEEEEEETTEEEETTEEEEE-SS----S-TT--EEEEE-TT--THHHHHHHHHTT-TTEEEEES---S--EEEEEEE-TTS-EEEEEEEEEE-TT--EESS----SEE-PPP-SSPP-TTSHHHHHHHHHHHTSHHHHTTTS---

pLDDT: mean 91.95, std 9.35, range [36.91, 98.81]

Mean predicted aligned error: 10.73 Å

Solvent-accessible surface area (backbone atoms only — not comparable to full-atom values): 21041 Å² total; per-residue (Å²): 64,28,32,41,61,23,38,89,42,35,35,29,50,35,43,35,31,24,37,92,54,101,56,65,76,43,75,50,52,38,86,89,75,31,53,54,35,68,41,69,82,43,91,80,87,88,88,78,82,81,59,92,70,51,75,49,77,49,72,50,79,48,73,46,62,46,68,47,74,48,80,68,90,86,79,88,75,84,73,88,65,41,65,49,33,71,67,31,51,53,50,54,51,50,52,51,51,50,48,56,74,45,31,55,47,39,92,78,51,63,60,68,64,52,50,53,53,55,57,64,74,44,60,52,34,67,44,61,78,73,44,48,69,56,47,47,49,52,38,51,69,58,69,76,85,65,32,42,59,44,75,57,72,80,85,79,66,74,80,66,60,80,42,36,54,50,69,34,75,88,39,28,27,32,33,44,49,54,34,34,76,64,84,52,66,67,62,32,20,52,47,11,35,37,34,36,52,29,52,55,53,35,44,77,68,54,32,37,26,38,35,44,36,26,51,70,2,57,11,56,49,40,40,24,55,46,22,17,47,34,53,75,41,61,69,73,48,27,22,27,43,33,32,79,87,64,54,73,44,54,31,35,56,59,95,26,21,10,27,49,85,83,44,74,72,19,50,35,89,70,62,62,78,56,94,57,75,73,36,30,35,27,37,35,33,20,62,44,12,14,26,33,28,34,49,56,53,34,28,48,40,80,36,76,57,52,50,33,30,18,30,41,29,54,30,38,24,42,45,65,48,80,43,81,41,99,78,64,20,33,43,31,37,31,34,26,26,33,21,23,59,79,62,57,72,37,70,40,60,51,73,36,82,39,76,42,76,74,64,65,101,64,80,91,51,62,80,37,68,51,40,43,55,41,45,56,54,36,51,69,32,71,69,25,45,60,73,73,52,77,90,125